Protein AF-A0A2N5RTN5-F1 (afdb_monomer_lite)

Sequence (453 aa):
MVKPPSLADTFSGVYSRLGLEDGSLGVTQSNHLHSTATEAKSIGNLYGRLKQNVDRSSRSKLAEFIVDDLEELMKIGKIDIRQDIWEKHVDQDIRKDLNTVNRHHPTEDQKKSLLQVYQHLRSWYLDPKPWQYQLDVNKWRREKLTTLGSILHPGKATIKLVITFHKFVLAWKSSLLFDTIAYSFAILKNIGLKDITSILSELSVDFEGKSNFGMIENLVRNACTNADVHDMIRYQNIVGDSITTPFDFELQPVLQSLNDRILDHNGIIIIKDIFSFAQDLQVNRVGVLSTTFWDNLLGAFNDGETQTLVDMYRTVNEYFQNGRPFDNSWEYYQLVREVHTKTQNILQILVNNLRELGEQRGKQLKSSALEGHSSTNFHNRIKKNSELPESSQSKWTDHFTQTPKDREMKVKAQAILFSKIQSVNEYIRGHLQQTFPPGNLDKKSRDTNLEEI

Secondary structure (DSSP, 8-state):
--PPPPHHHHHTTHHHHTT---S-------S----HHHHHHHHHHHHHHHHHSTTTHHHHHHHHHHHHHHHHHHHH--B-TTSTHHIIIIIHHHHHHHHHHGGG---HHHHHHHHHHHHHHHHHHHS--HHHHHH-HHHHHHHHHHHHHHH----HHHHHHHHHHHHHHHHHHHHHHHHHHHHHHHHHTTS-HHHHHHHHHHHHHHTTT-TTHHHHHHHHHHHHHS----SHHHHHHHHHHH-S-TT-TTHHHHHHHHHHHHTTSTTHHHHHHHHHHHHHHHHTT-----HHHHHHHHHH--SHHHHHHHHHHHHHHHHHBTBBPTT-HHHHHHHHHHHHHHHHHHHHHHHHHHHHHHHHHHHHHHHHTTS-----SHHHHHHTTS---GGGGGGSSS---S-HHHHHHHHHHHHHHHHHHHHHHHHHHHHHHHHS-TT-TTTSTTS--TT--

pLDDT: mean 70.61, std 17.16, range [27.2, 94.25]

Structure (mmCIF, N/CA/C/O backbone):
data_AF-A0A2N5RTN5-F1
#
_entry.id   AF-A0A2N5RTN5-F1
#
loop_
_atom_site.group_PDB
_atom_site.id
_atom_site.type_symbol
_atom_site.label_atom_id
_atom_site.label_alt_id
_atom_site.label_comp_id
_atom_site.label_asym_id
_atom_site.label_entity_id
_atom_site.label_seq_id
_atom_site.pdbx_PDB_ins_code
_atom_site.Cartn_x
_atom_site.Cartn_y
_atom_site.Cartn_z
_atom_site.occupancy
_atom_site.B_iso_or_equiv
_atom_site.auth_seq_id
_atom_site.auth_comp_id
_atom_site.auth_asym_id
_atom_site.auth_atom_id
_atom_site.pdbx_PDB_model_num
ATOM 1 N N . MET A 1 1 ? 11.093 7.651 6.336 1.00 67.19 1 MET A N 1
ATOM 2 C CA . MET A 1 1 ? 11.384 6.286 6.837 1.00 67.19 1 MET A CA 1
ATOM 3 C C . MET A 1 1 ? 11.821 5.350 5.724 1.00 67.19 1 MET A C 1
ATOM 5 O O . MET A 1 1 ? 12.779 4.607 5.923 1.00 67.19 1 MET A O 1
ATOM 9 N N . VAL A 1 2 ? 11.170 5.395 4.563 1.00 70.06 2 VAL A N 1
ATOM 10 C CA . VAL A 1 2 ? 11.551 4.624 3.380 1.00 70.06 2 VAL A CA 1
ATOM 11 C C . VAL A 1 2 ? 12.956 5.028 2.938 1.00 70.06 2 VAL A C 1
ATOM 13 O O . VAL A 1 2 ? 13.211 6.157 2.517 1.00 70.06 2 VAL A O 1
ATOM 16 N N . LYS A 1 3 ? 13.895 4.091 3.052 1.00 68.81 3 LYS A N 1
ATOM 17 C CA . LYS A 1 3 ? 15.230 4.235 2.469 1.00 68.81 3 LYS A CA 1
ATOM 18 C C . LYS A 1 3 ? 15.165 3.831 0.993 1.00 68.81 3 LYS A C 1
ATOM 20 O O . LYS A 1 3 ? 14.331 3.004 0.637 1.00 68.81 3 LYS A O 1
ATOM 25 N N . PRO A 1 4 ? 16.024 4.370 0.116 1.00 67.31 4 PRO A N 1
ATOM 26 C CA . PRO A 1 4 ? 16.163 3.833 -1.231 1.00 67.31 4 PRO A CA 1
ATOM 27 C C . PRO A 1 4 ? 16.630 2.367 -1.173 1.00 67.31 4 PRO A C 1
ATOM 29 O O . PRO A 1 4 ? 17.498 2.061 -0.348 1.00 67.31 4 PRO A O 1
ATOM 32 N N . PRO A 1 5 ? 16.113 1.472 -2.035 1.00 72.88 5 PRO A N 1
ATOM 33 C CA . PRO A 1 5 ? 16.603 0.100 -2.114 1.00 72.88 5 PRO A CA 1
ATOM 34 C C . PRO A 1 5 ? 18.093 0.077 -2.432 1.00 72.88 5 PRO A C 1
ATOM 36 O O . PRO A 1 5 ? 18.581 0.851 -3.266 1.00 72.88 5 PRO A O 1
ATOM 39 N N . SER A 1 6 ? 18.828 -0.823 -1.775 1.00 72.31 6 SER A N 1
ATOM 40 C CA . SER A 1 6 ? 20.231 -1.027 -2.113 1.00 72.31 6 SER A CA 1
ATOM 41 C C . SER A 1 6 ? 20.352 -1.591 -3.535 1.00 72.31 6 SER A C 1
ATOM 43 O O . SER A 1 6 ? 19.382 -2.055 -4.145 1.00 72.31 6 SER A O 1
ATOM 45 N N . LEU A 1 7 ? 21.562 -1.566 -4.098 1.00 72.25 7 LEU A N 1
ATOM 46 C CA . LEU A 1 7 ? 21.802 -2.230 -5.382 1.00 72.25 7 LEU A CA 1
ATOM 47 C C . LEU A 1 7 ? 21.581 -3.743 -5.284 1.00 72.25 7 LEU A C 1
ATOM 49 O O . LEU A 1 7 ? 21.122 -4.335 -6.254 1.00 72.25 7 LEU A O 1
ATOM 53 N N . ALA A 1 8 ? 21.864 -4.360 -4.136 1.00 71.69 8 ALA A N 1
ATOM 54 C CA . ALA A 1 8 ? 21.576 -5.773 -3.932 1.00 71.69 8 ALA A CA 1
ATOM 55 C C . ALA A 1 8 ? 20.061 -6.024 -3.973 1.00 71.69 8 ALA A C 1
ATOM 57 O O . ALA A 1 8 ? 19.619 -6.846 -4.771 1.00 71.69 8 ALA A O 1
ATOM 58 N N . ASP A 1 9 ? 19.272 -5.240 -3.231 1.00 72.44 9 ASP A N 1
ATOM 59 C CA . ASP A 1 9 ? 17.804 -5.365 -3.196 1.00 72.44 9 ASP A CA 1
ATOM 60 C C . ASP A 1 9 ? 17.185 -5.120 -4.573 1.00 72.44 9 ASP A C 1
ATOM 62 O O . ASP A 1 9 ? 16.304 -5.849 -5.015 1.00 72.44 9 ASP A O 1
ATOM 66 N N . THR A 1 10 ? 17.695 -4.116 -5.293 1.00 76.88 10 THR A N 1
ATOM 67 C CA . THR A 1 10 ? 17.206 -3.781 -6.635 1.00 76.88 10 THR A CA 1
ATOM 68 C C . THR A 1 10 ? 17.438 -4.924 -7.620 1.00 76.88 10 THR A C 1
ATOM 70 O O . THR A 1 10 ? 16.618 -5.136 -8.503 1.00 76.88 10 THR A O 1
ATOM 73 N N . PHE A 1 11 ? 18.571 -5.627 -7.530 1.00 75.75 11 PHE A N 1
ATOM 74 C CA . PHE A 1 11 ? 18.971 -6.617 -8.532 1.00 75.75 11 PHE A CA 1
ATOM 75 C C . PHE A 1 11 ? 18.726 -8.074 -8.112 1.00 75.75 11 PHE A C 1
ATOM 77 O O . PHE A 1 11 ? 18.856 -8.941 -8.980 1.00 75.75 11 PHE A O 1
ATOM 84 N N . SER A 1 12 ? 18.344 -8.357 -6.856 1.00 68.81 12 SER A N 1
ATOM 85 C CA . SER A 1 12 ? 18.187 -9.730 -6.335 1.00 68.81 12 SER A CA 1
ATOM 86 C C . SER A 1 12 ? 17.152 -10.562 -7.105 1.00 68.81 12 SER A C 1
ATOM 88 O O . SER A 1 12 ? 17.300 -11.775 -7.191 1.00 68.81 12 SER A O 1
ATOM 90 N N . GLY A 1 13 ? 16.174 -9.919 -7.756 1.00 67.31 13 GLY A N 1
ATOM 91 C CA . GLY A 1 13 ? 15.166 -10.577 -8.599 1.00 67.31 13 GLY A CA 1
ATOM 92 C C . GLY A 1 13 ? 15.159 -10.160 -10.076 1.00 67.31 13 GLY A C 1
ATOM 93 O O . GLY A 1 13 ? 14.413 -10.734 -10.865 1.00 67.31 13 GLY A O 1
ATOM 94 N N . VAL A 1 14 ? 15.970 -9.179 -10.494 1.00 78.81 14 VAL A N 1
ATOM 95 C CA . VAL A 1 14 ? 15.909 -8.622 -11.866 1.00 78.81 14 VAL A CA 1
ATOM 96 C C . VAL A 1 14 ? 16.367 -9.634 -12.913 1.00 78.81 14 VAL A C 1
ATOM 98 O O . VAL A 1 14 ? 15.724 -9.785 -13.949 1.00 78.81 14 VAL A O 1
ATOM 101 N N . TYR A 1 15 ? 17.464 -10.351 -12.653 1.00 71.62 15 TYR A N 1
ATOM 102 C CA . TYR A 1 15 ? 17.962 -11.366 -13.587 1.00 71.62 15 TYR A CA 1
ATOM 103 C C . TYR A 1 15 ? 16.998 -12.549 -13.705 1.00 71.62 15 TYR A C 1
ATOM 105 O O . TYR A 1 15 ? 16.769 -13.022 -14.817 1.00 71.62 15 TYR A O 1
ATOM 113 N N . SER A 1 16 ? 16.394 -12.958 -12.587 1.00 70.69 16 SER A N 1
ATOM 114 C CA . SER A 1 16 ? 15.378 -14.013 -12.535 1.00 70.69 16 SER A CA 1
ATOM 115 C C . SER A 1 16 ? 14.136 -13.645 -13.343 1.00 70.69 16 SER A C 1
ATOM 117 O O . SER A 1 16 ? 13.772 -14.340 -14.290 1.00 70.69 16 SER A O 1
ATOM 119 N N . ARG A 1 17 ? 13.551 -12.469 -13.071 1.00 74.31 17 ARG A N 1
ATOM 120 C CA . ARG A 1 17 ? 12.342 -11.973 -13.753 1.00 74.31 17 ARG A CA 1
ATOM 121 C C . ARG A 1 17 ? 12.546 -11.726 -15.245 1.00 74.31 17 ARG A C 1
ATOM 123 O O . ARG A 1 17 ? 11.609 -11.851 -16.022 1.00 74.31 17 ARG A O 1
ATOM 130 N N . LEU A 1 18 ? 13.766 -11.397 -15.669 1.00 74.81 18 LEU A N 1
ATOM 131 C CA . LEU A 1 18 ? 14.108 -11.274 -17.089 1.00 74.81 18 LEU A CA 1
ATOM 132 C C . LEU A 1 18 ? 14.491 -12.624 -17.734 1.00 74.81 18 LEU A C 1
ATOM 134 O O . LEU A 1 18 ? 14.779 -12.676 -18.937 1.00 74.81 18 LEU A O 1
ATOM 138 N N . GLY A 1 19 ? 14.514 -13.719 -16.967 1.00 66.81 19 GLY A N 1
ATOM 139 C CA . GLY A 1 19 ? 14.937 -15.043 -17.419 1.00 66.81 19 GLY A CA 1
ATOM 140 C C . GLY A 1 19 ? 16.355 -15.013 -17.988 1.00 66.81 19 GLY A C 1
ATOM 141 O O . GLY A 1 19 ? 16.560 -15.392 -19.142 1.00 66.81 19 GLY A O 1
ATOM 142 N N . LEU A 1 20 ? 17.289 -14.434 -17.227 1.00 68.50 20 LEU A N 1
ATOM 143 C CA . LEU A 1 20 ? 18.705 -14.236 -17.567 1.00 68.50 20 LEU A CA 1
ATOM 144 C C . LEU A 1 20 ? 19.642 -14.979 -16.595 1.00 68.50 20 LEU A C 1
ATOM 146 O O . LEU A 1 20 ? 20.813 -14.601 -16.472 1.00 68.50 20 LEU A O 1
ATOM 150 N N . GLU A 1 21 ? 19.131 -15.974 -15.867 1.00 64.12 21 GLU A N 1
ATOM 151 C CA . GLU A 1 21 ? 19.899 -16.796 -14.931 1.00 64.12 21 GLU A CA 1
ATOM 152 C C . GLU A 1 21 ? 20.814 -17.773 -15.679 1.00 64.12 21 GLU A C 1
ATOM 154 O O . GLU A 1 21 ? 20.395 -18.841 -16.103 1.00 64.12 21 GLU A O 1
ATOM 159 N N . ASP A 1 22 ? 22.085 -17.394 -15.793 1.00 44.53 22 ASP A N 1
ATOM 160 C CA . ASP A 1 22 ? 23.207 -18.310 -16.002 1.00 44.53 22 ASP A CA 1
ATOM 161 C C . ASP A 1 22 ? 24.095 -18.197 -14.757 1.00 44.53 22 ASP A C 1
ATOM 163 O O . ASP A 1 22 ? 24.444 -17.076 -14.360 1.00 44.53 22 ASP A O 1
ATOM 167 N N . GLY A 1 23 ? 24.414 -19.340 -14.137 1.00 43.25 23 GLY A N 1
ATOM 168 C CA . GLY A 1 23 ? 24.948 -19.537 -12.777 1.00 43.25 23 GLY A CA 1
ATOM 169 C C . GLY A 1 23 ? 26.310 -18.921 -12.418 1.00 43.25 23 GLY A C 1
ATOM 170 O O . GLY A 1 23 ? 27.118 -19.559 -11.752 1.00 43.25 23 GLY A O 1
ATOM 171 N N . SER A 1 24 ? 26.595 -17.682 -12.815 1.00 40.34 24 SER A N 1
ATOM 172 C CA . SER A 1 24 ? 27.853 -16.995 -12.505 1.00 40.34 24 SER A CA 1
ATOM 173 C C . SER A 1 24 ? 27.680 -15.488 -12.270 1.00 40.34 24 SER A C 1
ATOM 175 O O . SER A 1 24 ? 28.432 -14.666 -12.800 1.00 40.34 24 SER A O 1
ATOM 177 N N . LEU A 1 25 ? 26.688 -15.093 -11.475 1.00 43.25 25 LEU A N 1
ATOM 178 C CA . LEU A 1 25 ? 26.668 -13.768 -10.855 1.00 43.25 25 LEU A CA 1
ATOM 179 C C . LEU A 1 25 ? 26.602 -13.949 -9.345 1.00 43.25 25 LEU A C 1
ATOM 181 O O . LEU A 1 25 ? 25.559 -13.807 -8.718 1.00 43.25 25 LEU A O 1
ATOM 185 N N . GLY A 1 26 ? 27.771 -14.222 -8.765 1.00 36.91 26 GLY A N 1
ATOM 186 C CA . GLY A 1 26 ? 28.038 -13.818 -7.396 1.00 36.91 26 GLY A CA 1
ATOM 187 C C . GLY A 1 26 ? 27.964 -12.296 -7.341 1.00 36.91 26 GLY A C 1
ATOM 188 O O . GLY A 1 26 ? 28.977 -11.611 -7.474 1.00 36.91 26 GLY A O 1
ATOM 189 N N . VAL A 1 27 ? 26.754 -11.755 -7.186 1.00 41.38 27 VAL A N 1
ATOM 190 C CA . VAL A 1 27 ? 26.588 -10.477 -6.504 1.00 41.38 27 VAL A CA 1
ATOM 191 C C . VAL A 1 27 ? 27.022 -10.785 -5.082 1.00 41.38 27 VAL A C 1
ATOM 193 O O . VAL A 1 27 ? 26.237 -11.264 -4.271 1.00 41.38 27 VAL A O 1
ATOM 196 N N . THR A 1 28 ? 28.318 -10.644 -4.806 1.00 34.94 28 THR A N 1
ATOM 197 C CA . THR A 1 28 ? 28.807 -10.678 -3.437 1.00 34.94 28 THR A CA 1
ATOM 198 C C . THR A 1 28 ? 27.988 -9.645 -2.681 1.00 34.94 28 THR A C 1
ATOM 200 O O . THR A 1 28 ? 28.014 -8.461 -3.024 1.00 34.94 28 THR A O 1
ATOM 203 N N . GLN A 1 29 ? 27.209 -10.125 -1.708 1.00 35.62 29 GLN A N 1
ATOM 204 C CA . GLN A 1 29 ? 26.469 -9.343 -0.722 1.00 35.62 29 GLN A CA 1
ATOM 205 C C . GLN A 1 29 ? 27.470 -8.547 0.128 1.00 35.62 29 GLN A C 1
ATOM 207 O O . GLN A 1 29 ? 27.715 -8.826 1.295 1.00 35.62 29 GLN A O 1
ATOM 212 N N . SER A 1 30 ? 28.137 -7.582 -0.489 1.00 32.88 30 SER A N 1
ATOM 213 C CA . SER A 1 30 ? 28.860 -6.544 0.213 1.00 32.88 30 SER A CA 1
ATOM 214 C C . SER A 1 30 ? 27.851 -5.438 0.461 1.00 32.88 30 SER A C 1
ATOM 216 O O . SER A 1 30 ? 27.486 -4.702 -0.457 1.00 32.88 30 SER A O 1
ATOM 218 N N . ASN A 1 31 ? 27.426 -5.308 1.716 1.00 35.59 31 ASN A N 1
ATOM 219 C CA . ASN A 1 31 ? 26.562 -4.237 2.223 1.00 35.59 31 ASN A CA 1
ATOM 220 C C . ASN A 1 31 ? 27.181 -2.822 2.078 1.00 35.59 31 ASN A C 1
ATOM 222 O O . ASN A 1 31 ? 26.653 -1.849 2.610 1.00 35.59 31 ASN A O 1
ATOM 226 N N . HIS A 1 32 ? 28.295 -2.678 1.348 1.00 34.94 32 HIS A N 1
ATOM 227 C CA . HIS A 1 32 ? 29.082 -1.455 1.232 1.00 34.94 32 HIS A CA 1
ATOM 228 C C . HIS A 1 32 ? 29.518 -1.146 -0.205 1.00 34.94 32 HIS A C 1
ATOM 230 O O . HIS A 1 32 ? 30.701 -0.947 -0.455 1.00 34.94 32 HIS A O 1
ATOM 236 N N . LEU A 1 33 ? 28.605 -1.054 -1.175 1.00 39.44 33 LEU A N 1
ATOM 237 C CA . LEU A 1 33 ? 28.953 -0.528 -2.506 1.00 39.44 33 LEU A CA 1
ATOM 238 C C . LEU A 1 33 ? 27.846 0.379 -3.065 1.00 39.44 33 LEU A C 1
ATOM 240 O O . LEU A 1 33 ? 27.106 0.023 -3.973 1.00 39.44 33 LEU A O 1
ATOM 244 N N . HIS A 1 34 ? 27.783 1.609 -2.550 1.00 46.12 34 HIS A N 1
ATOM 245 C CA . HIS A 1 34 ? 26.942 2.702 -3.066 1.00 46.12 34 HIS A CA 1
ATOM 246 C C . HIS A 1 34 ? 27.525 3.406 -4.311 1.00 46.12 34 HIS A C 1
ATOM 248 O O . HIS A 1 34 ? 27.144 4.534 -4.622 1.00 46.12 34 HIS A O 1
ATOM 254 N N . SER A 1 35 ? 28.481 2.805 -5.031 1.00 58.09 35 SER A N 1
ATOM 255 C CA . SER A 1 35 ? 29.132 3.516 -6.136 1.00 58.09 35 SER A CA 1
ATOM 256 C C . SER A 1 35 ? 28.299 3.451 -7.421 1.00 58.09 35 SER A C 1
ATOM 258 O O . SER A 1 35 ? 27.947 2.379 -7.916 1.00 58.09 35 SER A O 1
ATOM 260 N N . THR A 1 36 ? 28.046 4.618 -8.015 1.00 61.28 36 THR A N 1
ATOM 261 C CA . THR A 1 36 ? 27.428 4.791 -9.345 1.00 61.28 36 THR A CA 1
ATOM 262 C C . THR A 1 36 ? 28.121 3.962 -10.435 1.00 61.28 36 THR A C 1
ATOM 264 O O . THR A 1 36 ? 27.487 3.515 -11.389 1.00 61.28 36 THR A O 1
ATOM 267 N N . ALA A 1 37 ? 29.420 3.689 -10.268 1.00 61.94 37 ALA A N 1
ATOM 268 C CA . ALA A 1 37 ? 30.206 2.818 -11.138 1.00 61.94 37 ALA A CA 1
ATOM 269 C C . ALA A 1 37 ? 29.747 1.346 -11.106 1.00 61.94 37 ALA A C 1
ATOM 271 O O . ALA A 1 37 ? 29.727 0.688 -12.148 1.00 61.94 37 ALA A O 1
ATOM 272 N N . THR A 1 38 ? 29.345 0.833 -9.939 1.00 71.06 38 THR A N 1
ATOM 273 C CA . THR A 1 38 ? 28.859 -0.550 -9.788 1.00 71.06 38 THR A CA 1
ATOM 274 C C . THR A 1 38 ? 27.503 -0.722 -10.465 1.00 71.06 38 THR A C 1
ATOM 276 O O . THR A 1 38 ? 27.302 -1.674 -11.216 1.00 71.06 38 THR A O 1
ATOM 279 N N . GLU A 1 39 ? 26.601 0.245 -10.292 1.00 72.81 39 GLU A N 1
ATOM 280 C CA . GLU A 1 39 ? 25.305 0.248 -10.974 1.00 72.81 39 GLU A CA 1
ATOM 281 C C . GLU A 1 39 ? 25.460 0.315 -12.500 1.00 72.81 39 GLU A C 1
ATOM 283 O O . GLU A 1 39 ? 24.850 -0.472 -13.226 1.00 72.81 39 GLU A O 1
ATOM 288 N N . ALA A 1 40 ? 26.329 1.202 -12.996 1.00 72.62 40 ALA A N 1
ATOM 289 C CA . ALA A 1 40 ? 26.616 1.319 -14.423 1.00 72.62 40 ALA A CA 1
ATOM 290 C C . ALA A 1 40 ? 27.167 0.009 -15.016 1.00 72.62 40 ALA A C 1
ATOM 292 O O . ALA A 1 40 ? 26.806 -0.362 -16.137 1.00 72.62 40 ALA A O 1
ATOM 293 N N . LYS A 1 41 ? 27.999 -0.721 -14.258 1.00 76.94 41 LYS A N 1
ATOM 294 C CA . LYS A 1 41 ? 28.502 -2.048 -14.643 1.00 76.94 41 LYS A CA 1
ATOM 295 C C . LYS A 1 41 ? 27.374 -3.080 -14.707 1.00 76.94 41 LYS A C 1
ATOM 297 O O . LYS A 1 41 ? 27.267 -3.780 -15.711 1.00 76.94 41 LYS A O 1
ATOM 302 N N . SER A 1 42 ? 26.501 -3.140 -13.699 1.00 78.75 42 SER A N 1
ATOM 303 C CA . SER A 1 42 ? 25.343 -4.047 -13.687 1.00 78.75 42 SER A CA 1
ATOM 304 C C . SER A 1 42 ? 24.383 -3.780 -14.850 1.00 78.75 42 SER A C 1
ATOM 306 O O . SER A 1 42 ? 23.963 -4.714 -15.529 1.00 78.75 42 SER A O 1
ATOM 308 N N . ILE A 1 43 ? 24.104 -2.510 -15.155 1.00 80.12 43 ILE A N 1
ATOM 309 C CA . ILE A 1 43 ? 23.290 -2.112 -16.316 1.00 80.12 43 ILE A CA 1
ATOM 310 C C . ILE A 1 43 ? 23.986 -2.480 -17.630 1.00 80.12 43 ILE A C 1
ATOM 312 O O . ILE A 1 43 ? 23.342 -2.958 -18.564 1.00 80.12 43 ILE A O 1
ATOM 316 N N . GLY A 1 44 ? 25.305 -2.283 -17.714 1.00 77.44 44 GLY A N 1
ATOM 317 C CA . GLY A 1 44 ? 26.108 -2.697 -18.863 1.00 77.44 44 GLY A CA 1
ATOM 318 C C . GLY A 1 44 ? 26.032 -4.203 -19.119 1.00 77.44 44 GLY A C 1
ATOM 319 O O . GLY A 1 44 ? 25.844 -4.612 -20.265 1.00 77.44 44 GLY A O 1
ATOM 320 N N . ASN A 1 45 ? 26.105 -5.008 -18.058 1.00 80.38 45 ASN A N 1
ATOM 321 C CA . ASN A 1 45 ? 25.978 -6.463 -18.120 1.00 80.38 45 ASN A CA 1
ATOM 322 C C . ASN A 1 45 ? 24.570 -6.896 -18.549 1.00 80.38 45 ASN A C 1
ATOM 324 O O . ASN A 1 45 ? 24.446 -7.713 -19.462 1.00 80.38 45 ASN A O 1
ATOM 328 N N . LEU A 1 46 ? 23.518 -6.313 -17.958 1.00 81.44 46 LEU A N 1
ATOM 329 C CA . LEU A 1 46 ? 22.129 -6.556 -18.369 1.00 81.44 46 LEU A CA 1
ATOM 330 C C . LEU A 1 46 ? 21.920 -6.236 -19.849 1.00 81.44 46 LEU A C 1
ATOM 332 O O . LEU A 1 46 ? 21.370 -7.050 -20.587 1.00 81.44 46 LEU A O 1
ATOM 336 N N . TYR A 1 47 ? 22.401 -5.076 -20.301 1.00 82.12 47 TYR A N 1
ATOM 337 C CA . TYR A 1 47 ? 22.327 -4.688 -21.706 1.00 82.12 47 TYR A CA 1
ATOM 338 C C . TYR A 1 47 ? 23.056 -5.685 -22.614 1.00 82.12 47 TYR A C 1
ATOM 340 O O . TYR A 1 47 ? 22.514 -6.075 -23.645 1.00 82.12 47 TYR A O 1
ATOM 348 N N . GLY A 1 48 ? 24.258 -6.126 -22.225 1.00 79.69 48 GLY A N 1
ATOM 349 C CA . GLY A 1 48 ? 25.013 -7.147 -22.950 1.00 79.69 48 GLY A CA 1
ATOM 350 C C . GLY A 1 48 ? 24.230 -8.452 -23.108 1.00 79.69 48 GLY A C 1
ATOM 351 O O . GLY A 1 48 ? 24.098 -8.943 -24.226 1.00 79.69 48 GLY A O 1
ATOM 352 N N . ARG A 1 49 ? 23.634 -8.959 -22.021 1.00 78.06 49 ARG A N 1
ATOM 353 C CA . ARG A 1 49 ? 22.827 -10.194 -22.030 1.00 78.06 49 ARG A CA 1
ATOM 354 C C . ARG A 1 49 ? 21.539 -10.055 -22.843 1.00 78.06 49 ARG A C 1
ATOM 356 O O . ARG A 1 49 ? 21.208 -10.935 -23.631 1.00 78.06 49 ARG A O 1
ATOM 363 N N . LEU A 1 50 ? 20.832 -8.932 -22.715 1.00 77.62 50 LEU A N 1
ATOM 364 C CA . LEU A 1 50 ? 19.630 -8.649 -23.511 1.00 77.62 50 LEU A CA 1
ATOM 365 C C . LEU A 1 50 ? 19.951 -8.495 -25.004 1.00 77.62 50 LEU A C 1
ATOM 367 O O . LEU A 1 50 ? 19.128 -8.846 -25.846 1.00 77.62 50 LEU A O 1
ATOM 371 N N . LYS A 1 51 ? 21.150 -8.001 -25.338 1.00 75.75 51 LYS A N 1
ATOM 372 C CA . LYS A 1 51 ? 21.638 -7.929 -26.718 1.00 75.75 51 LYS A CA 1
ATOM 373 C C . LYS A 1 51 ? 22.055 -9.297 -27.260 1.00 75.75 51 LYS A C 1
ATOM 375 O O . LYS A 1 51 ? 21.872 -9.522 -28.444 1.00 75.75 51 LYS A O 1
ATOM 380 N N . GLN A 1 52 ? 22.627 -10.179 -26.439 1.00 67.25 52 GLN A N 1
ATOM 381 C CA . GLN A 1 52 ? 23.036 -11.532 -26.848 1.00 67.25 52 GLN A CA 1
ATOM 382 C C . GLN A 1 52 ? 21.840 -12.473 -27.053 1.00 67.25 52 GLN A C 1
ATOM 384 O O . GLN A 1 52 ? 21.880 -13.319 -27.940 1.00 67.25 52 GLN A O 1
ATOM 389 N N . ASN A 1 53 ? 20.750 -12.265 -26.311 1.00 60.09 53 ASN A N 1
ATOM 390 C CA . ASN A 1 53 ? 19.453 -12.906 -26.542 1.00 60.09 53 ASN A CA 1
ATOM 391 C C . ASN A 1 53 ? 18.725 -12.262 -27.740 1.00 60.09 53 ASN A C 1
ATOM 393 O O . ASN A 1 53 ? 17.672 -11.641 -27.589 1.00 60.09 53 ASN A O 1
ATOM 397 N N . VAL A 1 54 ? 19.334 -12.353 -28.927 1.00 49.66 54 VAL A N 1
ATOM 398 C CA . VAL A 1 54 ? 18.839 -11.773 -30.183 1.00 49.66 54 VAL A CA 1
ATOM 399 C C . VAL A 1 54 ? 17.590 -12.520 -30.661 1.00 49.66 54 VAL A C 1
ATOM 401 O O . VAL A 1 54 ? 17.685 -13.402 -31.502 1.00 49.66 54 VAL A O 1
ATOM 404 N N . ASP A 1 55 ? 16.414 -12.145 -30.157 1.00 50.62 55 ASP A N 1
ATOM 405 C CA . ASP A 1 55 ? 15.179 -12.111 -30.947 1.00 50.62 55 ASP A CA 1
ATOM 406 C C . ASP A 1 55 ? 14.126 -11.220 -30.251 1.00 50.62 55 ASP A C 1
ATOM 408 O O . ASP A 1 55 ? 14.402 -10.604 -29.219 1.00 50.62 55 ASP A O 1
ATOM 412 N N . ARG A 1 56 ? 12.899 -11.134 -30.781 1.00 51.88 56 ARG A N 1
ATOM 413 C CA . ARG A 1 56 ? 11.713 -10.455 -30.195 1.00 51.88 56 ARG A CA 1
ATOM 414 C C . ARG A 1 56 ? 11.484 -10.697 -28.682 1.00 51.88 56 ARG A C 1
ATOM 416 O O . ARG A 1 56 ? 10.708 -9.963 -28.064 1.00 51.88 56 ARG A O 1
ATOM 423 N N . SER A 1 57 ? 12.178 -11.662 -28.076 1.00 68.62 57 SER A N 1
ATOM 424 C CA . SER A 1 57 ? 12.202 -11.970 -26.643 1.00 68.62 57 SER A CA 1
ATOM 425 C C . SER A 1 57 ? 12.666 -10.808 -25.757 1.00 68.62 57 SER A C 1
ATOM 427 O O . SER A 1 57 ? 12.009 -10.537 -24.762 1.00 68.62 57 SER A O 1
ATOM 429 N N . SER A 1 58 ? 13.735 -10.072 -26.086 1.00 73.06 58 SER A N 1
ATOM 430 C CA . SER A 1 58 ? 14.309 -9.085 -25.144 1.00 73.06 58 SER A CA 1
ATOM 431 C C . SER A 1 58 ? 13.440 -7.838 -24.958 1.00 73.06 58 SER A C 1
ATOM 433 O O . SER A 1 58 ? 13.369 -7.284 -23.862 1.00 73.06 58 SER A O 1
ATOM 435 N N . ARG A 1 59 ? 12.745 -7.400 -26.019 1.00 81.62 59 ARG A N 1
ATOM 436 C CA . ARG A 1 59 ? 11.749 -6.314 -25.927 1.00 81.62 59 ARG A CA 1
ATOM 437 C C . ARG A 1 59 ? 10.544 -6.752 -25.111 1.00 81.62 59 ARG A C 1
ATOM 439 O O . ARG A 1 59 ? 10.103 -6.007 -24.246 1.00 81.62 59 ARG A O 1
ATOM 446 N N . SER A 1 60 ? 10.054 -7.959 -25.387 1.00 83.25 60 SER A N 1
ATOM 447 C CA . SER A 1 60 ? 8.890 -8.533 -24.713 1.00 83.25 60 SER A CA 1
ATOM 448 C C . SER A 1 60 ? 9.172 -8.748 -23.225 1.00 83.25 60 SER A C 1
ATOM 450 O O . SER A 1 60 ? 8.392 -8.287 -22.408 1.00 83.25 60 SER A O 1
ATOM 452 N N . LYS A 1 61 ? 10.346 -9.281 -22.865 1.00 84.25 61 LYS A N 1
ATOM 453 C CA . LYS A 1 61 ? 10.799 -9.444 -21.473 1.00 84.25 61 LYS A CA 1
ATOM 454 C C . LYS A 1 61 ? 10.892 -8.119 -20.713 1.00 84.25 61 LYS A C 1
ATOM 456 O O . LYS A 1 61 ? 10.453 -8.029 -19.574 1.00 84.25 61 LYS A O 1
ATOM 461 N N . LEU A 1 62 ? 11.443 -7.068 -21.332 1.00 87.38 62 LEU A N 1
ATOM 462 C CA . LEU A 1 62 ? 11.466 -5.734 -20.714 1.00 87.38 62 LEU A CA 1
ATOM 463 C C . LEU A 1 62 ? 10.059 -5.138 -20.582 1.00 87.38 62 LEU A C 1
ATOM 465 O O . LEU A 1 62 ? 9.772 -4.487 -19.582 1.00 87.38 62 LEU A O 1
ATOM 469 N N . ALA A 1 63 ? 9.189 -5.348 -21.573 1.00 90.62 63 ALA A N 1
ATOM 470 C CA . ALA A 1 63 ? 7.800 -4.911 -21.504 1.00 90.62 63 ALA A CA 1
ATOM 471 C C . ALA A 1 63 ? 7.053 -5.625 -20.371 1.00 90.62 63 ALA A C 1
ATOM 473 O O . ALA A 1 63 ? 6.406 -4.961 -19.573 1.00 90.62 63 ALA A O 1
ATOM 474 N N . GLU A 1 64 ? 7.184 -6.948 -20.268 1.00 90.44 64 GLU A N 1
ATOM 475 C CA . GLU A 1 64 ? 6.620 -7.766 -19.190 1.00 90.44 64 GLU A CA 1
ATOM 476 C C . GLU A 1 64 ? 7.102 -7.290 -17.825 1.00 90.44 64 GLU A C 1
ATOM 478 O O . GLU A 1 64 ? 6.278 -7.018 -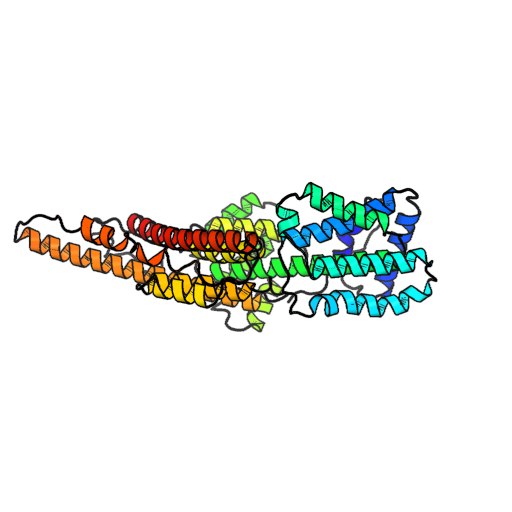16.961 1.00 90.44 64 GLU A O 1
ATOM 483 N N . PHE A 1 65 ? 8.407 -7.062 -17.671 1.00 90.06 65 PHE A N 1
ATOM 484 C CA . PHE A 1 65 ? 8.980 -6.556 -16.428 1.00 90.06 65 PHE A CA 1
ATOM 485 C C . PHE A 1 65 ? 8.370 -5.209 -15.999 1.00 90.06 65 PHE A C 1
ATOM 487 O O . PHE A 1 65 ? 7.980 -5.042 -14.845 1.00 90.06 65 PHE A O 1
ATOM 494 N N . ILE A 1 66 ? 8.232 -4.258 -16.933 1.00 92.50 66 ILE A N 1
ATOM 495 C CA . ILE A 1 66 ? 7.569 -2.970 -16.670 1.00 92.50 66 ILE A CA 1
ATOM 496 C C . ILE A 1 66 ? 6.090 -3.170 -16.315 1.00 92.50 66 ILE A C 1
ATOM 498 O O . ILE A 1 66 ? 5.574 -2.491 -15.432 1.00 92.50 66 ILE A O 1
ATOM 502 N N . VAL A 1 67 ? 5.385 -4.053 -17.027 1.00 92.94 67 VAL A N 1
ATOM 503 C CA . VAL A 1 67 ? 3.950 -4.289 -16.814 1.00 92.94 67 VAL A CA 1
ATOM 504 C C . VAL A 1 67 ? 3.684 -4.948 -15.474 1.00 92.94 67 VAL A C 1
ATOM 506 O O . VAL A 1 67 ? 2.729 -4.559 -14.813 1.00 92.94 67 VAL A O 1
ATOM 509 N N . ASP A 1 68 ? 4.534 -5.873 -15.045 1.00 90.75 68 ASP A N 1
ATOM 510 C CA . ASP A 1 68 ? 4.474 -6.451 -13.706 1.00 90.75 68 ASP A CA 1
ATOM 511 C C . ASP A 1 68 ? 4.659 -5.371 -12.633 1.00 90.75 68 ASP A C 1
ATOM 513 O O . ASP A 1 68 ? 3.873 -5.287 -11.698 1.00 90.75 68 ASP A O 1
ATOM 517 N N . ASP A 1 69 ? 5.647 -4.489 -12.798 1.00 90.81 69 ASP A N 1
ATOM 518 C CA . ASP A 1 69 ? 5.873 -3.375 -11.873 1.00 90.81 69 ASP A CA 1
ATOM 519 C C . ASP A 1 69 ? 4.685 -2.387 -11.854 1.00 90.81 69 ASP A C 1
ATOM 521 O O . ASP A 1 69 ? 4.293 -1.892 -10.797 1.00 90.81 69 ASP A O 1
ATOM 525 N N . LEU A 1 70 ? 4.061 -2.121 -13.007 1.00 90.06 70 LEU A N 1
ATOM 526 C CA . LEU A 1 70 ? 2.832 -1.322 -13.086 1.00 90.06 70 LEU A CA 1
ATOM 527 C C . LEU A 1 70 ? 1.648 -2.021 -12.422 1.00 90.06 70 LEU A C 1
ATOM 529 O O . LEU A 1 70 ? 0.835 -1.363 -11.782 1.00 90.06 70 LEU A O 1
ATOM 533 N N . GLU A 1 71 ? 1.525 -3.332 -12.594 1.00 89.19 71 GLU A N 1
ATOM 534 C CA . GLU A 1 71 ? 0.478 -4.138 -11.980 1.00 89.19 71 GLU A CA 1
ATOM 535 C C . GLU A 1 71 ? 0.588 -4.114 -10.451 1.00 89.19 71 GLU A C 1
ATOM 537 O O . GLU A 1 71 ? -0.427 -3.944 -9.776 1.00 89.19 71 GLU A O 1
ATOM 542 N N . GLU A 1 72 ? 1.805 -4.181 -9.906 1.00 85.56 72 GLU A N 1
ATOM 543 C CA . GLU A 1 72 ? 2.043 -3.971 -8.476 1.00 85.56 72 GLU A CA 1
ATOM 544 C C . GLU A 1 72 ? 1.524 -2.594 -8.034 1.00 85.56 72 GLU A C 1
ATOM 546 O O . GLU A 1 72 ? 0.751 -2.514 -7.081 1.00 85.56 72 GLU A O 1
ATOM 551 N N . LEU A 1 73 ? 1.838 -1.513 -8.763 1.00 83.50 73 LEU A N 1
ATOM 552 C CA . LEU A 1 73 ? 1.290 -0.182 -8.460 1.00 83.50 73 LEU A CA 1
ATOM 553 C C . LEU A 1 73 ? -0.247 -0.147 -8.522 1.00 83.50 73 LEU A C 1
ATOM 555 O O . LEU A 1 73 ? -0.872 0.500 -7.683 1.00 83.50 73 LEU A O 1
ATOM 559 N N . MET A 1 74 ? -0.870 -0.839 -9.484 1.00 82.62 74 MET A N 1
ATOM 560 C CA . MET A 1 74 ? -2.333 -0.872 -9.610 1.00 82.62 74 MET A CA 1
ATOM 561 C C . MET A 1 74 ? -3.003 -1.585 -8.434 1.00 82.62 74 MET A C 1
ATOM 563 O O . MET A 1 74 ? -4.036 -1.113 -7.959 1.00 82.62 74 MET A O 1
ATOM 567 N N . LYS A 1 75 ? -2.425 -2.695 -7.955 1.00 78.12 75 LYS A N 1
ATOM 568 C CA . LYS A 1 75 ? -2.946 -3.462 -6.808 1.00 78.12 75 LYS A CA 1
ATOM 569 C C . LYS A 1 75 ? -2.902 -2.666 -5.509 1.00 78.12 75 LYS A C 1
ATOM 571 O O . LYS A 1 75 ? -3.771 -2.823 -4.661 1.00 78.12 75 LYS A O 1
ATOM 576 N N . ILE A 1 76 ? -1.891 -1.818 -5.361 1.00 72.00 76 ILE A N 1
ATOM 577 C CA . ILE A 1 76 ? -1.658 -1.049 -4.138 1.00 72.00 76 ILE A CA 1
ATOM 578 C C . ILE A 1 76 ? -2.605 0.159 -4.025 1.00 72.00 76 ILE A C 1
ATOM 580 O O . ILE A 1 76 ? -2.877 0.655 -2.930 1.00 72.00 76 ILE A O 1
ATOM 584 N N . GLY A 1 77 ? -3.128 0.628 -5.155 1.00 69.38 77 GLY A N 1
ATOM 585 C CA . GLY A 1 77 ? -3.988 1.799 -5.220 1.00 69.38 77 GLY A CA 1
ATOM 586 C C . GLY A 1 77 ? -3.226 3.075 -5.572 1.00 69.38 77 GLY A C 1
ATOM 587 O O . GLY A 1 77 ? -2.029 3.083 -5.862 1.00 69.38 77 GLY A O 1
ATOM 588 N N . LYS A 1 78 ? -3.964 4.183 -5.620 1.00 74.81 78 LYS A N 1
ATOM 589 C CA . LYS A 1 78 ? -3.452 5.462 -6.114 1.00 74.81 78 LYS A CA 1
ATOM 590 C C . LYS A 1 78 ? -2.468 6.067 -5.107 1.00 74.81 78 LYS A C 1
ATOM 592 O O . LYS A 1 78 ? -2.826 6.258 -3.952 1.00 74.81 78 LYS A O 1
ATOM 597 N N . ILE A 1 79 ? -1.271 6.436 -5.554 1.00 76.12 79 ILE A N 1
ATOM 598 C CA . ILE A 1 79 ? -0.307 7.232 -4.774 1.00 76.12 79 ILE A CA 1
ATOM 599 C C . ILE A 1 79 ? -0.818 8.676 -4.676 1.00 76.12 79 ILE A C 1
ATOM 601 O O . ILE A 1 79 ? -1.397 9.180 -5.640 1.00 76.12 79 ILE A O 1
ATOM 605 N N . ASP A 1 80 ? -0.624 9.360 -3.547 1.00 76.06 80 ASP A N 1
ATOM 606 C CA . ASP A 1 80 ? -0.924 10.793 -3.454 1.00 76.06 80 ASP A CA 1
ATOM 607 C C . ASP A 1 80 ? -0.009 11.606 -4.392 1.00 76.06 80 ASP A C 1
ATOM 609 O O . ASP A 1 80 ? 1.157 11.876 -4.105 1.00 76.06 80 ASP A O 1
ATOM 613 N N . ILE A 1 81 ? -0.571 12.022 -5.529 1.00 65.00 81 ILE A N 1
ATOM 614 C CA . ILE A 1 81 ? 0.124 12.759 -6.596 1.00 65.00 81 ILE A CA 1
ATOM 615 C C . ILE A 1 81 ? 0.506 14.184 -6.158 1.00 65.00 81 ILE A C 1
ATOM 617 O O . ILE A 1 81 ? 1.327 14.821 -6.817 1.00 65.00 81 ILE A O 1
ATOM 621 N N . ARG A 1 82 ? -0.061 14.718 -5.062 1.00 64.69 82 ARG A N 1
ATOM 622 C CA . ARG A 1 82 ? 0.317 16.055 -4.569 1.00 64.69 82 ARG A CA 1
ATOM 623 C C . ARG A 1 82 ? 1.757 16.098 -4.063 1.00 64.69 82 ARG A C 1
ATOM 625 O O . ARG A 1 82 ? 2.341 17.176 -3.998 1.00 64.69 82 ARG A O 1
ATOM 632 N N . GLN A 1 83 ? 2.315 14.948 -3.701 1.00 61.53 83 GLN A N 1
ATOM 633 C CA . GLN A 1 83 ? 3.720 14.837 -3.372 1.00 61.53 83 GLN A CA 1
ATOM 634 C C . GLN A 1 83 ? 4.510 14.724 -4.690 1.00 61.53 83 GLN A C 1
ATOM 636 O O . GLN A 1 83 ? 4.208 13.909 -5.562 1.00 61.53 83 GLN A O 1
ATOM 641 N N . ASP A 1 84 ? 5.547 15.542 -4.838 1.00 72.69 84 ASP A N 1
ATOM 642 C CA . ASP A 1 84 ? 6.543 15.582 -5.921 1.00 72.69 84 ASP A CA 1
ATOM 643 C C . ASP A 1 84 ? 7.407 14.299 -6.003 1.00 72.69 84 ASP A C 1
ATOM 645 O O . ASP A 1 84 ? 8.579 14.330 -6.369 1.00 72.69 84 ASP A O 1
ATOM 649 N N . ILE A 1 85 ? 6.832 13.139 -5.664 1.00 77.38 85 ILE A N 1
ATOM 650 C CA . ILE A 1 85 ? 7.498 11.842 -5.503 1.00 77.38 85 ILE A CA 1
ATOM 651 C C . ILE A 1 85 ? 8.094 11.383 -6.827 1.00 77.38 85 ILE A C 1
ATOM 653 O O . ILE A 1 85 ? 9.254 10.983 -6.870 1.00 77.38 85 ILE A O 1
ATOM 657 N N . TRP A 1 86 ? 7.326 11.465 -7.918 1.00 79.00 86 TRP A N 1
ATOM 658 C CA . TRP A 1 86 ? 7.838 11.137 -9.249 1.00 79.00 86 TRP A CA 1
ATOM 659 C C . TRP A 1 86 ? 9.030 12.022 -9.608 1.00 79.00 86 TRP A C 1
ATOM 661 O O . TRP A 1 86 ? 10.030 11.542 -10.138 1.00 79.00 86 TRP A O 1
ATOM 671 N N . GLU A 1 87 ? 8.965 13.310 -9.271 1.00 79.31 87 GLU A N 1
ATOM 672 C CA . GLU A 1 87 ? 10.064 14.223 -9.556 1.00 79.31 87 GLU A CA 1
ATOM 673 C C . GLU A 1 87 ? 11.307 13.873 -8.725 1.00 79.31 87 GLU A C 1
ATOM 675 O O . GLU A 1 87 ? 12.404 13.767 -9.274 1.00 79.31 87 GLU A O 1
ATOM 680 N N . LYS A 1 88 ? 11.129 13.606 -7.427 1.00 77.12 88 LYS A N 1
ATOM 681 C CA . LYS A 1 88 ? 12.191 13.243 -6.477 1.00 77.12 88 LYS A CA 1
ATOM 682 C C . LYS A 1 88 ? 12.852 11.895 -6.766 1.00 77.12 88 LYS A C 1
ATOM 684 O O . LYS A 1 88 ? 14.072 11.802 -6.720 1.00 77.12 88 LYS A O 1
ATOM 689 N N . HIS A 1 89 ? 12.071 10.856 -7.052 1.00 73.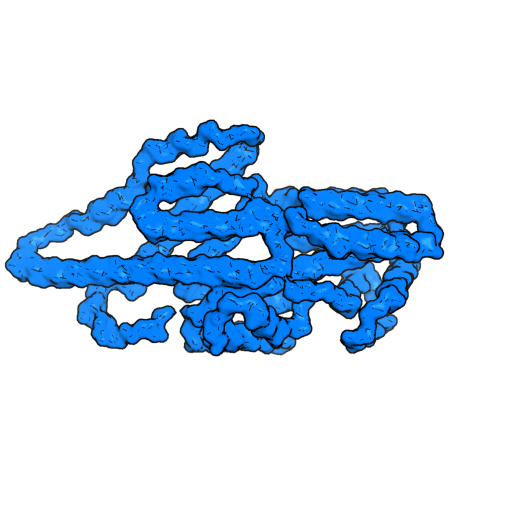56 89 HIS A N 1
ATOM 690 C CA . HIS A 1 89 ? 12.569 9.477 -7.138 1.00 73.56 89 HIS A CA 1
ATOM 691 C C . HIS A 1 89 ? 12.817 8.991 -8.565 1.00 73.56 89 HIS A C 1
ATOM 693 O O . HIS A 1 89 ? 13.529 8.007 -8.755 1.00 73.56 89 HIS A O 1
ATOM 699 N N . VAL A 1 90 ? 12.226 9.646 -9.566 1.00 76.94 90 VAL A N 1
ATOM 700 C CA . VAL A 1 90 ? 12.305 9.203 -10.961 1.00 76.94 90 VAL A CA 1
ATOM 701 C C . VAL A 1 90 ? 12.917 10.297 -11.835 1.00 76.94 90 VAL A C 1
ATOM 703 O O . VAL A 1 90 ? 13.956 10.057 -12.449 1.00 76.94 90 VAL A O 1
ATOM 706 N N . ASP A 1 91 ? 12.375 11.521 -11.854 1.00 79.44 91 ASP A N 1
ATOM 707 C CA . ASP A 1 91 ? 12.898 12.570 -12.746 1.00 79.44 91 ASP A CA 1
ATOM 708 C C . ASP A 1 91 ? 14.301 13.046 -12.371 1.00 79.44 91 ASP A C 1
ATOM 710 O O . ASP A 1 91 ? 15.107 13.279 -13.270 1.00 79.44 91 ASP A O 1
ATOM 714 N N . GLN A 1 92 ? 14.614 13.219 -11.085 1.00 74.94 92 GLN A N 1
ATOM 715 C CA . GLN A 1 92 ? 15.944 13.667 -10.658 1.00 74.94 92 GLN A CA 1
ATOM 716 C C . GLN A 1 92 ? 17.029 12.657 -11.046 1.00 74.94 92 GLN A C 1
ATOM 718 O O . GLN A 1 92 ? 18.040 13.045 -11.639 1.00 74.94 92 GLN A O 1
ATOM 723 N N . ASP A 1 93 ? 16.783 11.369 -10.801 1.00 68.31 93 ASP A N 1
ATOM 724 C CA . ASP A 1 93 ? 17.699 10.285 -11.160 1.00 68.31 93 ASP A CA 1
ATOM 725 C C . ASP A 1 93 ? 17.846 10.156 -12.678 1.00 68.31 93 ASP A C 1
ATOM 727 O O . ASP A 1 93 ? 18.962 10.091 -13.195 1.00 68.31 93 ASP A O 1
ATOM 731 N N . ILE A 1 94 ? 16.737 10.222 -13.422 1.00 67.56 94 ILE A N 1
ATOM 732 C CA . ILE A 1 94 ? 16.768 10.183 -14.886 1.00 67.56 94 ILE A CA 1
ATOM 733 C C . ILE A 1 94 ? 17.486 11.410 -15.453 1.00 67.56 94 ILE A C 1
ATOM 735 O O . ILE A 1 94 ? 18.331 11.255 -16.324 1.00 67.56 94 ILE A O 1
ATOM 739 N N . ARG A 1 95 ? 17.204 12.636 -14.996 1.00 67.06 95 ARG A N 1
ATOM 740 C CA . ARG A 1 95 ? 17.843 13.859 -15.527 1.00 67.06 95 ARG A CA 1
ATOM 741 C C . ARG A 1 95 ? 19.342 13.884 -15.247 1.00 67.06 95 ARG A C 1
ATOM 743 O O . ARG A 1 95 ? 20.121 14.259 -16.125 1.00 67.06 95 ARG A O 1
ATOM 750 N N . LYS A 1 96 ? 19.748 13.470 -14.045 1.00 64.62 96 LYS A N 1
ATOM 751 C CA . LYS A 1 96 ? 21.158 13.341 -13.663 1.00 64.62 96 LYS A CA 1
ATOM 752 C C . LYS A 1 96 ? 21.872 12.312 -14.542 1.00 64.62 96 LYS A C 1
ATOM 754 O O . LYS A 1 96 ? 22.988 12.573 -14.999 1.00 64.62 96 LYS A O 1
ATOM 759 N N . ASP A 1 97 ? 21.200 11.204 -14.848 1.00 56.66 97 ASP A N 1
ATOM 760 C CA . ASP A 1 97 ? 21.794 10.093 -15.584 1.00 56.66 97 ASP A CA 1
ATOM 761 C C . ASP A 1 97 ? 21.669 10.200 -17.109 1.00 56.66 97 ASP A C 1
ATOM 763 O O . ASP A 1 97 ? 22.534 9.717 -17.830 1.00 56.66 97 ASP A O 1
ATOM 767 N N . LEU A 1 98 ? 20.679 10.899 -17.663 1.00 56.88 98 LEU A N 1
ATOM 768 C CA . LEU A 1 98 ? 20.607 11.161 -19.106 1.00 56.88 98 LEU A CA 1
ATOM 769 C C . LEU A 1 98 ? 21.806 11.981 -19.584 1.00 56.88 98 LEU A C 1
ATOM 771 O O . LEU A 1 98 ? 22.349 11.724 -20.661 1.00 56.88 98 LEU A O 1
ATOM 775 N N . ASN A 1 99 ? 22.292 12.891 -18.741 1.00 53.53 99 ASN A N 1
ATOM 776 C CA . ASN A 1 99 ? 23.509 13.653 -19.002 1.00 53.53 99 ASN A CA 1
ATOM 777 C C . ASN A 1 99 ? 24.781 12.778 -18.992 1.00 53.53 99 ASN A C 1
ATOM 779 O O . ASN A 1 99 ? 25.749 13.104 -19.680 1.00 53.53 99 ASN A O 1
ATOM 783 N N . THR A 1 100 ? 24.797 11.647 -18.276 1.00 51.38 100 THR A N 1
ATOM 784 C CA . THR A 1 100 ? 25.944 10.718 -18.222 1.00 51.38 100 THR A CA 1
ATOM 785 C C . THR A 1 100 ? 25.830 9.556 -19.218 1.00 51.38 100 THR A C 1
ATOM 787 O O . THR A 1 100 ? 26.842 9.135 -19.785 1.00 51.38 100 THR A O 1
ATOM 790 N N . VAL A 1 101 ? 24.621 9.075 -19.515 1.00 47.50 101 VAL A N 1
ATOM 791 C CA . VAL A 1 101 ? 24.344 8.005 -20.489 1.00 47.50 101 VAL A CA 1
ATOM 792 C C . VAL A 1 101 ? 24.499 8.496 -21.934 1.00 47.50 101 VAL A C 1
ATOM 794 O O . VAL A 1 101 ? 24.944 7.722 -22.785 1.00 47.50 101 VAL A O 1
ATOM 797 N N . ASN A 1 102 ? 24.286 9.790 -22.209 1.00 49.34 102 ASN A N 1
ATOM 798 C CA . ASN A 1 102 ? 24.575 10.416 -23.511 1.00 49.34 102 ASN A CA 1
ATOM 799 C C . ASN A 1 102 ? 26.040 10.265 -23.982 1.00 49.34 102 ASN A C 1
ATOM 801 O O . ASN A 1 102 ? 26.322 10.434 -25.168 1.00 49.34 102 ASN A O 1
ATOM 805 N N . ARG A 1 103 ? 26.967 9.852 -23.103 1.00 49.19 103 ARG A N 1
ATOM 806 C CA . ARG A 1 103 ? 28.352 9.489 -23.467 1.00 49.19 103 ARG A CA 1
ATOM 807 C C . ARG A 1 103 ? 28.472 8.221 -24.329 1.00 49.19 103 ARG A C 1
ATOM 809 O O . ARG A 1 103 ? 29.564 7.916 -24.786 1.00 49.19 103 ARG A O 1
ATOM 816 N N . HIS A 1 104 ? 27.383 7.478 -24.539 1.00 53.81 104 HIS A N 1
ATOM 817 C CA . HIS A 1 104 ? 27.380 6.189 -25.246 1.00 53.81 104 HIS A CA 1
ATOM 818 C C . HIS A 1 104 ? 26.821 6.240 -26.678 1.00 53.81 104 HIS A C 1
ATOM 820 O O . HIS A 1 104 ? 26.612 5.184 -27.266 1.00 53.81 104 HIS A O 1
ATOM 826 N N . HIS A 1 105 ? 26.559 7.435 -27.220 1.00 63.84 105 HIS A N 1
ATOM 827 C CA . HIS A 1 105 ? 26.037 7.647 -28.581 1.00 63.84 105 HIS A CA 1
ATOM 828 C C . HIS A 1 105 ? 24.826 6.748 -28.929 1.00 63.84 105 HIS A C 1
ATOM 830 O O . HIS A 1 105 ? 24.918 5.905 -29.823 1.00 63.84 105 HIS A O 1
ATOM 836 N N . PRO A 1 106 ? 23.688 6.886 -28.216 1.00 73.50 106 PRO A N 1
ATOM 837 C CA . PRO A 1 106 ? 22.484 6.111 -28.514 1.00 73.50 106 PRO A CA 1
ATOM 838 C C . PRO A 1 106 ? 21.961 6.413 -29.925 1.00 73.50 106 PRO A C 1
ATOM 840 O O . PRO A 1 106 ? 22.052 7.553 -30.391 1.00 73.50 106 PRO A O 1
ATOM 843 N N . THR A 1 107 ? 21.376 5.408 -30.583 1.00 79.44 107 THR A N 1
ATOM 844 C CA . THR A 1 107 ? 20.705 5.601 -31.880 1.00 79.44 107 THR A CA 1
ATOM 845 C C . THR A 1 107 ? 19.472 6.498 -31.726 1.00 79.44 107 THR A C 1
ATOM 847 O O . THR A 1 107 ? 18.912 6.614 -30.632 1.00 79.44 107 THR A O 1
ATOM 850 N N . GLU A 1 108 ? 19.008 7.119 -32.814 1.00 80.25 108 GLU A N 1
ATOM 851 C CA . GLU A 1 108 ? 17.775 7.925 -32.783 1.00 80.25 108 GLU A CA 1
ATOM 852 C C . GLU A 1 108 ? 16.561 7.106 -32.313 1.00 80.25 108 GLU A C 1
ATOM 854 O O . GLU A 1 108 ? 15.767 7.584 -31.503 1.00 80.25 108 GLU A O 1
ATOM 859 N N . ASP A 1 109 ? 16.484 5.828 -32.696 1.00 80.94 109 ASP A N 1
ATOM 860 C CA . ASP A 1 109 ? 15.446 4.911 -32.213 1.00 80.94 109 ASP A CA 1
ATOM 861 C C . ASP A 1 109 ? 15.529 4.672 -30.699 1.00 80.94 109 ASP A C 1
ATOM 863 O O . ASP A 1 109 ? 14.501 4.612 -30.025 1.00 80.94 109 ASP A O 1
ATOM 867 N N . GLN A 1 110 ? 16.736 4.574 -30.126 1.00 82.19 110 GLN A N 1
ATOM 868 C CA . GLN A 1 110 ? 16.921 4.427 -28.676 1.00 82.19 110 GLN A CA 1
ATOM 869 C C . GLN A 1 110 ? 16.528 5.699 -27.919 1.00 82.19 110 GLN A C 1
ATOM 871 O O . GLN A 1 110 ? 15.910 5.605 -26.857 1.00 82.19 110 GLN A O 1
ATOM 876 N N . LYS A 1 111 ? 16.843 6.883 -28.461 1.00 81.81 111 LYS A N 1
ATOM 877 C CA . LYS A 1 111 ? 16.426 8.170 -27.878 1.00 81.81 111 LYS A CA 1
ATOM 878 C C . LYS A 1 111 ? 14.906 8.324 -27.903 1.00 81.81 111 LYS A C 1
ATOM 880 O O . LYS A 1 111 ? 14.310 8.690 -26.891 1.00 81.81 111 LYS A O 1
ATOM 885 N N . LYS A 1 112 ? 14.277 8.001 -29.038 1.00 85.12 112 LYS A N 1
ATOM 886 C CA . LYS A 1 112 ? 12.819 8.041 -29.200 1.00 85.12 112 LYS A CA 1
ATOM 887 C C . LYS A 1 112 ? 12.123 7.053 -28.261 1.00 85.12 112 LYS A C 1
ATOM 889 O O . LYS A 1 112 ? 11.217 7.455 -27.538 1.00 85.12 112 LYS A O 1
ATOM 894 N N . SER A 1 113 ? 12.600 5.807 -28.216 1.00 86.62 113 SER A N 1
ATOM 895 C CA . SER A 1 113 ? 12.142 4.755 -27.294 1.00 86.62 113 SER A CA 1
ATOM 896 C C . SER A 1 113 ? 12.174 5.225 -25.841 1.00 86.62 113 SER A C 1
ATOM 898 O O . SER A 1 113 ? 11.156 5.198 -25.156 1.00 86.62 113 SER A O 1
ATOM 900 N N . LEU A 1 114 ? 13.323 5.729 -25.380 1.00 86.50 114 LEU A N 1
ATOM 901 C CA . LEU A 1 114 ? 13.491 6.257 -24.029 1.00 86.50 114 LEU A CA 1
ATOM 902 C C . LEU A 1 114 ? 12.446 7.334 -23.697 1.00 86.50 114 LEU A C 1
ATOM 904 O O . LEU A 1 114 ? 11.797 7.248 -22.655 1.00 86.50 114 LEU A O 1
ATOM 908 N N . LEU A 1 115 ? 12.285 8.335 -24.570 1.00 85.31 115 LEU A N 1
ATOM 909 C CA . LEU A 1 115 ? 11.351 9.437 -24.341 1.00 85.31 115 LEU A CA 1
ATOM 910 C C . LEU A 1 115 ? 9.900 8.943 -24.284 1.00 85.31 115 LEU A C 1
ATOM 912 O O . LEU A 1 115 ? 9.156 9.337 -23.388 1.00 85.31 115 LEU A O 1
ATOM 916 N N . GLN A 1 116 ? 9.508 8.063 -25.208 1.00 89.88 116 GLN A N 1
ATOM 917 C CA . GLN A 1 116 ? 8.155 7.508 -25.259 1.00 89.88 116 GLN A CA 1
ATOM 918 C C . GLN A 1 116 ? 7.853 6.637 -24.036 1.00 89.88 116 GLN A C 1
ATOM 920 O O . GLN A 1 116 ? 6.798 6.793 -23.423 1.00 89.88 116 GLN A O 1
ATOM 925 N N . VAL A 1 117 ? 8.783 5.762 -23.635 1.00 90.56 117 VAL A N 1
ATOM 926 C CA . VAL A 1 117 ? 8.630 4.935 -22.427 1.00 90.56 117 VAL A CA 1
ATOM 927 C C . VAL A 1 117 ? 8.503 5.826 -21.194 1.00 90.56 117 VAL A C 1
ATOM 929 O O . VAL A 1 117 ? 7.575 5.643 -20.413 1.00 90.56 117 VAL A O 1
ATOM 932 N N . TYR A 1 118 ? 9.364 6.836 -21.045 1.00 88.31 118 TYR A N 1
ATOM 933 C CA . TYR A 1 118 ? 9.284 7.791 -19.937 1.00 88.31 118 TYR A CA 1
ATOM 934 C C . TYR A 1 118 ? 7.925 8.505 -19.878 1.00 88.31 118 TYR A C 1
ATOM 936 O O . TYR A 1 118 ? 7.298 8.557 -18.820 1.00 88.31 118 TYR A O 1
ATOM 944 N N . GLN A 1 119 ? 7.436 9.014 -21.013 1.00 88.94 119 GLN A N 1
ATOM 945 C CA . GLN A 1 119 ? 6.140 9.692 -21.094 1.00 88.94 119 GLN A CA 1
ATOM 946 C C . GLN A 1 119 ? 4.978 8.765 -20.721 1.00 88.94 119 GLN A C 1
ATOM 948 O O . GLN A 1 119 ? 4.084 9.178 -19.981 1.00 88.94 119 GLN A O 1
ATOM 953 N N . HIS A 1 120 ? 4.996 7.513 -21.189 1.00 91.81 120 HIS A N 1
ATOM 954 C CA . HIS A 1 120 ? 3.971 6.530 -20.844 1.00 91.81 120 HIS A CA 1
ATOM 955 C C . HIS A 1 120 ? 4.003 6.151 -19.364 1.00 91.81 120 HIS A C 1
ATOM 957 O O . HIS A 1 120 ? 2.951 6.174 -18.729 1.00 91.81 120 HIS A O 1
ATOM 963 N N . LEU A 1 121 ? 5.183 5.875 -18.797 1.00 89.81 121 LEU A N 1
ATOM 964 C CA . LEU A 1 121 ? 5.324 5.576 -17.370 1.00 89.81 121 LEU A CA 1
ATOM 965 C C . LEU A 1 121 ? 4.824 6.739 -16.508 1.00 89.81 121 LEU A C 1
ATOM 967 O O . LEU A 1 121 ? 4.022 6.529 -15.602 1.00 89.81 121 LEU A O 1
ATOM 971 N N . ARG A 1 122 ? 5.214 7.975 -16.845 1.00 86.38 122 ARG A N 1
ATOM 972 C CA . ARG A 1 122 ? 4.742 9.175 -16.147 1.00 86.38 122 ARG A CA 1
ATOM 973 C C . ARG A 1 122 ? 3.229 9.342 -16.267 1.00 86.38 122 ARG A C 1
ATOM 975 O O . ARG A 1 122 ? 2.567 9.645 -15.281 1.00 86.38 122 ARG A O 1
ATOM 982 N N . SER A 1 123 ? 2.662 9.130 -17.455 1.00 87.12 123 SER A N 1
ATOM 983 C CA . SER A 1 123 ? 1.212 9.216 -17.660 1.00 87.12 123 SER A CA 1
ATOM 984 C C . SER A 1 123 ? 0.453 8.154 -16.868 1.00 87.12 123 SER A C 1
ATOM 986 O O . SER A 1 123 ? -0.587 8.472 -16.300 1.00 87.12 123 SER A O 1
ATOM 988 N N . TRP A 1 124 ? 0.946 6.915 -16.824 1.00 87.00 124 TRP A N 1
ATOM 989 C CA . TRP A 1 124 ? 0.328 5.842 -16.045 1.00 87.00 124 TRP A CA 1
ATOM 990 C C . TRP A 1 124 ? 0.513 6.033 -14.541 1.00 87.00 124 TRP A C 1
ATOM 992 O O . TRP A 1 124 ? -0.322 5.576 -13.777 1.00 87.00 124 TRP A O 1
ATOM 1002 N N . TYR A 1 125 ? 1.551 6.742 -14.105 1.00 81.69 125 TYR A N 1
ATOM 1003 C CA . TYR A 1 125 ? 1.689 7.160 -12.713 1.00 81.69 125 TYR A CA 1
ATOM 1004 C C . TYR A 1 125 ? 0.702 8.281 -12.337 1.00 81.69 125 TYR A C 1
ATOM 1006 O O . TYR A 1 125 ? 0.033 8.193 -11.312 1.00 81.69 125 TYR A O 1
ATOM 1014 N N . LEU A 1 126 ? 0.594 9.332 -13.160 1.00 79.25 126 LEU A N 1
ATOM 1015 C CA . LEU A 1 126 ? -0.254 10.500 -12.872 1.00 79.25 126 LEU A CA 1
ATOM 1016 C C . LEU A 1 126 ? -1.753 10.210 -13.019 1.00 79.25 126 LEU A C 1
ATOM 1018 O O . LEU A 1 126 ? -2.581 10.858 -12.385 1.00 79.25 126 LEU A O 1
ATOM 1022 N N . ASP A 1 127 ? -2.123 9.256 -13.866 1.00 77.00 127 ASP A N 1
ATOM 1023 C CA . ASP A 1 127 ? -3.511 8.838 -14.048 1.00 77.00 127 ASP A CA 1
ATOM 1024 C C . ASP A 1 127 ? -3.579 7.304 -14.134 1.00 77.00 127 ASP A C 1
ATOM 1026 O O . ASP A 1 127 ? -3.748 6.739 -15.221 1.00 77.00 127 ASP A O 1
ATOM 1030 N N . PRO A 1 128 ? -3.407 6.609 -12.990 1.00 71.25 128 PRO A N 1
ATOM 1031 C CA . PRO A 1 128 ? -3.254 5.157 -12.957 1.00 71.25 128 PRO A CA 1
ATOM 1032 C C . PRO A 1 128 ? -4.523 4.408 -13.356 1.00 71.25 128 PRO A C 1
ATOM 1034 O O . PRO A 1 128 ? -4.443 3.275 -13.819 1.00 71.25 128 PRO A O 1
ATOM 1037 N N . LYS A 1 129 ? -5.697 5.045 -13.233 1.00 76.06 129 LYS A N 1
ATOM 1038 C CA . LYS A 1 129 ? -7.013 4.444 -13.517 1.00 76.06 129 LYS A CA 1
ATOM 1039 C C . LYS A 1 129 ? -7.118 3.001 -12.987 1.00 76.06 129 LYS A C 1
ATOM 1041 O O . LYS A 1 129 ? -7.436 2.105 -13.770 1.00 76.06 129 LYS A O 1
ATOM 1046 N N . PRO A 1 130 ? -6.891 2.755 -11.682 1.00 72.31 130 PRO A N 1
ATOM 1047 C CA . PRO A 1 130 ? -6.832 1.397 -11.131 1.00 72.31 130 PRO A CA 1
ATOM 1048 C C . PRO A 1 130 ? -8.138 0.609 -11.341 1.00 72.31 130 PRO A C 1
ATOM 1050 O O . PRO A 1 130 ? -8.116 -0.603 -11.527 1.00 72.31 130 PRO A O 1
ATOM 1053 N N . TRP A 1 131 ? -9.276 1.298 -11.461 1.00 71.31 131 TRP A N 1
ATOM 1054 C CA . TRP A 1 131 ? -10.553 0.705 -11.866 1.00 71.31 131 TRP A CA 1
ATOM 1055 C C . TRP A 1 131 ? -10.505 -0.015 -13.231 1.00 71.31 131 TRP A C 1
ATOM 1057 O O . TRP A 1 131 ? -11.227 -0.986 -13.431 1.00 71.31 131 TRP A O 1
ATOM 1067 N N . GLN A 1 132 ? -9.673 0.418 -14.193 1.00 76.50 132 GLN A N 1
ATOM 1068 C CA . GLN A 1 132 ? -9.520 -0.284 -15.480 1.00 76.50 132 GLN A CA 1
ATOM 1069 C C . GLN A 1 132 ? -8.884 -1.657 -15.288 1.00 76.50 132 GLN A C 1
ATOM 1071 O O . GLN A 1 132 ? -9.292 -2.613 -15.943 1.00 76.50 132 GLN A O 1
ATOM 1076 N N . TYR A 1 133 ? -7.904 -1.736 -14.386 1.00 81.81 133 TYR A N 1
ATOM 1077 C CA . TYR A 1 133 ? -7.258 -2.984 -14.008 1.00 81.81 133 TYR A CA 1
ATOM 1078 C C . TYR A 1 133 ? -8.256 -3.922 -13.312 1.00 81.81 133 TYR A C 1
ATOM 1080 O O . TYR A 1 133 ? -8.350 -5.085 -13.687 1.00 81.81 133 TYR A O 1
ATOM 1088 N N . GLN A 1 134 ? -9.071 -3.410 -12.383 1.00 77.12 134 GLN A N 1
ATOM 1089 C CA . GLN A 1 134 ? -10.074 -4.216 -11.672 1.00 77.12 134 GLN A CA 1
ATOM 1090 C C . GLN A 1 134 ? -11.200 -4.757 -12.567 1.00 77.12 134 GLN A C 1
ATOM 1092 O O . GLN A 1 134 ? -11.713 -5.841 -12.304 1.00 77.12 134 GLN A O 1
ATOM 1097 N N . LEU A 1 135 ? -11.600 -4.021 -13.611 1.00 81.06 135 LEU A N 1
ATOM 1098 C CA . LEU A 1 135 ? -12.663 -4.460 -14.522 1.00 81.06 135 LEU A CA 1
ATOM 1099 C C . LEU A 1 135 ? -12.242 -5.645 -15.398 1.00 81.06 135 LEU A C 1
ATOM 1101 O O . LEU A 1 135 ? -13.035 -6.557 -15.613 1.00 81.06 135 LEU A O 1
ATOM 1105 N N . ASP A 1 136 ? -11.028 -5.600 -15.952 1.00 86.19 136 ASP A N 1
ATOM 1106 C CA . ASP A 1 136 ? -10.496 -6.658 -16.812 1.00 86.19 136 ASP A CA 1
ATOM 1107 C C . ASP A 1 136 ? -8.961 -6.616 -16.818 1.00 86.19 136 ASP A C 1
ATOM 1109 O O . ASP A 1 136 ? -8.326 -5.963 -17.656 1.00 86.19 136 ASP A O 1
ATOM 1113 N N . VAL A 1 137 ? -8.371 -7.352 -15.873 1.00 88.50 137 VAL A N 1
ATOM 1114 C CA . VAL A 1 137 ? -6.917 -7.476 -15.690 1.00 88.50 137 VAL A CA 1
ATOM 1115 C C . VAL A 1 137 ? -6.233 -7.922 -16.985 1.00 88.50 137 VAL A C 1
ATOM 1117 O O . VAL A 1 137 ? -5.209 -7.365 -17.382 1.00 88.50 137 VAL A O 1
ATOM 1120 N N . ASN A 1 138 ? -6.818 -8.891 -17.694 1.00 92.00 138 ASN A N 1
ATOM 1121 C CA . ASN A 1 138 ? -6.219 -9.481 -18.890 1.00 92.00 138 ASN A CA 1
ATOM 1122 C C . ASN A 1 138 ? -6.236 -8.517 -20.076 1.00 92.00 138 ASN A C 1
ATOM 1124 O O . ASN A 1 138 ? -5.274 -8.442 -20.847 1.00 92.00 138 ASN A O 1
ATOM 1128 N N . LYS A 1 139 ? -7.329 -7.773 -20.259 1.00 92.19 139 LYS A N 1
ATOM 1129 C CA . LYS A 1 139 ? -7.398 -6.717 -21.270 1.00 92.19 139 LYS A CA 1
ATOM 1130 C C . LYS A 1 139 ? -6.428 -5.589 -20.945 1.00 92.19 139 LYS A C 1
ATOM 1132 O O . LYS A 1 139 ? -5.641 -5.230 -21.820 1.00 92.19 139 LYS A O 1
ATOM 1137 N N . TRP A 1 140 ? -6.425 -5.098 -19.706 1.00 92.06 140 TRP A N 1
ATOM 1138 C CA . TRP A 1 140 ? -5.504 -4.050 -19.267 1.00 92.06 140 TRP A CA 1
ATOM 1139 C C . TRP A 1 140 ? -4.047 -4.456 -19.524 1.00 92.06 140 TRP A C 1
ATOM 1141 O O . TRP A 1 140 ? -3.303 -3.725 -20.178 1.00 92.06 140 TRP A O 1
ATOM 1151 N N . ARG A 1 141 ? -3.662 -5.672 -19.115 1.00 93.56 141 ARG A N 1
ATOM 1152 C CA . ARG A 1 141 ? -2.303 -6.200 -19.291 1.00 93.56 141 ARG A CA 1
ATOM 1153 C C . ARG A 1 141 ? -1.910 -6.273 -20.768 1.00 93.56 141 ARG A C 1
ATOM 1155 O O . ARG A 1 141 ? -0.842 -5.790 -21.146 1.00 93.56 141 ARG A O 1
ATOM 1162 N N . ARG A 1 142 ? -2.789 -6.800 -21.632 1.00 93.31 142 ARG A N 1
ATOM 1163 C CA . ARG A 1 142 ? -2.556 -6.862 -23.090 1.00 93.31 142 ARG A CA 1
ATOM 1164 C C . ARG A 1 142 ? -2.388 -5.481 -23.723 1.00 93.31 142 ARG A C 1
ATOM 1166 O O . ARG A 1 142 ? -1.517 -5.315 -24.577 1.00 93.31 142 ARG A O 1
ATOM 1173 N N . GLU A 1 143 ? -3.176 -4.490 -23.310 1.00 93.25 143 GLU A N 1
ATOM 1174 C CA . GLU A 1 143 ? -3.064 -3.112 -23.809 1.00 93.25 143 GLU A CA 1
ATOM 1175 C C . GLU A 1 143 ? -1.703 -2.489 -23.457 1.00 93.25 143 GLU A C 1
ATOM 1177 O O . GLU A 1 143 ? -1.053 -1.886 -24.321 1.00 93.25 143 GLU A O 1
ATOM 1182 N N . LYS A 1 144 ? -1.225 -2.675 -22.216 1.00 93.94 144 LYS A N 1
ATOM 1183 C CA . LYS A 1 144 ? 0.092 -2.169 -21.789 1.00 93.94 144 LYS A CA 1
ATOM 1184 C C . LYS A 1 144 ? 1.236 -2.869 -22.513 1.00 93.94 144 LYS A C 1
ATOM 1186 O O . LYS A 1 144 ? 2.119 -2.186 -23.032 1.00 93.94 144 LYS A O 1
ATOM 1191 N N . LEU A 1 145 ? 1.183 -4.197 -22.628 1.00 93.44 145 LEU A N 1
ATOM 1192 C CA . LEU A 1 145 ? 2.180 -4.980 -23.365 1.00 93.44 145 LEU A CA 1
ATOM 1193 C C . LEU A 1 145 ? 2.237 -4.591 -24.847 1.00 93.44 145 LEU A C 1
ATOM 1195 O O . LEU A 1 145 ? 3.325 -4.416 -25.386 1.00 93.44 145 LEU A O 1
ATOM 1199 N N . THR A 1 146 ? 1.086 -4.390 -25.495 1.00 92.19 146 THR A N 1
ATOM 1200 C CA . THR A 1 146 ? 1.023 -3.960 -26.904 1.00 92.19 146 THR A CA 1
ATOM 1201 C C . THR A 1 146 ? 1.636 -2.573 -27.086 1.00 92.19 146 THR A C 1
ATOM 1203 O O . THR A 1 146 ? 2.445 -2.361 -27.990 1.00 92.19 146 THR A O 1
ATOM 1206 N N . THR A 1 147 ? 1.302 -1.638 -26.188 1.00 93.31 147 THR A N 1
ATOM 1207 C CA . THR A 1 147 ? 1.861 -0.279 -26.199 1.00 93.31 147 THR A CA 1
ATOM 1208 C C . THR A 1 147 ? 3.381 -0.331 -26.067 1.00 93.31 147 THR A C 1
ATOM 1210 O O . THR A 1 147 ? 4.095 0.165 -26.938 1.00 93.31 147 THR A O 1
ATOM 1213 N N . LEU A 1 148 ? 3.885 -1.001 -25.028 1.00 92.06 148 LEU A N 1
ATOM 1214 C CA . LEU A 1 148 ? 5.316 -1.114 -24.752 1.00 92.06 148 LEU A CA 1
ATOM 1215 C C . LEU A 1 148 ? 6.062 -1.866 -25.855 1.00 92.06 148 LEU A C 1
ATOM 1217 O O . LEU A 1 148 ? 7.111 -1.403 -26.289 1.00 92.06 148 LEU A O 1
ATOM 1221 N N . GLY A 1 149 ? 5.509 -2.963 -26.372 1.00 87.94 149 GLY A N 1
ATOM 1222 C CA . GLY A 1 149 ? 6.108 -3.744 -27.457 1.00 87.94 149 GLY A CA 1
ATOM 1223 C C . GLY A 1 149 ? 6.311 -2.945 -28.749 1.00 87.94 149 GLY A C 1
ATOM 1224 O O . GLY A 1 149 ? 7.252 -3.220 -29.494 1.00 87.94 149 GLY A O 1
ATOM 1225 N N . SER A 1 150 ? 5.476 -1.927 -28.990 1.00 87.38 150 SER A N 1
ATOM 1226 C CA . SER A 1 150 ? 5.586 -1.045 -30.160 1.00 87.38 150 SER A CA 1
ATOM 1227 C C . SER A 1 150 ? 6.637 0.065 -30.020 1.00 87.38 150 SER A C 1
ATOM 1229 O O . SER A 1 150 ? 7.170 0.520 -31.032 1.00 87.38 150 SER A O 1
ATOM 1231 N N . ILE A 1 151 ? 6.966 0.480 -28.790 1.00 89.56 151 ILE A N 1
ATOM 1232 C CA . ILE A 1 151 ? 7.860 1.624 -28.520 1.00 89.56 151 ILE A CA 1
ATOM 1233 C C . ILE A 1 151 ? 9.214 1.222 -27.923 1.00 89.56 151 ILE A C 1
ATOM 1235 O O . ILE A 1 151 ? 10.174 1.985 -28.015 1.00 89.56 151 ILE A O 1
ATOM 1239 N N . LEU A 1 152 ? 9.321 0.038 -27.307 1.00 88.25 152 LEU A N 1
ATOM 1240 C CA . LEU A 1 152 ? 10.543 -0.406 -26.642 1.00 88.25 152 LEU A CA 1
ATOM 1241 C C . LEU A 1 152 ? 11.628 -0.754 -27.652 1.00 88.25 152 LEU A C 1
ATOM 1243 O O . LEU A 1 152 ? 11.593 -1.781 -28.334 1.00 88.25 152 LEU A O 1
ATOM 1247 N N . HIS A 1 153 ? 12.676 0.054 -27.641 1.00 85.62 153 HIS A N 1
ATOM 1248 C CA . HIS A 1 153 ? 13.963 -0.290 -28.215 1.00 85.62 153 HIS A CA 1
ATOM 1249 C C . HIS A 1 153 ? 15.019 -0.380 -27.099 1.00 85.62 153 HIS A C 1
ATOM 1251 O O . HIS A 1 153 ? 15.317 0.647 -26.479 1.00 85.62 153 HIS A O 1
ATOM 1257 N N . PRO A 1 154 ? 15.557 -1.581 -26.792 1.00 81.19 154 PRO A N 1
ATOM 1258 C CA . PRO A 1 154 ? 16.488 -1.769 -25.688 1.00 81.19 154 PRO A CA 1
ATOM 1259 C C . PRO A 1 154 ? 17.794 -1.003 -25.921 1.00 81.19 154 PRO A C 1
ATOM 1261 O O . PRO A 1 154 ? 18.522 -1.228 -26.888 1.00 81.19 154 PRO A O 1
ATOM 1264 N N . GLY A 1 155 ? 18.105 -0.106 -24.996 1.00 81.12 155 GLY A N 1
ATOM 1265 C CA . GLY A 1 155 ? 19.375 0.602 -24.896 1.00 81.12 155 GLY A CA 1
ATOM 1266 C C . GLY A 1 155 ? 19.760 0.739 -23.428 1.00 81.12 155 GLY A C 1
ATOM 1267 O O . GLY A 1 155 ? 18.909 0.595 -22.551 1.00 81.12 155 GLY A O 1
ATOM 1268 N N . LYS A 1 156 ? 21.030 1.048 -23.136 1.00 81.69 156 LYS A N 1
ATOM 1269 C CA . LYS A 1 156 ? 21.487 1.261 -21.749 1.00 81.69 156 LYS A CA 1
ATOM 1270 C C . LYS A 1 156 ? 20.640 2.311 -21.014 1.00 81.69 156 LYS A C 1
ATOM 1272 O O . LYS A 1 156 ? 20.315 2.112 -19.851 1.00 81.69 156 LYS A O 1
ATOM 1277 N N . ALA A 1 157 ? 20.241 3.381 -21.709 1.00 80.25 157 ALA A N 1
ATOM 1278 C CA . ALA A 1 157 ? 19.378 4.432 -21.167 1.00 80.25 157 ALA A CA 1
ATOM 1279 C C . ALA A 1 157 ? 17.978 3.916 -20.808 1.00 80.25 157 ALA A C 1
ATOM 1281 O O . ALA A 1 157 ? 17.489 4.163 -19.712 1.00 80.25 157 ALA A O 1
ATOM 1282 N N . THR A 1 158 ? 17.352 3.159 -21.711 1.00 83.81 158 THR A N 1
ATOM 1283 C CA . THR A 1 158 ? 16.029 2.569 -21.486 1.00 83.81 158 THR A CA 1
ATOM 1284 C C . THR A 1 158 ? 16.066 1.536 -20.363 1.00 83.81 158 THR A C 1
ATOM 1286 O O . THR A 1 158 ? 15.187 1.538 -19.515 1.00 83.81 158 THR A O 1
ATOM 1289 N N . ILE A 1 159 ? 17.105 0.696 -20.295 1.00 85.56 159 ILE A N 1
ATOM 1290 C CA . ILE A 1 159 ? 17.279 -0.259 -19.189 1.00 85.56 159 ILE A CA 1
ATOM 1291 C C . ILE A 1 159 ? 17.459 0.491 -17.871 1.00 85.56 159 ILE A C 1
ATOM 1293 O O . ILE A 1 159 ? 16.808 0.147 -16.893 1.00 85.56 159 ILE A O 1
ATOM 1297 N N . LYS A 1 160 ? 18.283 1.546 -17.839 1.00 83.81 160 LYS A N 1
ATOM 1298 C CA . LYS A 1 160 ? 18.426 2.391 -16.648 1.00 83.81 160 LYS A CA 1
ATOM 1299 C C . LYS A 1 160 ? 17.077 2.968 -16.214 1.00 83.81 160 LYS A C 1
ATOM 1301 O O . LYS A 1 160 ? 16.756 2.858 -15.040 1.00 83.81 160 LYS A O 1
ATOM 1306 N N . LEU A 1 161 ? 16.285 3.513 -17.143 1.00 86.06 161 LEU A N 1
ATOM 1307 C CA . LEU A 1 161 ? 14.936 4.014 -16.863 1.00 86.06 161 LEU A CA 1
ATOM 1308 C C . LEU A 1 161 ? 14.048 2.934 -16.228 1.00 86.06 161 LEU A C 1
ATOM 1310 O O . LEU A 1 161 ? 13.395 3.201 -15.225 1.00 86.06 161 LEU A O 1
ATOM 1314 N N . VAL A 1 162 ? 14.053 1.717 -16.779 1.00 87.81 162 VAL A N 1
ATOM 1315 C CA . VAL A 1 162 ? 13.286 0.583 -16.240 1.00 87.81 162 VAL A CA 1
ATOM 1316 C C . VAL A 1 162 ? 13.745 0.216 -14.830 1.00 87.81 162 VAL A C 1
ATOM 1318 O O . VAL A 1 162 ? 12.910 0.029 -13.955 1.00 87.81 162 VAL A O 1
ATOM 1321 N N . ILE A 1 163 ? 15.054 0.177 -14.575 1.00 86.12 163 ILE A N 1
ATOM 1322 C CA . ILE A 1 163 ? 15.593 -0.095 -13.236 1.00 86.12 163 ILE A CA 1
ATOM 1323 C C . ILE A 1 163 ? 15.260 1.036 -12.254 1.00 86.12 163 ILE A C 1
ATOM 1325 O O . ILE A 1 163 ? 14.920 0.762 -11.108 1.00 86.12 163 ILE A O 1
ATOM 1329 N N . THR A 1 164 ? 15.313 2.301 -12.676 1.00 84.94 164 THR A N 1
ATOM 1330 C CA . THR A 1 164 ? 14.888 3.437 -11.843 1.00 84.94 164 THR A CA 1
ATOM 1331 C C . THR A 1 164 ? 13.401 3.342 -11.505 1.00 84.94 164 THR A C 1
ATOM 1333 O O . THR A 1 164 ? 13.024 3.518 -10.349 1.00 84.94 164 THR A O 1
ATOM 1336 N N . PHE A 1 165 ? 12.558 2.997 -12.480 1.00 87.56 165 PHE A N 1
ATOM 1337 C CA . PHE A 1 165 ? 11.137 2.760 -12.237 1.00 87.56 165 PHE A CA 1
ATOM 1338 C C . PHE A 1 165 ? 10.912 1.583 -11.275 1.00 87.56 165 PHE A C 1
ATOM 1340 O O . PHE A 1 165 ? 10.134 1.704 -10.334 1.00 87.56 165 PHE A O 1
ATOM 1347 N N . HIS A 1 166 ? 11.665 0.492 -11.426 1.00 87.88 166 HIS A N 1
ATOM 1348 C CA . HIS A 1 166 ? 11.615 -0.645 -10.510 1.00 87.88 166 HIS A CA 1
ATOM 1349 C C . HIS A 1 166 ? 11.979 -0.260 -9.073 1.00 87.88 166 HIS A C 1
ATOM 1351 O O . HIS A 1 166 ? 11.257 -0.589 -8.136 1.00 87.88 166 HIS A O 1
ATOM 1357 N N . LYS A 1 167 ? 13.062 0.506 -8.886 1.00 85.44 167 LYS A N 1
ATOM 1358 C CA . LYS A 1 167 ? 13.456 1.046 -7.573 1.00 85.44 167 LYS A CA 1
ATOM 1359 C C . LYS A 1 167 ? 12.342 1.872 -6.940 1.00 85.44 167 LYS A C 1
ATOM 1361 O O . LYS A 1 167 ? 12.114 1.764 -5.738 1.00 85.44 167 LYS A O 1
ATOM 1366 N N . PHE A 1 168 ? 11.651 2.676 -7.744 1.00 85.69 168 PHE A N 1
ATOM 1367 C CA . PHE A 1 168 ? 10.491 3.433 -7.295 1.00 85.69 168 PHE A CA 1
ATOM 1368 C C . PHE A 1 168 ? 9.352 2.509 -6.828 1.00 85.69 168 PHE A C 1
ATOM 1370 O O . PHE A 1 168 ? 8.822 2.718 -5.739 1.00 85.69 168 PHE A O 1
ATOM 1377 N N . VAL A 1 169 ? 9.033 1.444 -7.574 1.00 86.69 169 VAL A N 1
ATOM 1378 C CA . VAL A 1 169 ? 8.028 0.448 -7.154 1.00 86.69 169 VAL A CA 1
ATOM 1379 C C . VAL A 1 169 ? 8.439 -0.267 -5.864 1.00 86.69 169 VAL A C 1
ATOM 1381 O O . VAL A 1 169 ? 7.616 -0.418 -4.964 1.00 86.69 169 VAL A O 1
ATOM 1384 N N . LEU A 1 170 ? 9.709 -0.651 -5.715 1.00 84.56 170 LEU A N 1
ATOM 1385 C CA . LEU A 1 170 ? 10.225 -1.248 -4.476 1.00 84.56 170 LEU A CA 1
ATOM 1386 C C . LEU A 1 170 ? 10.104 -0.293 -3.282 1.00 84.56 170 LEU A C 1
ATOM 1388 O O . LEU A 1 170 ? 9.676 -0.707 -2.205 1.00 84.56 170 LEU A O 1
ATOM 1392 N N . ALA A 1 171 ? 10.445 0.985 -3.468 1.00 83.81 171 ALA A N 1
ATOM 1393 C CA . ALA A 1 171 ? 10.288 2.006 -2.436 1.00 83.81 171 ALA A CA 1
ATOM 1394 C C . ALA A 1 171 ? 8.812 2.186 -2.050 1.00 83.81 171 ALA A C 1
ATOM 1396 O O . ALA A 1 171 ? 8.487 2.263 -0.866 1.00 83.81 171 ALA A O 1
ATOM 1397 N N . TRP A 1 172 ? 7.908 2.179 -3.033 1.00 85.12 172 TRP A N 1
ATOM 1398 C CA . TRP A 1 172 ? 6.466 2.238 -2.801 1.00 85.12 172 TRP A CA 1
ATOM 1399 C C . TRP A 1 172 ? 5.955 1.038 -1.994 1.00 85.12 172 TRP A C 1
ATOM 1401 O O . TRP A 1 172 ? 5.271 1.215 -0.988 1.00 85.12 172 TRP A O 1
ATOM 1411 N N . LYS A 1 173 ? 6.357 -0.184 -2.359 1.00 84.44 173 LYS A N 1
ATOM 1412 C CA . LYS A 1 173 ? 6.023 -1.393 -1.591 1.00 84.44 173 LYS A CA 1
ATOM 1413 C C . LYS A 1 173 ? 6.579 -1.344 -0.168 1.00 84.44 173 LYS A C 1
ATOM 1415 O O . LYS A 1 173 ? 5.895 -1.738 0.770 1.00 84.44 173 LYS A O 1
ATOM 1420 N N . SER A 1 174 ? 7.792 -0.825 0.005 1.00 83.88 174 SER A N 1
ATOM 1421 C CA . SER A 1 174 ? 8.388 -0.634 1.329 1.00 83.88 174 SER A CA 1
ATOM 1422 C C . SER A 1 174 ? 7.568 0.350 2.172 1.00 83.88 174 SER A C 1
ATOM 1424 O O . SER A 1 174 ? 7.278 0.070 3.332 1.00 83.88 174 SER A O 1
ATOM 1426 N N . SER A 1 175 ? 7.086 1.449 1.577 1.00 85.69 175 SER A N 1
ATOM 1427 C CA . SER A 1 175 ? 6.173 2.388 2.247 1.00 85.69 175 SER A CA 1
ATOM 1428 C C . SER A 1 175 ? 4.920 1.695 2.785 1.00 85.69 175 SER A C 1
ATOM 1430 O O . SER A 1 175 ? 4.521 1.955 3.916 1.00 85.69 175 SER A O 1
ATOM 1432 N N . LEU A 1 176 ? 4.315 0.784 2.018 1.00 83.69 176 LEU A N 1
ATOM 1433 C CA . LEU A 1 176 ? 3.152 0.022 2.488 1.00 83.69 176 LEU A CA 1
ATOM 1434 C C . LEU A 1 176 ? 3.471 -0.945 3.613 1.00 83.69 176 LEU A C 1
ATOM 1436 O O . LEU A 1 176 ? 2.633 -1.169 4.487 1.00 83.69 176 LEU A O 1
ATOM 1440 N N . LEU A 1 177 ? 4.646 -1.571 3.563 1.00 84.50 177 LEU A N 1
ATOM 1441 C CA . LEU A 1 177 ? 5.089 -2.438 4.640 1.00 84.50 177 LEU A CA 1
ATOM 1442 C C . LEU A 1 177 ? 5.157 -1.625 5.938 1.00 84.50 177 LEU A C 1
ATOM 1444 O O . LEU A 1 177 ? 4.609 -2.053 6.951 1.00 84.50 177 LEU A O 1
ATOM 1448 N N . PHE A 1 178 ? 5.717 -0.413 5.887 1.00 86.44 178 PHE A N 1
ATOM 1449 C CA . PHE A 1 178 ? 5.722 0.494 7.033 1.00 86.44 178 PHE A CA 1
ATOM 1450 C C . PHE A 1 178 ? 4.318 0.932 7.469 1.00 86.44 178 PHE A C 1
ATOM 1452 O O . PHE A 1 178 ? 4.074 0.988 8.669 1.00 86.44 178 PHE A O 1
ATOM 1459 N N . ASP A 1 179 ? 3.379 1.176 6.552 1.00 87.31 179 ASP A N 1
ATOM 1460 C CA . ASP A 1 179 ? 1.977 1.451 6.913 1.00 87.31 179 ASP A CA 1
ATOM 1461 C C . ASP A 1 179 ? 1.309 0.240 7.587 1.00 87.31 179 ASP A C 1
ATOM 1463 O O . ASP A 1 179 ? 0.566 0.378 8.557 1.00 87.31 179 ASP A O 1
ATOM 1467 N N . THR A 1 180 ? 1.584 -0.973 7.107 1.00 85.44 180 THR A N 1
ATOM 1468 C CA . THR A 1 180 ? 1.067 -2.216 7.706 1.00 85.44 180 THR A CA 1
ATOM 1469 C C . THR A 1 180 ? 1.615 -2.393 9.119 1.00 85.44 180 THR A C 1
ATOM 1471 O O . THR A 1 180 ? 0.902 -2.806 10.035 1.00 85.44 180 THR A O 1
ATOM 1474 N N . ILE A 1 181 ? 2.879 -2.033 9.317 1.00 86.38 181 ILE A N 1
ATOM 1475 C CA . ILE A 1 181 ? 3.543 -2.085 10.615 1.00 86.38 181 ILE A CA 1
ATOM 1476 C C . ILE A 1 181 ? 2.997 -1.009 11.542 1.00 86.38 181 ILE A C 1
ATOM 1478 O O . ILE A 1 181 ? 2.660 -1.331 12.673 1.00 86.38 181 ILE A O 1
ATOM 1482 N N . ALA A 1 182 ? 2.804 0.217 11.057 1.00 88.44 182 ALA A N 1
ATOM 1483 C CA . ALA A 1 182 ? 2.120 1.287 11.775 1.00 88.44 182 ALA A CA 1
ATOM 1484 C C . ALA A 1 182 ? 0.729 0.851 12.262 1.00 88.44 182 ALA A C 1
ATOM 1486 O O . ALA A 1 182 ? 0.401 1.038 13.433 1.00 88.44 182 ALA A O 1
ATOM 1487 N N . TYR A 1 183 ? -0.063 0.227 11.383 1.00 88.25 183 TYR A N 1
ATOM 1488 C CA . TYR A 1 183 ? -1.383 -0.305 11.721 1.00 88.25 183 TYR A CA 1
ATOM 1489 C C . TYR A 1 183 ? -1.299 -1.357 12.827 1.00 88.25 183 TYR A C 1
ATOM 1491 O O . TYR A 1 183 ? -1.936 -1.210 13.868 1.00 88.25 183 TYR A O 1
ATOM 1499 N N . SER A 1 184 ? -0.461 -2.377 12.623 1.00 85.88 184 SER A N 1
ATOM 1500 C CA . SER A 1 184 ? -0.274 -3.476 13.577 1.00 85.88 184 SER A CA 1
ATOM 1501 C C . SER A 1 184 ? 0.189 -2.930 14.933 1.00 85.88 184 SER A C 1
ATOM 1503 O O . SER A 1 184 ? -0.377 -3.242 15.976 1.00 85.88 184 SER A O 1
ATOM 1505 N N . PHE A 1 185 ? 1.175 -2.033 14.924 1.00 85.62 185 PHE A N 1
ATOM 1506 C CA . PHE A 1 185 ? 1.746 -1.419 16.118 1.00 85.62 185 PHE A CA 1
ATOM 1507 C C . PHE A 1 185 ? 0.720 -0.580 16.898 1.00 85.62 185 PHE A C 1
ATOM 1509 O O . PHE A 1 185 ? 0.730 -0.587 18.127 1.00 85.62 185 PHE A O 1
ATOM 1516 N N . ALA A 1 186 ? -0.192 0.114 16.209 1.00 86.44 186 ALA A N 1
ATOM 1517 C CA . ALA A 1 186 ? -1.254 0.892 16.847 1.00 86.44 186 ALA A CA 1
ATOM 1518 C C . ALA A 1 186 ? -2.306 0.020 17.551 1.00 86.44 186 ALA A C 1
ATOM 1520 O O . ALA A 1 186 ? -2.780 0.403 18.621 1.00 86.44 186 ALA A O 1
ATOM 1521 N N . ILE A 1 187 ? -2.662 -1.135 16.979 1.00 83.50 187 ILE A N 1
ATOM 1522 C CA . ILE A 1 187 ? -3.705 -2.010 17.542 1.00 83.50 187 ILE A CA 1
ATOM 1523 C C . ILE A 1 187 ? -3.167 -2.969 18.615 1.00 83.50 187 ILE A C 1
ATOM 1525 O O . ILE A 1 187 ? -3.858 -3.231 19.595 1.00 83.50 187 ILE A O 1
ATOM 1529 N N . LEU A 1 188 ? -1.919 -3.441 18.481 1.00 81.75 188 LEU A N 1
ATOM 1530 C CA . LEU A 1 188 ? -1.311 -4.448 19.365 1.00 81.75 188 LEU A CA 1
ATOM 1531 C C . LEU A 1 188 ? -1.229 -4.011 20.832 1.00 81.75 188 LEU A C 1
ATOM 1533 O O . LEU A 1 188 ? -1.318 -4.849 21.722 1.00 81.75 188 LEU A O 1
ATOM 1537 N N . LYS A 1 189 ? -1.080 -2.708 21.096 1.00 73.19 189 LYS A N 1
ATOM 1538 C CA . LYS A 1 189 ? -0.921 -2.165 22.454 1.00 73.19 189 LYS A CA 1
ATOM 1539 C C . LYS A 1 189 ? -2.053 -2.565 23.408 1.00 73.19 189 LYS A C 1
ATOM 1541 O O . LYS A 1 189 ? -1.825 -2.682 24.606 1.00 73.19 189 LYS A O 1
ATOM 1546 N N . ASN A 1 190 ? -3.268 -2.720 22.890 1.00 68.94 190 ASN A N 1
ATOM 1547 C CA . ASN A 1 190 ? -4.469 -2.924 23.704 1.00 68.94 190 ASN A CA 1
ATOM 1548 C C . ASN A 1 190 ? -4.972 -4.370 23.651 1.00 68.94 190 ASN A C 1
ATOM 1550 O O . ASN A 1 190 ? -6.124 -4.637 23.983 1.00 68.94 190 ASN A O 1
ATOM 1554 N N . ILE A 1 191 ? -4.118 -5.288 23.201 1.00 73.75 191 ILE A N 1
ATOM 1555 C CA . ILE A 1 191 ? -4.375 -6.719 23.277 1.00 73.75 191 ILE A CA 1
ATOM 1556 C C . ILE A 1 191 ? -3.712 -7.225 24.557 1.00 73.75 191 ILE A C 1
ATOM 1558 O O . ILE A 1 191 ? -2.554 -6.908 24.840 1.00 73.75 191 ILE A O 1
ATOM 1562 N N . GLY A 1 192 ? -4.445 -8.001 25.355 1.00 70.25 192 GLY A N 1
ATOM 1563 C CA . GLY A 1 192 ? -3.910 -8.577 26.582 1.00 70.25 192 GLY A CA 1
ATOM 1564 C C . GLY A 1 192 ? -2.677 -9.443 26.302 1.00 70.25 192 GLY A C 1
ATOM 1565 O O . GLY A 1 192 ? -2.649 -10.215 25.344 1.00 70.25 192 GLY A O 1
ATOM 1566 N N . LEU A 1 193 ? -1.655 -9.366 27.163 1.00 72.00 193 LEU A N 1
ATOM 1567 C CA . LEU A 1 193 ? -0.389 -10.102 26.996 1.00 72.00 193 LEU A CA 1
ATOM 1568 C C . LEU A 1 193 ? -0.598 -11.616 26.785 1.00 72.00 193 LEU A C 1
ATOM 1570 O O . LEU A 1 193 ? 0.147 -12.263 26.045 1.00 72.00 193 LEU A O 1
ATOM 1574 N N . LYS A 1 194 ? -1.628 -12.177 27.428 1.00 75.75 194 LYS A N 1
ATOM 1575 C CA . LYS A 1 194 ? -2.028 -13.582 27.299 1.00 75.75 194 LYS A CA 1
ATOM 1576 C C . LYS A 1 194 ? -2.488 -13.919 25.878 1.00 75.75 194 LYS A C 1
ATOM 1578 O O . LYS A 1 194 ? -2.015 -14.903 25.313 1.00 75.75 194 LYS A O 1
ATOM 1583 N N . ASP A 1 195 ? -3.342 -13.083 25.299 1.00 76.75 195 ASP A N 1
ATOM 1584 C CA . ASP A 1 195 ? -3.877 -13.273 23.949 1.00 76.75 195 ASP A CA 1
ATOM 1585 C C . ASP A 1 195 ? -2.771 -13.117 22.909 1.00 76.75 195 ASP A C 1
ATOM 1587 O O . ASP A 1 195 ? -2.622 -13.951 22.022 1.00 76.75 195 ASP A O 1
ATOM 1591 N N . ILE A 1 196 ? -1.899 -12.122 23.090 1.00 78.88 196 ILE A N 1
ATOM 1592 C CA . ILE A 1 196 ? -0.729 -11.918 22.230 1.00 78.88 196 ILE A CA 1
ATOM 1593 C C . ILE A 1 196 ? 0.190 -13.138 22.236 1.00 78.88 196 ILE A C 1
ATOM 1595 O O . ILE A 1 196 ? 0.672 -13.557 21.186 1.00 78.88 196 ILE A O 1
ATOM 1599 N N . THR A 1 197 ? 0.429 -13.728 23.408 1.00 79.44 197 THR A N 1
ATOM 1600 C CA . THR A 1 197 ? 1.268 -14.927 23.524 1.00 79.44 197 THR A CA 1
ATOM 1601 C C . THR A 1 197 ? 0.635 -16.115 22.796 1.00 79.44 197 THR A C 1
ATOM 1603 O O . THR A 1 197 ? 1.343 -16.850 22.108 1.00 79.44 197 THR A O 1
ATOM 1606 N N . SER A 1 198 ? -0.692 -16.272 22.884 1.00 82.06 198 SER A N 1
ATOM 1607 C CA . SER A 1 198 ? -1.431 -17.293 22.129 1.00 82.06 198 SER A CA 1
ATOM 1608 C C . SER A 1 198 ? -1.303 -17.069 20.622 1.00 82.06 198 SER A C 1
ATOM 1610 O O . SER A 1 198 ? -0.872 -17.970 19.904 1.00 82.06 198 SER A O 1
ATOM 1612 N N . ILE A 1 199 ? -1.567 -15.848 20.150 1.00 81.31 199 ILE A N 1
ATOM 1613 C CA . ILE A 1 199 ? -1.488 -15.480 18.730 1.00 81.31 199 ILE A CA 1
ATOM 1614 C C . ILE A 1 199 ? -0.076 -15.719 18.179 1.00 81.31 199 ILE A C 1
ATOM 1616 O O . ILE A 1 199 ? 0.078 -16.302 17.108 1.00 81.31 199 ILE A O 1
ATOM 1620 N N . LEU A 1 200 ? 0.968 -15.321 18.915 1.00 82.00 200 LEU A N 1
ATOM 1621 C CA . LEU A 1 200 ? 2.356 -15.574 18.518 1.00 82.00 200 LEU A CA 1
ATOM 1622 C C . LEU A 1 200 ? 2.681 -17.071 18.465 1.00 82.00 200 LEU A C 1
ATOM 1624 O O . LEU A 1 200 ? 3.399 -17.498 17.564 1.00 82.00 200 LEU A O 1
ATOM 1628 N N . SER A 1 201 ? 2.153 -17.871 19.395 1.00 82.50 201 SER A N 1
ATOM 1629 C CA . SER A 1 201 ? 2.364 -19.323 19.392 1.00 82.50 201 SER A CA 1
ATOM 1630 C C . SER A 1 201 ? 1.691 -20.019 18.208 1.00 82.50 201 SER A C 1
ATOM 1632 O O . SER A 1 201 ? 2.248 -20.960 17.657 1.00 82.50 201 SER A O 1
ATOM 1634 N N . GLU A 1 202 ? 0.531 -19.534 17.768 1.00 81.56 202 GLU A N 1
ATOM 1635 C CA . GLU A 1 202 ? -0.144 -20.056 16.578 1.00 81.56 202 GLU A CA 1
ATOM 1636 C C . GLU A 1 202 ? 0.582 -19.638 15.297 1.00 81.56 202 GLU A C 1
ATOM 1638 O O . GLU A 1 202 ? 0.797 -20.455 14.404 1.00 81.56 202 GLU A O 1
ATOM 1643 N N . LEU A 1 203 ? 1.012 -18.375 15.217 1.00 80.06 203 LEU A N 1
ATOM 1644 C CA . LEU A 1 203 ? 1.777 -17.885 14.073 1.00 80.06 203 LEU A CA 1
ATOM 1645 C C . LEU A 1 203 ? 3.137 -18.580 13.951 1.00 80.06 203 LEU A C 1
ATOM 1647 O O . LEU A 1 203 ? 3.592 -18.831 12.841 1.00 80.06 203 LEU A O 1
ATOM 1651 N N . SER A 1 204 ? 3.803 -18.917 15.056 1.00 80.19 204 SER A N 1
ATOM 1652 C CA . SER A 1 204 ? 5.104 -19.591 14.974 1.00 80.19 204 SER A CA 1
ATOM 1653 C C . SER A 1 204 ? 5.005 -20.970 14.312 1.00 80.19 204 SER A C 1
ATOM 1655 O O . SER A 1 204 ? 5.930 -21.359 13.601 1.00 80.19 204 SER A O 1
ATOM 1657 N N . VAL A 1 205 ? 3.869 -21.664 14.463 1.00 77.69 205 VAL A N 1
ATOM 1658 C CA . VAL A 1 205 ? 3.573 -22.930 13.771 1.00 77.69 205 VAL A CA 1
ATOM 1659 C C . VAL A 1 205 ? 3.378 -22.701 12.271 1.00 77.69 205 VAL A C 1
ATOM 1661 O O . VAL A 1 205 ? 3.969 -23.404 11.455 1.00 77.69 205 VAL A O 1
ATOM 1664 N N . ASP A 1 206 ? 2.598 -21.689 11.887 1.00 75.62 206 ASP A N 1
ATOM 1665 C CA . ASP A 1 206 ? 2.322 -21.378 10.475 1.00 75.62 206 ASP A CA 1
ATOM 1666 C C . ASP A 1 206 ? 3.560 -20.902 9.698 1.00 75.62 206 ASP A C 1
ATOM 1668 O O . ASP A 1 206 ? 3.627 -21.002 8.466 1.00 75.62 206 ASP A O 1
ATOM 1672 N N . PHE A 1 207 ? 4.529 -20.329 10.410 1.00 73.56 207 PHE A N 1
ATOM 1673 C CA . PHE A 1 207 ? 5.714 -19.702 9.836 1.00 73.56 207 PHE A CA 1
ATOM 1674 C C . PHE A 1 207 ? 7.019 -20.374 10.297 1.00 73.56 207 PHE A C 1
ATOM 1676 O O . PHE A 1 207 ? 8.087 -19.762 10.208 1.00 73.56 207 PHE A O 1
ATOM 1683 N N . GLU A 1 208 ? 6.952 -21.637 10.734 1.00 68.81 208 GLU A N 1
ATOM 1684 C CA . GLU A 1 208 ? 8.112 -22.408 11.186 1.00 68.81 208 GLU A CA 1
ATOM 1685 C C . GLU A 1 208 ? 9.236 -22.399 10.129 1.00 68.81 208 GLU A C 1
ATOM 1687 O O . GLU A 1 208 ? 9.022 -22.645 8.940 1.00 68.81 208 GLU A O 1
ATOM 1692 N N . GLY A 1 209 ? 10.458 -22.060 10.556 1.00 65.75 209 GLY A N 1
ATOM 1693 C CA . GLY A 1 209 ? 11.641 -22.014 9.689 1.00 65.75 209 GLY A CA 1
ATOM 1694 C C . GLY A 1 209 ? 11.786 -20.762 8.813 1.00 65.75 209 GLY A C 1
ATOM 1695 O O . GLY A 1 209 ? 12.792 -20.640 8.112 1.00 65.75 209 GLY A O 1
ATOM 1696 N N . LYS A 1 210 ? 10.850 -19.804 8.855 1.00 67.62 210 LYS A N 1
ATOM 1697 C CA . LYS A 1 210 ? 11.001 -18.527 8.137 1.00 67.62 210 LYS A CA 1
ATOM 1698 C C . LYS A 1 210 ? 11.871 -17.551 8.924 1.00 67.62 210 LYS A C 1
ATOM 1700 O O . LYS A 1 210 ? 11.563 -17.204 10.063 1.00 67.62 210 LYS A O 1
ATOM 1705 N N . SER A 1 211 ? 12.914 -17.027 8.278 1.00 65.50 211 SER A N 1
ATOM 1706 C CA . SER A 1 211 ? 13.860 -16.054 8.854 1.00 65.50 211 SER A CA 1
ATOM 1707 C C . SER A 1 211 ? 13.198 -14.780 9.388 1.00 65.50 211 SER A C 1
ATOM 1709 O O . SER A 1 211 ? 13.753 -14.101 10.249 1.00 65.50 211 SER A O 1
ATOM 1711 N N . ASN A 1 212 ? 12.000 -14.470 8.896 1.00 69.62 212 ASN A N 1
ATOM 1712 C CA . ASN A 1 212 ? 11.335 -13.186 9.094 1.00 69.62 212 ASN A CA 1
ATOM 1713 C C . ASN A 1 212 ? 10.400 -13.158 10.306 1.00 69.62 212 ASN A C 1
ATOM 1715 O O . ASN A 1 212 ? 9.974 -12.082 10.726 1.00 69.62 212 ASN A O 1
ATOM 1719 N N . PHE A 1 213 ? 10.109 -14.317 10.907 1.00 74.12 213 PHE A N 1
ATOM 1720 C CA . PHE A 1 213 ? 9.225 -14.401 12.069 1.00 74.12 213 PHE A CA 1
ATOM 1721 C C . PHE A 1 213 ? 9.790 -13.653 13.289 1.00 74.12 213 PHE A C 1
ATOM 1723 O O . PHE A 1 213 ? 9.056 -12.933 13.964 1.00 74.12 213 PHE A O 1
ATOM 1730 N N . GLY A 1 214 ? 11.111 -13.699 13.502 1.00 76.50 214 GLY A N 1
ATOM 1731 C CA . GLY A 1 214 ? 11.762 -12.973 14.600 1.00 76.50 214 GLY A CA 1
ATOM 1732 C C . GLY A 1 214 ? 11.584 -11.447 14.535 1.00 76.50 214 GLY A C 1
ATOM 1733 O O . GLY A 1 214 ? 11.573 -10.781 15.570 1.00 76.50 214 GLY A O 1
ATOM 1734 N N . MET A 1 215 ? 11.378 -10.873 13.340 1.00 77.31 215 MET A N 1
ATOM 1735 C CA . MET A 1 215 ? 11.052 -9.444 13.201 1.00 77.31 215 MET A CA 1
ATOM 1736 C C . MET A 1 215 ? 9.647 -9.131 13.726 1.00 77.31 215 MET A C 1
ATOM 1738 O O . MET A 1 215 ? 9.444 -8.099 14.364 1.00 77.31 215 MET A O 1
ATOM 1742 N N . ILE A 1 216 ? 8.690 -10.037 13.511 1.00 78.25 216 ILE A N 1
ATOM 1743 C CA . ILE A 1 216 ? 7.318 -9.912 14.016 1.00 78.25 216 ILE A CA 1
ATOM 1744 C C . ILE A 1 216 ? 7.293 -10.046 15.534 1.00 78.25 216 ILE A C 1
ATOM 1746 O O . ILE A 1 216 ? 6.670 -9.225 16.201 1.00 78.25 216 ILE A O 1
ATOM 1750 N N . GLU A 1 217 ? 8.014 -11.018 16.093 1.00 79.75 217 GLU A N 1
ATOM 1751 C CA . GLU A 1 217 ? 8.131 -11.165 17.547 1.00 79.75 217 GLU A CA 1
ATOM 1752 C C . GLU A 1 217 ? 8.704 -9.903 18.201 1.00 79.75 217 GLU A C 1
ATOM 1754 O O . GLU A 1 217 ? 8.186 -9.441 19.221 1.00 79.75 217 GLU A O 1
ATOM 1759 N N . ASN A 1 218 ? 9.745 -9.315 17.602 1.00 80.44 218 ASN A N 1
ATOM 1760 C CA . ASN A 1 218 ? 10.329 -8.065 18.082 1.00 80.44 218 ASN A CA 1
ATOM 1761 C C . ASN A 1 218 ? 9.351 -6.893 17.958 1.00 80.44 218 ASN A C 1
ATOM 1763 O O . ASN A 1 218 ? 9.209 -6.130 18.913 1.00 80.44 218 ASN A O 1
ATOM 1767 N N . LEU A 1 219 ? 8.641 -6.771 16.831 1.00 80.25 219 LEU A N 1
ATOM 1768 C CA . LEU A 1 219 ? 7.620 -5.741 16.637 1.00 80.25 219 LEU A CA 1
ATOM 1769 C C . LEU A 1 219 ? 6.517 -5.845 17.698 1.00 80.25 219 LEU A C 1
ATOM 1771 O O . LEU A 1 219 ? 6.188 -4.847 18.337 1.00 80.25 219 LEU A O 1
ATOM 1775 N N . VAL A 1 220 ? 5.976 -7.047 17.908 1.00 80.38 220 VAL A N 1
ATOM 1776 C CA . VAL A 1 220 ? 4.922 -7.310 18.894 1.00 80.38 220 VAL A CA 1
ATOM 1777 C C . VAL A 1 220 ? 5.420 -6.999 20.299 1.00 80.38 220 VAL A C 1
ATOM 1779 O O . VAL A 1 220 ? 4.7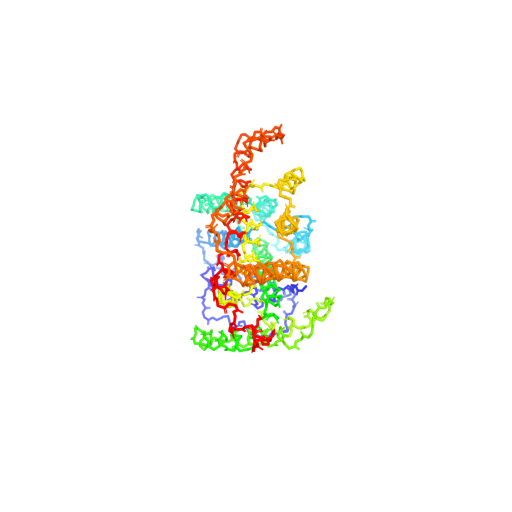91 -6.222 21.015 1.00 80.38 220 VAL A O 1
ATOM 1782 N N . ARG A 1 221 ? 6.594 -7.511 20.682 1.00 79.31 221 ARG A N 1
ATOM 1783 C CA . ARG A 1 221 ? 7.200 -7.215 21.986 1.00 79.31 221 ARG A CA 1
ATOM 1784 C C . ARG A 1 221 ? 7.367 -5.714 22.193 1.00 79.31 221 ARG A C 1
ATOM 1786 O O . ARG A 1 221 ? 6.994 -5.203 23.248 1.00 79.31 221 ARG A O 1
ATOM 1793 N N . ASN A 1 222 ? 7.876 -4.997 21.195 1.00 79.75 222 ASN A N 1
ATOM 1794 C CA . ASN A 1 222 ? 8.061 -3.554 21.268 1.00 79.75 222 ASN A CA 1
ATOM 1795 C C . ASN A 1 222 ? 6.730 -2.796 21.371 1.00 79.75 222 ASN A C 1
ATOM 1797 O O . ASN A 1 222 ? 6.657 -1.842 22.143 1.00 79.75 222 ASN A O 1
ATOM 1801 N N . ALA A 1 223 ? 5.688 -3.221 20.652 1.00 79.38 223 ALA A N 1
ATOM 1802 C CA . ALA A 1 223 ? 4.356 -2.612 20.711 1.00 79.38 223 ALA A CA 1
ATOM 1803 C C . ALA A 1 223 ? 3.709 -2.748 22.096 1.00 79.38 223 ALA A C 1
ATOM 1805 O O . ALA A 1 223 ? 3.044 -1.827 22.561 1.00 79.38 223 ALA A O 1
ATOM 1806 N N . CYS A 1 224 ? 3.939 -3.877 22.769 1.00 76.75 224 CYS A N 1
ATOM 1807 C CA . CYS A 1 224 ? 3.327 -4.180 24.065 1.00 76.75 224 CYS A CA 1
ATOM 1808 C C . CYS A 1 224 ? 4.088 -3.580 25.249 1.00 76.75 224 CYS A C 1
ATOM 1810 O O . CYS A 1 224 ? 3.502 -3.286 26.285 1.00 76.75 224 CYS A O 1
ATOM 1812 N N . THR A 1 225 ? 5.412 -3.451 25.125 1.00 73.44 225 THR A N 1
ATOM 1813 C CA . THR A 1 225 ? 6.290 -3.042 26.237 1.00 73.44 225 THR A CA 1
ATOM 1814 C C . THR A 1 225 ? 6.576 -1.544 26.265 1.00 73.44 225 THR A C 1
ATOM 1816 O O . THR A 1 225 ? 6.909 -1.005 27.320 1.00 73.44 225 THR A O 1
ATOM 1819 N N . ASN A 1 226 ? 6.447 -0.841 25.137 1.00 67.50 226 ASN A N 1
ATOM 1820 C CA . ASN A 1 226 ? 6.673 0.598 25.100 1.00 67.50 226 ASN A CA 1
ATOM 1821 C C . ASN A 1 226 ? 5.408 1.371 25.493 1.00 67.50 226 ASN A C 1
ATOM 1823 O O . ASN A 1 226 ? 4.368 1.257 24.849 1.00 67.50 226 ASN A O 1
ATOM 1827 N N . ALA A 1 227 ? 5.536 2.233 26.510 1.00 59.34 227 ALA A N 1
ATOM 1828 C CA . ALA A 1 227 ? 4.555 3.283 26.795 1.00 59.34 227 ALA A CA 1
ATOM 1829 C C . ALA A 1 227 ? 4.283 4.128 25.539 1.00 59.34 227 ALA A C 1
ATOM 1831 O O . ALA A 1 227 ? 5.206 4.314 24.740 1.00 59.34 227 ALA A O 1
ATOM 1832 N N . ASP A 1 228 ? 3.051 4.642 25.414 1.00 65.56 228 ASP A N 1
ATOM 1833 C CA . ASP A 1 228 ? 2.529 5.346 24.234 1.00 65.56 228 ASP A CA 1
ATOM 1834 C C . ASP A 1 228 ? 3.599 6.126 23.464 1.00 65.56 228 ASP A C 1
ATOM 1836 O O . ASP A 1 228 ? 4.288 7.008 23.992 1.00 65.56 228 ASP A O 1
ATOM 1840 N N . VAL A 1 229 ? 3.743 5.788 22.184 1.00 77.31 229 VAL A N 1
ATOM 1841 C CA . VAL A 1 229 ? 4.665 6.486 21.299 1.00 77.31 229 VAL A CA 1
ATOM 1842 C C . VAL A 1 229 ? 3.997 7.791 20.877 1.00 77.31 229 VAL A C 1
ATOM 1844 O O . VAL A 1 229 ? 3.044 7.812 20.098 1.00 77.31 229 VAL A O 1
ATOM 1847 N N . HIS A 1 230 ? 4.458 8.890 21.468 1.00 79.25 230 HIS A N 1
ATOM 1848 C CA . HIS A 1 230 ? 3.897 10.227 21.263 1.00 79.25 230 HIS A CA 1
ATOM 1849 C C . HIS A 1 230 ? 4.715 11.094 20.306 1.00 79.25 230 HIS A C 1
ATOM 1851 O O . HIS A 1 230 ? 4.220 12.129 19.865 1.00 79.25 230 HIS A O 1
ATOM 1857 N N . ASP A 1 231 ? 5.928 10.671 19.957 1.00 85.56 231 ASP A N 1
ATOM 1858 C CA . ASP A 1 231 ? 6.815 11.402 19.064 1.00 85.56 231 ASP A CA 1
ATOM 1859 C C . ASP A 1 231 ? 7.350 10.523 17.925 1.00 85.56 231 ASP A C 1
ATOM 1861 O O . ASP A 1 231 ? 7.536 9.308 18.053 1.00 85.56 231 ASP A O 1
ATOM 1865 N N . MET A 1 232 ? 7.617 11.183 16.800 1.00 87.00 232 MET A N 1
ATOM 1866 C CA . MET A 1 232 ? 8.059 10.549 15.562 1.00 87.00 232 MET A CA 1
ATOM 1867 C C . MET A 1 232 ? 9.431 9.878 15.701 1.00 87.00 232 MET A C 1
ATOM 1869 O O . MET A 1 232 ? 9.663 8.843 15.084 1.00 87.00 232 MET A O 1
ATOM 1873 N N . ILE A 1 233 ? 10.347 10.442 16.495 1.00 86.69 233 ILE A N 1
ATOM 1874 C CA . ILE A 1 233 ? 11.720 9.928 16.610 1.00 86.69 233 ILE A CA 1
ATOM 1875 C C . ILE A 1 233 ? 11.696 8.569 17.304 1.00 86.69 233 ILE A C 1
ATOM 1877 O O . ILE A 1 233 ? 12.291 7.606 16.820 1.00 86.69 233 ILE A O 1
ATOM 1881 N N . ARG A 1 234 ? 10.958 8.460 18.409 1.00 83.88 234 ARG A N 1
ATOM 1882 C CA . ARG A 1 234 ? 10.798 7.200 19.131 1.00 83.88 234 ARG A CA 1
ATOM 1883 C C . ARG A 1 234 ? 10.110 6.137 18.278 1.00 83.88 234 ARG A C 1
ATOM 1885 O O . ARG A 1 234 ? 10.558 4.993 18.284 1.00 83.88 234 ARG A O 1
ATOM 1892 N N . TYR A 1 235 ? 9.082 6.510 17.515 1.00 86.12 235 TYR A N 1
ATOM 1893 C CA . TYR A 1 235 ? 8.443 5.608 16.552 1.00 86.12 235 TYR A CA 1
ATOM 1894 C C . TYR A 1 235 ? 9.440 5.079 15.519 1.00 86.12 235 TYR A C 1
ATOM 1896 O O . TYR A 1 235 ? 9.555 3.871 15.325 1.00 86.12 235 TYR A O 1
ATOM 1904 N N . GLN A 1 236 ? 10.206 5.981 14.903 1.00 84.56 236 GLN A N 1
ATOM 1905 C CA . GLN A 1 236 ? 11.202 5.633 13.892 1.00 84.56 236 GLN A CA 1
ATOM 1906 C C . GLN A 1 236 ? 12.285 4.704 14.436 1.00 84.56 236 GLN A C 1
ATOM 1908 O O . GLN A 1 236 ? 12.672 3.772 13.736 1.00 84.56 236 GLN A O 1
ATOM 1913 N N . ASN A 1 237 ? 12.740 4.921 15.672 1.00 83.44 237 ASN A N 1
ATOM 1914 C CA . ASN A 1 237 ? 13.721 4.049 16.313 1.00 83.44 237 ASN A CA 1
ATOM 1915 C C . ASN A 1 237 ? 13.141 2.650 16.548 1.00 83.44 237 ASN A C 1
ATOM 1917 O O . ASN A 1 237 ? 13.719 1.673 16.096 1.00 83.44 237 ASN A O 1
ATOM 1921 N N . ILE A 1 238 ? 11.953 2.546 17.154 1.00 80.12 238 ILE A N 1
ATOM 1922 C CA . ILE A 1 238 ? 11.324 1.247 17.444 1.00 80.12 238 ILE A CA 1
ATOM 1923 C C . ILE A 1 238 ? 11.064 0.448 16.160 1.00 80.12 238 ILE A C 1
ATOM 1925 O O . ILE A 1 238 ? 11.374 -0.743 16.082 1.00 80.12 238 ILE A O 1
ATOM 1929 N N . VAL A 1 239 ? 10.492 1.097 15.145 1.00 79.50 239 VAL A N 1
ATOM 1930 C CA . VAL A 1 239 ? 10.185 0.443 13.869 1.00 79.50 239 VAL A CA 1
ATOM 1931 C C . VAL A 1 239 ? 11.466 0.119 13.097 1.00 79.50 239 VAL A C 1
ATOM 1933 O O . VAL A 1 239 ? 11.579 -0.969 12.536 1.00 79.50 239 VAL A O 1
ATOM 1936 N N . GLY A 1 240 ? 12.452 1.018 13.109 1.00 74.25 240 GLY A N 1
ATOM 1937 C CA . GLY A 1 240 ? 13.758 0.810 12.484 1.00 74.25 240 GLY A CA 1
ATOM 1938 C C . GLY A 1 240 ? 14.570 -0.320 13.121 1.00 74.25 240 GLY A C 1
ATOM 1939 O O . GLY A 1 240 ? 15.213 -1.075 12.398 1.00 74.25 240 GLY A O 1
ATOM 1940 N N . ASP A 1 241 ? 14.491 -0.481 14.441 1.00 70.88 241 ASP A N 1
ATOM 1941 C CA . ASP A 1 241 ? 15.143 -1.571 15.177 1.00 70.88 241 ASP A CA 1
ATOM 1942 C C . ASP A 1 241 ? 14.448 -2.921 14.936 1.00 70.88 241 ASP A C 1
ATOM 1944 O O . ASP A 1 241 ? 15.077 -3.977 15.006 1.00 70.88 241 ASP A O 1
ATOM 1948 N N . SER A 1 242 ? 13.146 -2.895 14.630 1.00 69.69 242 SER A N 1
ATOM 1949 C CA . SER A 1 242 ? 12.347 -4.103 14.388 1.00 69.69 242 SER A CA 1
ATOM 1950 C C . SER A 1 242 ? 12.462 -4.619 12.945 1.00 69.69 242 SER A C 1
ATOM 1952 O O . SER A 1 242 ? 12.304 -5.817 12.721 1.00 69.69 242 SER A O 1
ATOM 1954 N N . ILE A 1 243 ? 12.748 -3.746 11.968 1.00 69.81 243 ILE A N 1
ATOM 1955 C CA . ILE A 1 243 ? 12.810 -4.092 10.537 1.00 69.81 243 ILE A CA 1
ATOM 1956 C C . ILE A 1 243 ? 14.219 -3.855 9.999 1.00 69.81 243 ILE A C 1
ATOM 1958 O O . ILE A 1 243 ? 14.590 -2.745 9.611 1.00 69.81 243 ILE A O 1
ATOM 1962 N N . THR A 1 244 ? 15.000 -4.925 9.898 1.00 66.75 244 THR A N 1
ATOM 1963 C CA . THR A 1 244 ? 16.369 -4.847 9.370 1.00 66.75 244 THR A CA 1
ATOM 1964 C C . THR A 1 244 ? 16.435 -5.002 7.845 1.00 66.75 244 THR A C 1
ATOM 1966 O O . THR A 1 244 ? 17.424 -4.587 7.240 1.00 66.75 244 THR A O 1
ATOM 1969 N N . THR A 1 245 ? 15.372 -5.509 7.202 1.00 67.44 245 THR A N 1
ATOM 1970 C CA . THR A 1 245 ? 15.265 -5.712 5.742 1.00 67.44 245 THR A CA 1
ATOM 1971 C C . THR A 1 245 ? 13.934 -5.173 5.176 1.00 67.44 245 THR A C 1
ATOM 1973 O O . THR A 1 245 ? 13.025 -5.932 4.854 1.00 67.44 245 THR A O 1
ATOM 1976 N N . PRO A 1 246 ? 13.777 -3.849 4.974 1.00 58.78 246 PRO A N 1
ATOM 1977 C CA . PRO A 1 246 ? 12.501 -3.231 4.570 1.00 58.78 246 PRO A CA 1
ATOM 1978 C C . PRO A 1 246 ? 12.064 -3.521 3.115 1.00 58.78 246 PRO A C 1
ATOM 1980 O O . PRO A 1 246 ? 11.062 -2.972 2.651 1.00 58.78 246 PRO A O 1
ATOM 1983 N N . PHE A 1 247 ? 12.818 -4.360 2.400 1.00 65.56 247 PHE A N 1
ATOM 1984 C CA . PHE A 1 247 ? 12.518 -4.879 1.058 1.00 65.56 247 PHE A CA 1
ATOM 1985 C C . PHE A 1 247 ? 12.229 -6.382 1.059 1.00 65.56 247 PHE A C 1
ATOM 1987 O O . PHE A 1 247 ? 11.990 -6.962 0.001 1.00 65.56 247 PHE A O 1
ATOM 1994 N N . ASP A 1 248 ? 12.238 -7.010 2.234 1.00 68.00 248 ASP A N 1
ATOM 1995 C CA . ASP A 1 248 ? 11.793 -8.380 2.399 1.00 68.00 248 ASP A CA 1
ATOM 1996 C C . ASP A 1 248 ? 10.263 -8.415 2.472 1.00 68.00 248 ASP A C 1
ATOM 1998 O O . ASP A 1 248 ? 9.640 -8.362 3.534 1.00 68.00 248 ASP A O 1
ATOM 2002 N N . PHE A 1 249 ? 9.636 -8.443 1.298 1.00 67.62 249 PHE A N 1
ATOM 2003 C CA . PHE A 1 249 ? 8.179 -8.447 1.186 1.00 67.62 249 PHE A CA 1
ATOM 2004 C C . PHE A 1 249 ? 7.537 -9.754 1.664 1.00 67.62 249 PHE A C 1
ATOM 2006 O O . PHE A 1 249 ? 6.311 -9.813 1.757 1.00 67.62 249 PHE A O 1
ATOM 2013 N N . GLU A 1 250 ? 8.320 -10.777 2.025 1.00 70.44 250 GLU A N 1
ATOM 2014 C CA . GLU A 1 250 ? 7.781 -11.969 2.680 1.00 70.44 250 GLU A CA 1
ATOM 2015 C C . GLU A 1 250 ? 7.286 -11.674 4.102 1.00 70.44 250 GLU A C 1
ATOM 2017 O O . GLU A 1 250 ? 6.496 -12.454 4.630 1.00 70.44 250 GLU A O 1
ATOM 2022 N N . LEU A 1 251 ? 7.665 -10.536 4.707 1.00 72.75 251 LEU A N 1
ATOM 2023 C CA . LEU A 1 251 ? 7.078 -10.071 5.971 1.00 72.75 251 LEU A CA 1
ATOM 2024 C C . LEU A 1 251 ? 5.590 -9.721 5.843 1.00 72.75 251 LEU A C 1
ATOM 2026 O O . LEU A 1 251 ? 4.837 -9.870 6.806 1.00 72.75 251 LEU A O 1
ATOM 2030 N N . GLN A 1 252 ? 5.157 -9.222 4.682 1.00 76.62 252 GLN A N 1
ATOM 2031 C CA . GLN A 1 252 ? 3.816 -8.662 4.520 1.00 76.62 252 GLN A CA 1
ATOM 2032 C C . GLN A 1 252 ? 2.707 -9.714 4.730 1.00 76.62 252 GLN A C 1
ATOM 2034 O O . GLN A 1 252 ? 1.783 -9.430 5.493 1.00 76.62 252 GLN A O 1
ATOM 2039 N N . PRO A 1 253 ? 2.785 -10.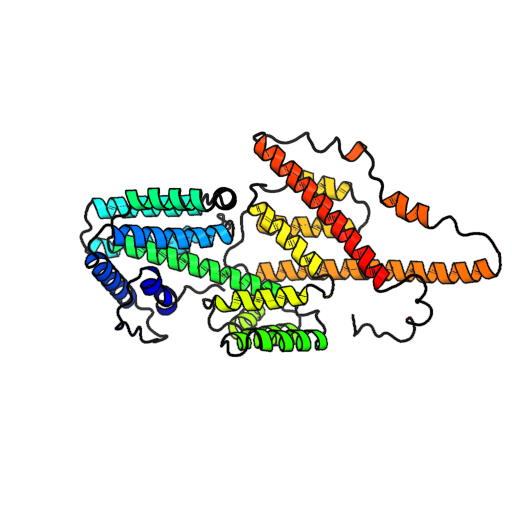937 4.163 1.00 77.44 253 PRO A N 1
ATOM 2040 C CA . PRO A 1 253 ? 1.841 -12.009 4.486 1.00 77.44 253 PRO A CA 1
ATOM 2041 C C . PRO A 1 253 ? 1.811 -12.396 5.971 1.00 77.44 253 PRO A C 1
ATOM 2043 O O . PRO A 1 253 ? 0.741 -12.706 6.490 1.00 77.44 253 PRO A O 1
ATOM 2046 N N . VAL A 1 254 ? 2.956 -12.362 6.666 1.00 78.88 254 VAL A N 1
ATOM 2047 C CA . VAL A 1 254 ? 3.026 -12.682 8.106 1.00 78.88 254 VAL A CA 1
ATOM 2048 C C . VAL A 1 254 ? 2.298 -11.618 8.926 1.00 78.88 254 VAL A C 1
ATOM 2050 O O . VAL A 1 254 ? 1.473 -11.948 9.773 1.00 78.88 254 VAL A O 1
ATOM 2053 N N . LEU A 1 255 ? 2.546 -10.336 8.631 1.00 79.50 255 LEU A N 1
ATOM 2054 C CA . LEU A 1 255 ? 1.842 -9.212 9.259 1.00 79.50 255 LEU A CA 1
ATOM 2055 C C . LEU A 1 255 ? 0.342 -9.240 8.973 1.00 79.50 255 LEU A C 1
ATOM 2057 O O . LEU A 1 255 ? -0.457 -8.931 9.851 1.00 79.50 255 LEU A O 1
ATOM 2061 N N . GLN A 1 256 ? -0.051 -9.614 7.755 1.00 81.00 256 GLN A N 1
ATOM 2062 C CA . GLN A 1 256 ? -1.460 -9.751 7.409 1.00 81.00 256 GLN A CA 1
ATOM 2063 C C . GLN A 1 256 ? -2.118 -10.875 8.219 1.00 81.00 256 GLN A C 1
ATOM 2065 O O . GLN A 1 256 ? -3.181 -10.657 8.788 1.00 81.00 256 GLN A O 1
ATOM 2070 N N . SER A 1 257 ? -1.454 -12.029 8.349 1.00 81.62 257 SER A N 1
ATOM 2071 C CA . SER A 1 257 ? -1.937 -13.140 9.178 1.00 81.62 257 SER A CA 1
ATOM 2072 C C . SER A 1 257 ? -2.054 -12.754 10.655 1.00 81.62 257 SER A C 1
ATOM 2074 O O . SER A 1 257 ? -3.064 -13.059 11.286 1.00 81.62 257 SER A O 1
ATOM 2076 N N . LEU A 1 258 ? -1.074 -12.014 11.189 1.00 81.62 258 LEU A N 1
ATOM 2077 C CA . LEU A 1 258 ? -1.147 -11.435 12.531 1.00 81.62 258 LEU A CA 1
ATOM 2078 C C . LEU A 1 258 ? -2.381 -10.537 12.674 1.00 81.62 258 LEU A C 1
ATOM 2080 O O . LEU A 1 258 ? -3.186 -10.742 13.577 1.00 81.62 258 LEU A O 1
ATOM 2084 N N . ASN A 1 259 ? -2.557 -9.580 11.762 1.00 81.75 259 ASN A N 1
ATOM 2085 C CA . ASN A 1 259 ? -3.690 -8.659 11.796 1.00 81.75 259 ASN A CA 1
ATOM 2086 C C . ASN A 1 259 ? -5.031 -9.383 11.692 1.00 81.75 259 ASN A C 1
ATOM 2088 O O . ASN A 1 259 ? -5.968 -8.975 12.368 1.00 81.75 259 ASN A O 1
ATOM 2092 N N . ASP A 1 260 ? -5.126 -10.442 10.886 1.00 81.31 260 ASP A N 1
ATOM 2093 C CA . ASP A 1 260 ? -6.358 -11.211 10.720 1.00 81.31 260 ASP A CA 1
ATOM 2094 C C . ASP A 1 260 ? -6.718 -12.024 11.974 1.00 81.31 260 ASP A C 1
ATOM 2096 O O . ASP A 1 260 ? -7.890 -12.078 12.336 1.00 81.31 260 ASP A O 1
ATOM 2100 N N . ARG A 1 261 ? -5.729 -12.571 12.693 1.00 78.44 261 ARG A N 1
ATOM 2101 C CA . ARG A 1 261 ? -5.941 -13.263 13.983 1.00 78.44 261 ARG A CA 1
ATOM 2102 C C . ARG A 1 261 ? -6.336 -12.315 15.114 1.00 78.44 261 ARG A C 1
ATOM 2104 O O . ARG A 1 261 ? -7.007 -12.713 16.056 1.00 78.44 261 ARG A O 1
ATOM 2111 N N . ILE A 1 262 ? -5.939 -11.052 15.011 1.00 76.38 262 ILE A N 1
ATOM 2112 C CA . ILE A 1 262 ? -6.270 -10.012 15.986 1.00 76.38 262 ILE A CA 1
ATOM 2113 C C . ILE A 1 262 ? -7.724 -9.508 15.826 1.00 76.38 262 ILE A C 1
ATOM 2115 O O . ILE A 1 262 ? -8.259 -8.886 16.743 1.00 76.38 262 ILE A O 1
ATOM 2119 N N . LEU A 1 263 ? -8.394 -9.764 14.693 1.00 67.94 263 LEU A N 1
ATOM 2120 C CA . LEU A 1 263 ? -9.689 -9.140 14.363 1.00 67.94 263 LEU A CA 1
ATOM 2121 C C . LEU A 1 263 ? -10.819 -9.426 15.342 1.00 67.94 263 LEU A C 1
ATOM 2123 O O . LEU A 1 263 ? -11.715 -8.588 15.477 1.00 67.94 263 LEU A O 1
ATOM 2127 N N . ASP A 1 264 ? -10.758 -10.563 16.024 1.00 62.16 264 ASP A N 1
ATOM 2128 C CA . ASP A 1 264 ? -11.780 -10.977 16.981 1.00 62.16 264 ASP A CA 1
ATOM 2129 C C . ASP A 1 264 ? -11.658 -10.250 18.335 1.00 62.16 264 ASP A C 1
ATOM 2131 O O . ASP A 1 264 ? -12.544 -10.366 19.182 1.00 62.16 264 ASP A O 1
ATOM 2135 N N . HIS A 1 265 ? -10.610 -9.439 18.536 1.00 64.62 265 HIS A N 1
ATOM 2136 C CA . HIS A 1 265 ? -10.379 -8.698 19.775 1.00 64.62 265 HIS A CA 1
ATOM 2137 C C . HIS A 1 265 ? -10.890 -7.248 19.720 1.00 64.62 265 HIS A C 1
ATOM 2139 O O . HIS A 1 265 ? -10.715 -6.532 18.732 1.00 64.62 265 HIS A O 1
ATOM 2145 N N . ASN A 1 266 ? -11.488 -6.793 20.828 1.00 62.75 266 ASN A N 1
ATOM 2146 C CA . ASN A 1 266 ? -11.622 -5.386 21.242 1.00 62.75 266 ASN A CA 1
ATOM 2147 C C . ASN A 1 266 ? -12.088 -4.387 20.160 1.00 62.75 266 ASN A C 1
ATOM 2149 O O . ASN A 1 266 ? -11.624 -3.251 20.104 1.00 62.75 266 ASN A O 1
ATOM 2153 N N . GLY A 1 267 ? -13.025 -4.782 19.292 1.00 69.06 267 GLY A N 1
ATOM 2154 C CA . GLY A 1 267 ? -13.584 -3.892 18.264 1.00 69.06 267 GLY A CA 1
ATOM 2155 C C . GLY A 1 267 ? -12.644 -3.589 17.094 1.00 69.06 267 GLY A C 1
ATOM 2156 O O . GLY A 1 267 ? -12.941 -2.704 16.293 1.00 69.06 267 GLY A O 1
ATOM 2157 N N . ILE A 1 268 ? -11.544 -4.330 16.943 1.00 77.75 268 ILE A N 1
ATOM 2158 C CA . ILE A 1 268 ? -10.567 -4.134 15.862 1.00 77.75 268 ILE A CA 1
ATOM 2159 C C . ILE A 1 268 ? -11.196 -4.380 14.484 1.00 77.75 268 ILE A C 1
ATOM 2161 O O . ILE A 1 268 ? -10.826 -3.721 13.510 1.00 77.75 268 ILE A O 1
ATOM 2165 N N . ILE A 1 269 ? -12.221 -5.231 14.397 1.00 79.62 269 ILE A N 1
ATOM 2166 C CA . ILE A 1 269 ? -13.028 -5.396 13.182 1.00 79.62 269 ILE A CA 1
ATOM 2167 C C . ILE A 1 269 ? -13.649 -4.078 12.683 1.00 79.62 269 ILE A C 1
ATOM 2169 O O . ILE A 1 269 ? -13.715 -3.855 11.476 1.00 79.62 269 ILE A O 1
ATOM 2173 N N . ILE A 1 270 ? -14.037 -3.173 13.590 1.00 81.94 270 ILE A N 1
ATOM 2174 C CA . ILE A 1 270 ? -14.602 -1.856 13.251 1.00 81.94 270 ILE A CA 1
ATOM 2175 C C . ILE A 1 270 ? -13.518 -0.982 12.624 1.00 81.94 270 ILE A C 1
ATOM 2177 O O . ILE A 1 270 ? -13.738 -0.346 11.596 1.00 81.94 270 ILE A O 1
ATOM 2181 N N . ILE A 1 271 ? -12.318 -1.005 13.208 1.00 87.62 271 ILE A N 1
ATOM 2182 C CA . ILE A 1 271 ? -11.149 -0.291 12.689 1.00 87.62 271 ILE A CA 1
ATOM 2183 C C . ILE A 1 271 ? -10.823 -0.811 11.284 1.00 87.62 271 ILE A C 1
ATOM 2185 O O . ILE A 1 271 ? -10.738 -0.019 10.346 1.00 87.62 271 ILE A O 1
ATOM 2189 N N . LYS A 1 272 ? -10.728 -2.136 11.099 1.00 85.50 272 LYS A N 1
ATOM 2190 C CA . LYS A 1 272 ? -10.484 -2.735 9.777 1.00 85.50 272 LYS A CA 1
ATOM 2191 C C . LYS A 1 272 ? -11.553 -2.321 8.768 1.00 85.50 272 LYS A C 1
ATOM 2193 O O . LYS A 1 272 ? -11.195 -1.994 7.636 1.00 85.50 272 LYS A O 1
ATOM 2198 N N . ASP A 1 273 ? -12.830 -2.302 9.149 1.00 85.81 273 ASP A N 1
ATOM 2199 C CA . ASP A 1 273 ? -13.917 -1.902 8.249 1.00 85.81 273 ASP A CA 1
ATOM 2200 C C . ASP A 1 273 ? -13.786 -0.442 7.789 1.00 85.81 273 ASP A C 1
ATOM 2202 O O . ASP A 1 273 ? -13.845 -0.176 6.587 1.00 85.81 273 ASP A O 1
ATOM 2206 N N . ILE A 1 274 ? -13.522 0.486 8.718 1.00 88.94 274 ILE A N 1
ATOM 2207 C CA . ILE A 1 274 ? -13.339 1.915 8.421 1.00 88.94 274 ILE A CA 1
ATOM 2208 C C . ILE A 1 274 ? -12.190 2.128 7.426 1.00 88.94 274 ILE A C 1
ATOM 2210 O O . ILE A 1 274 ? -12.353 2.821 6.416 1.00 88.94 274 ILE A O 1
ATOM 2214 N N . PHE A 1 275 ? -11.032 1.512 7.682 1.00 88.88 275 PHE A N 1
ATOM 2215 C CA . PHE A 1 275 ? -9.862 1.649 6.812 1.00 88.88 275 PHE A CA 1
ATOM 2216 C C . PHE A 1 275 ? -10.061 0.966 5.455 1.00 88.88 275 PHE A C 1
ATOM 2218 O O . PHE A 1 275 ? -9.697 1.546 4.431 1.00 88.88 275 PHE A O 1
ATOM 2225 N N . SER A 1 276 ? -10.675 -0.221 5.424 1.00 84.31 276 SER A N 1
ATOM 2226 C CA . SER A 1 276 ? -10.951 -0.943 4.173 1.00 84.31 276 SER A CA 1
ATOM 2227 C C . SER A 1 276 ? -11.931 -0.167 3.297 1.00 84.31 276 SER A C 1
ATOM 2229 O O . SER A 1 276 ? -11.696 -0.006 2.104 1.00 84.31 276 SER A O 1
ATOM 2231 N N . PHE A 1 277 ? -12.978 0.416 3.892 1.00 83.31 277 PHE A N 1
ATOM 2232 C CA . PHE A 1 277 ? -13.935 1.248 3.167 1.00 83.31 277 PHE A CA 1
ATOM 2233 C C . PHE A 1 277 ? -13.264 2.449 2.486 1.00 83.31 277 PHE A C 1
ATOM 2235 O O . PHE A 1 277 ? -13.489 2.695 1.301 1.00 83.31 277 PHE A O 1
ATOM 2242 N N . ALA A 1 278 ? -12.418 3.192 3.207 1.00 82.00 278 ALA A N 1
ATOM 2243 C CA . ALA A 1 278 ? -11.725 4.346 2.635 1.00 82.00 278 ALA A CA 1
ATOM 2244 C C . ALA A 1 278 ? -10.773 3.947 1.493 1.00 82.00 278 ALA A C 1
ATOM 2246 O O . ALA A 1 278 ? -10.684 4.653 0.486 1.00 82.00 278 ALA A O 1
ATOM 2247 N N . GLN A 1 279 ? -10.100 2.802 1.622 1.00 77.19 279 GLN A N 1
ATOM 2248 C CA . GLN A 1 279 ? -9.230 2.263 0.578 1.00 77.19 279 GLN A CA 1
ATOM 2249 C C . GLN A 1 279 ? -10.038 1.828 -0.654 1.00 77.19 279 GLN A C 1
ATOM 2251 O O . GLN A 1 279 ? -9.697 2.225 -1.767 1.00 77.19 279 GLN A O 1
ATOM 2256 N N . ASP A 1 280 ? -11.155 1.120 -0.472 1.00 75.38 280 ASP A N 1
ATOM 2257 C CA . ASP A 1 280 ? -12.034 0.674 -1.561 1.00 75.38 280 ASP A CA 1
ATOM 2258 C C . ASP A 1 280 ? -12.610 1.843 -2.371 1.00 75.38 280 ASP A C 1
ATOM 2260 O O . ASP A 1 280 ? -12.725 1.762 -3.600 1.00 75.38 280 ASP A O 1
ATOM 2264 N N . LEU A 1 281 ? -12.957 2.955 -1.711 1.00 71.12 281 LEU A N 1
ATOM 2265 C CA . LEU A 1 281 ? -13.440 4.158 -2.394 1.00 71.12 281 LEU A CA 1
ATOM 2266 C C . LEU A 1 281 ? -12.400 4.742 -3.354 1.00 71.12 281 LEU A C 1
ATOM 2268 O O . LEU A 1 281 ? -12.765 5.167 -4.454 1.00 71.12 281 LEU A O 1
ATOM 2272 N N . GLN A 1 282 ? -11.114 4.720 -2.981 1.00 66.38 282 GLN A N 1
ATOM 2273 C CA . GLN A 1 282 ? -10.050 5.189 -3.870 1.00 66.38 282 GLN A CA 1
ATOM 2274 C C . GLN A 1 282 ? -9.976 4.369 -5.158 1.00 66.38 282 GLN A C 1
ATOM 2276 O O . GLN A 1 282 ? -9.695 4.920 -6.227 1.00 66.38 282 GLN A O 1
ATOM 2281 N N . VAL A 1 283 ? -10.205 3.056 -5.071 1.00 59.94 283 VAL A N 1
ATOM 2282 C CA . VAL A 1 283 ? -10.055 2.170 -6.230 1.00 59.94 283 VAL A CA 1
ATOM 2283 C C . VAL A 1 283 ? -11.280 2.231 -7.148 1.00 59.94 283 VAL A C 1
ATOM 2285 O O . VAL A 1 283 ? -11.138 2.232 -8.372 1.00 59.94 283 VAL A O 1
ATOM 2288 N N . ASN A 1 284 ? -12.475 2.416 -6.576 1.00 55.00 284 ASN A N 1
ATOM 2289 C CA . ASN A 1 284 ? -13.763 2.299 -7.268 1.00 55.00 284 ASN A CA 1
ATOM 2290 C C . ASN A 1 284 ? -14.296 3.583 -7.934 1.00 55.00 284 ASN A C 1
ATOM 2292 O O . ASN A 1 284 ? -15.490 3.677 -8.216 1.00 55.00 284 ASN A O 1
ATOM 2296 N N . ARG A 1 285 ? -13.444 4.576 -8.246 1.00 57.44 285 ARG A N 1
ATOM 2297 C CA . ARG A 1 285 ? -13.836 5.800 -8.996 1.00 57.44 285 ARG A CA 1
ATOM 2298 C C . ARG A 1 285 ? -14.800 6.736 -8.248 1.00 57.44 285 ARG A C 1
ATOM 2300 O O . ARG A 1 285 ? -15.234 7.749 -8.802 1.00 57.44 285 ARG A O 1
ATOM 2307 N N . VAL A 1 286 ? -15.108 6.431 -6.991 1.00 53.81 286 VAL A N 1
ATOM 2308 C CA . VAL A 1 286 ? -15.892 7.288 -6.109 1.00 53.81 286 VAL A CA 1
ATOM 2309 C C . VAL A 1 286 ? -14.927 8.348 -5.597 1.00 53.81 286 VAL A C 1
ATOM 2311 O O . VAL A 1 286 ? -14.248 8.164 -4.596 1.00 53.81 286 VAL A O 1
ATOM 2314 N N . GLY A 1 287 ? -14.780 9.440 -6.350 1.00 55.06 287 GLY A N 1
ATOM 2315 C CA . GLY A 1 287 ? -13.990 10.583 -5.886 1.00 55.06 287 GLY A CA 1
ATOM 2316 C C . GLY A 1 287 ? -14.461 11.084 -4.513 1.00 55.06 287 GLY A C 1
ATOM 2317 O O . GLY A 1 287 ? -15.504 10.660 -4.019 1.00 55.06 287 GLY A O 1
ATOM 2318 N N . VAL A 1 288 ? -13.712 12.024 -3.933 1.00 62.03 288 VAL A N 1
ATOM 2319 C CA . VAL A 1 288 ? -13.955 12.614 -2.602 1.00 62.03 288 VAL A CA 1
ATOM 2320 C C . VAL A 1 288 ? -15.451 12.811 -2.317 1.00 62.03 288 VAL A C 1
ATOM 2322 O O . VAL A 1 288 ? -16.157 13.484 -3.080 1.00 62.03 288 VAL A O 1
ATOM 2325 N N . LEU A 1 289 ? -15.935 12.198 -1.233 1.00 69.88 289 LEU A N 1
ATOM 2326 C CA . LEU A 1 289 ? -17.294 12.420 -0.738 1.00 69.88 289 LEU A CA 1
ATOM 2327 C C . LEU A 1 289 ? -17.404 13.880 -0.281 1.00 69.88 289 LEU A C 1
ATOM 2329 O O . LEU A 1 289 ? -16.515 14.385 0.402 1.00 69.88 289 LEU A O 1
ATOM 2333 N N . SER A 1 290 ? -18.455 14.584 -0.709 1.00 71.06 290 SER A N 1
ATOM 2334 C CA . SER A 1 290 ? -18.581 16.021 -0.447 1.00 71.06 290 SER A CA 1
ATOM 2335 C C . SER A 1 290 ? -18.731 16.313 1.047 1.00 71.06 290 SER A C 1
ATOM 2337 O O . SER A 1 290 ? -19.264 15.504 1.800 1.00 71.06 290 SER A O 1
ATOM 2339 N N . THR A 1 291 ? -18.328 17.507 1.477 1.00 74.44 291 THR A N 1
ATOM 2340 C CA . THR A 1 291 ? -18.583 17.988 2.847 1.00 74.44 291 THR A CA 1
ATOM 2341 C C . THR A 1 291 ? -20.068 17.907 3.196 1.00 74.44 291 THR A C 1
ATOM 2343 O O . THR A 1 291 ? -20.430 17.324 4.209 1.00 74.44 291 THR A O 1
ATOM 2346 N N . THR A 1 292 ? -20.935 18.336 2.274 1.00 75.25 292 THR A N 1
ATOM 2347 C CA . THR A 1 292 ? -22.396 18.244 2.411 1.00 75.25 292 THR A CA 1
ATOM 2348 C C . THR A 1 292 ? -22.892 16.818 2.654 1.00 75.25 292 THR A C 1
ATOM 2350 O O . THR A 1 292 ? -23.877 16.627 3.356 1.00 75.25 292 THR A O 1
ATOM 2353 N N . PHE A 1 293 ? -22.235 15.801 2.085 1.00 79.06 293 PHE A N 1
ATOM 2354 C CA . PHE A 1 293 ? -22.603 14.410 2.339 1.00 79.06 293 PHE A CA 1
ATOM 2355 C C . PHE A 1 293 ? -22.355 14.022 3.802 1.00 79.06 293 PHE A C 1
ATOM 2357 O O . PHE A 1 293 ? -23.240 13.448 4.436 1.00 79.06 293 PHE A O 1
ATOM 2364 N N . TRP A 1 294 ? -21.183 14.367 4.338 1.00 82.31 294 TRP A N 1
ATOM 2365 C CA . TRP A 1 294 ? -20.842 14.100 5.733 1.00 82.31 294 TRP A CA 1
ATOM 2366 C C . TRP A 1 294 ? -21.738 14.872 6.696 1.00 82.31 294 TRP A C 1
ATOM 2368 O O . TRP A 1 294 ? -22.245 14.291 7.649 1.00 82.31 294 TRP A O 1
ATOM 2378 N N . ASP A 1 295 ? -22.001 16.145 6.402 1.00 79.38 295 ASP A N 1
ATOM 2379 C CA . ASP A 1 295 ? -22.862 16.990 7.229 1.00 79.38 295 ASP A CA 1
ATOM 2380 C C . ASP A 1 295 ? -24.309 16.458 7.252 1.00 79.38 295 ASP A C 1
ATOM 2382 O O . ASP A 1 295 ? -24.954 16.445 8.300 1.00 79.38 295 ASP A O 1
ATOM 2386 N N . ASN A 1 296 ? -24.809 15.938 6.123 1.00 76.50 296 ASN A N 1
ATOM 2387 C CA . ASN A 1 296 ? -26.123 15.293 6.055 1.00 76.50 296 ASN A CA 1
ATOM 2388 C C . ASN A 1 296 ? -26.176 13.974 6.840 1.00 76.50 296 ASN A C 1
ATOM 2390 O O . ASN A 1 296 ? -27.188 13.698 7.480 1.00 76.50 296 ASN A O 1
ATOM 2394 N N . LEU A 1 297 ? -25.114 13.158 6.799 1.00 74.56 297 LEU A N 1
ATOM 2395 C CA . LEU A 1 297 ? -25.015 11.948 7.624 1.00 74.56 297 LEU A CA 1
ATOM 2396 C C . LEU A 1 297 ? -25.014 12.300 9.114 1.00 74.56 297 LEU A C 1
ATOM 2398 O O . LEU A 1 297 ? -25.791 11.723 9.867 1.00 74.56 297 LEU A O 1
ATOM 2402 N N . LEU A 1 298 ? -24.201 13.275 9.525 1.00 79.44 298 LEU A N 1
ATOM 2403 C CA . LEU A 1 298 ? -24.158 13.752 10.909 1.00 79.44 298 LEU A CA 1
ATOM 2404 C C . LEU A 1 298 ? -25.512 14.309 11.361 1.00 79.44 298 LEU A C 1
ATOM 2406 O O . LEU A 1 298 ? -25.943 14.026 12.470 1.00 79.44 298 LEU A O 1
ATOM 2410 N N . GLY A 1 299 ? -26.219 15.042 10.496 1.00 73.81 299 GLY A N 1
ATOM 2411 C CA . GLY A 1 299 ? -27.564 15.544 10.787 1.00 73.81 299 GLY A CA 1
ATOM 2412 C C . GLY A 1 299 ? -28.659 14.468 10.815 1.00 73.81 299 GLY A C 1
ATOM 2413 O O . GLY A 1 299 ? -29.735 14.714 11.359 1.00 73.81 299 GLY A O 1
ATOM 2414 N N . ALA A 1 300 ? -28.417 13.289 10.231 1.00 73.38 300 ALA A N 1
ATOM 2415 C CA . ALA A 1 300 ? -29.359 12.168 10.243 1.00 73.38 300 ALA A CA 1
ATOM 2416 C C . ALA A 1 300 ? -29.263 11.316 11.520 1.00 73.38 300 ALA A C 1
ATOM 2418 O O . ALA A 1 300 ? -30.234 10.641 11.869 1.00 73.38 300 ALA A O 1
ATOM 2419 N N . PHE A 1 301 ? -28.124 11.353 12.218 1.00 73.56 301 PHE A N 1
ATOM 2420 C CA . PHE A 1 301 ? -27.890 10.614 13.456 1.00 73.56 301 PHE A CA 1
ATOM 2421 C C . PHE A 1 301 ? -27.795 11.575 14.644 1.00 73.56 301 PHE A C 1
ATOM 2423 O O . PHE A 1 301 ? -26.936 12.449 14.684 1.00 73.56 301 PHE A O 1
ATOM 2430 N N . ASN A 1 302 ? -28.678 11.403 15.629 1.00 68.50 302 ASN A N 1
ATOM 2431 C CA . ASN A 1 302 ? -28.741 12.267 16.815 1.00 68.50 302 ASN A CA 1
ATOM 2432 C C . ASN A 1 302 ? -28.073 11.650 18.057 1.00 68.50 302 ASN A C 1
ATOM 2434 O O . ASN A 1 302 ? -28.039 12.294 19.104 1.00 68.50 302 ASN A O 1
ATOM 2438 N N . ASP A 1 303 ? -27.581 10.413 17.972 1.00 77.50 303 ASP A N 1
ATOM 2439 C CA . ASP A 1 303 ? -26.835 9.752 19.041 1.00 77.50 303 ASP A CA 1
ATOM 2440 C C . ASP A 1 303 ? -25.323 9.988 18.892 1.00 77.50 303 ASP A C 1
ATOM 2442 O O . ASP A 1 303 ? -24.763 9.909 17.794 1.00 77.50 303 ASP A O 1
ATOM 2446 N N . GLY A 1 304 ? -24.661 10.305 20.009 1.00 76.00 304 GLY A N 1
ATOM 2447 C CA . GLY A 1 304 ? -23.246 10.688 20.022 1.00 76.00 304 GLY A CA 1
ATOM 2448 C C . GLY A 1 304 ? -22.310 9.562 19.573 1.00 76.00 304 GLY A C 1
ATOM 2449 O O . GLY A 1 304 ? -21.254 9.829 18.997 1.00 76.00 304 GLY A O 1
ATOM 2450 N N . GLU A 1 305 ? -22.701 8.301 19.776 1.00 80.50 305 GLU A N 1
ATOM 2451 C CA . GLU A 1 305 ? -21.940 7.131 19.340 1.00 80.50 305 GLU A CA 1
ATOM 2452 C C . GLU A 1 305 ? -21.887 7.031 17.809 1.00 80.50 305 GLU A C 1
ATOM 2454 O O . GLU A 1 305 ? -20.798 6.925 17.236 1.00 80.50 305 GLU A O 1
ATOM 2459 N N . THR A 1 306 ? -23.036 7.128 17.129 1.00 77.88 306 THR A N 1
ATOM 2460 C CA . THR A 1 306 ? -23.073 7.070 15.660 1.00 77.88 306 THR A CA 1
ATOM 2461 C C . THR A 1 306 ? -22.439 8.305 15.023 1.00 77.88 306 THR A C 1
ATOM 2463 O O . THR A 1 306 ? -21.759 8.173 14.005 1.00 77.88 306 THR A O 1
ATOM 2466 N N . GLN A 1 307 ? -22.567 9.490 15.631 1.00 83.81 307 GLN A N 1
ATOM 2467 C CA . GLN A 1 307 ? -21.832 10.679 15.177 1.00 83.81 307 GLN A CA 1
ATOM 2468 C C . GLN A 1 307 ? -20.313 10.461 15.238 1.00 83.81 307 GLN A C 1
ATOM 2470 O O . GLN A 1 307 ? -19.614 10.729 14.263 1.00 83.81 307 GLN A O 1
ATOM 2475 N N . THR A 1 308 ? -19.813 9.864 16.326 1.00 86.38 308 THR A N 1
ATOM 2476 C CA . THR A 1 308 ? -18.387 9.524 16.459 1.00 86.38 308 THR A CA 1
ATOM 2477 C C . THR A 1 308 ? -17.939 8.515 15.390 1.00 86.38 308 THR A C 1
ATOM 2479 O O . THR A 1 308 ? -16.850 8.659 14.833 1.00 86.38 308 THR A O 1
ATOM 2482 N N . LEU A 1 309 ? -18.768 7.515 15.054 1.00 84.94 309 LEU A N 1
ATOM 2483 C CA . LEU A 1 309 ? -18.490 6.585 13.948 1.00 84.94 309 LEU A CA 1
ATOM 2484 C C . LEU A 1 309 ? -18.397 7.318 12.602 1.00 84.94 309 LEU A C 1
ATOM 2486 O O . LEU A 1 309 ? -17.436 7.108 11.861 1.00 84.94 309 LEU A O 1
ATOM 2490 N N . VAL A 1 310 ? -19.364 8.188 12.289 1.00 85.00 310 VAL A N 1
ATOM 2491 C CA . VAL A 1 310 ? -19.371 8.984 11.048 1.00 85.00 310 VAL A CA 1
ATOM 2492 C C . VAL A 1 310 ? -18.114 9.848 10.949 1.00 85.00 310 VAL A C 1
ATOM 2494 O O . VAL A 1 310 ? -17.475 9.864 9.895 1.00 85.00 310 VAL A O 1
ATOM 2497 N N . ASP A 1 311 ? -17.715 10.497 12.044 1.00 88.69 311 ASP A N 1
ATOM 2498 C CA . ASP A 1 311 ? -16.490 11.295 12.100 1.00 88.69 311 ASP A CA 1
ATOM 2499 C C . ASP A 1 311 ? -15.242 10.450 11.831 1.00 88.69 311 ASP A C 1
ATOM 2501 O O . ASP A 1 311 ? -14.370 10.877 11.078 1.00 88.69 311 ASP A O 1
ATOM 2505 N N . MET A 1 312 ? -15.155 9.224 12.361 1.00 91.19 312 MET A N 1
ATOM 2506 C CA . MET A 1 312 ? -14.033 8.328 12.056 1.00 91.19 312 MET A CA 1
ATOM 2507 C C . MET A 1 312 ? -13.974 7.946 10.571 1.00 91.19 312 MET A C 1
ATOM 2509 O O . MET A 1 312 ? -12.903 8.040 9.967 1.00 91.19 312 MET A O 1
ATOM 2513 N N . TYR A 1 313 ? -15.103 7.567 9.954 1.00 89.00 313 TYR A N 1
ATOM 2514 C CA . TYR A 1 313 ? -15.148 7.298 8.507 1.00 89.00 313 TYR A CA 1
ATOM 2515 C C . TYR A 1 313 ? -14.739 8.525 7.689 1.00 89.00 313 TYR A C 1
ATOM 2517 O O . TYR A 1 313 ? -14.015 8.389 6.698 1.00 89.00 313 TYR A O 1
ATOM 2525 N N . ARG A 1 314 ? -15.170 9.719 8.107 1.00 88.25 314 ARG A N 1
ATOM 2526 C CA . ARG A 1 314 ? -14.796 10.981 7.470 1.00 88.25 314 ARG A CA 1
ATOM 2527 C C . ARG A 1 314 ? -13.294 11.230 7.568 1.00 88.25 314 ARG A C 1
ATOM 2529 O O . ARG A 1 314 ? -12.664 11.411 6.531 1.00 88.25 314 ARG A O 1
ATOM 2536 N N . THR A 1 315 ? -12.713 11.190 8.768 1.00 91.25 315 THR A N 1
ATOM 2537 C CA . THR A 1 315 ? -11.282 11.456 8.993 1.00 91.25 315 THR A CA 1
ATOM 2538 C C . THR A 1 315 ? -10.399 10.501 8.188 1.00 91.25 315 THR A C 1
ATOM 2540 O O . THR A 1 315 ? -9.456 10.935 7.525 1.00 91.25 315 THR A O 1
ATOM 2543 N N . VAL A 1 316 ? -10.720 9.203 8.182 1.00 91.44 316 VAL A N 1
ATOM 2544 C CA . VAL A 1 316 ? -9.936 8.215 7.426 1.00 91.44 316 VAL A CA 1
ATOM 2545 C C . VAL A 1 316 ? -10.091 8.423 5.915 1.00 91.44 316 VAL A C 1
ATOM 2547 O O . VAL A 1 316 ? -9.109 8.334 5.181 1.00 91.44 316 VAL A O 1
ATOM 2550 N N . ASN A 1 317 ? -11.283 8.773 5.425 1.00 86.81 317 ASN A N 1
ATOM 2551 C CA . ASN A 1 317 ? -11.474 9.101 4.010 1.00 86.81 317 ASN A CA 1
ATOM 2552 C C . ASN A 1 317 ? -10.720 10.383 3.608 1.00 86.81 317 ASN A C 1
ATOM 2554 O O . ASN A 1 317 ? -10.061 10.414 2.572 1.00 86.81 317 ASN A O 1
ATOM 2558 N N . GLU A 1 318 ? -10.738 11.420 4.447 1.00 86.19 318 GLU A N 1
ATOM 2559 C CA . GLU A 1 318 ? -10.001 12.669 4.217 1.00 86.19 318 GLU A CA 1
ATOM 2560 C C . GLU A 1 318 ? -8.482 12.447 4.134 1.00 86.19 318 GLU A C 1
ATOM 2562 O O . GLU A 1 318 ? -7.832 13.046 3.271 1.00 86.19 318 GLU A O 1
ATOM 2567 N N . TYR A 1 319 ? -7.925 11.544 4.952 1.00 87.69 319 TYR A N 1
ATOM 2568 C CA . TYR A 1 319 ? -6.518 11.124 4.861 1.00 87.69 319 TYR A CA 1
ATOM 2569 C C . TYR A 1 319 ? -6.188 10.521 3.487 1.00 87.69 319 TYR A C 1
ATOM 2571 O O . TYR A 1 319 ? -5.141 10.790 2.901 1.00 87.69 319 TYR A O 1
ATOM 2579 N N . PHE A 1 320 ? -7.120 9.744 2.941 1.00 84.81 320 PHE A N 1
ATOM 2580 C CA . PHE A 1 320 ? -6.984 9.013 1.686 1.00 84.81 320 PHE A CA 1
ATOM 2581 C C . PHE A 1 320 ? -7.549 9.757 0.461 1.00 84.81 320 PHE A C 1
ATOM 2583 O O . PHE A 1 320 ? -7.513 9.237 -0.653 1.00 84.81 320 PHE A O 1
ATOM 2590 N N . GLN A 1 321 ? -8.043 10.986 0.596 1.00 80.19 321 GLN A N 1
ATOM 2591 C CA . GLN A 1 321 ? -8.825 11.644 -0.462 1.00 80.19 321 GLN A CA 1
ATOM 2592 C C . GLN A 1 321 ? -8.075 11.832 -1.800 1.00 80.19 321 GLN A C 1
ATOM 2594 O O . GLN A 1 321 ? -8.696 11.938 -2.859 1.00 80.19 321 GLN A O 1
ATOM 2599 N N . ASN A 1 322 ? -6.737 11.871 -1.780 1.00 77.88 322 ASN A N 1
ATOM 2600 C CA . ASN A 1 322 ? -5.910 12.075 -2.981 1.00 77.88 322 ASN A CA 1
ATOM 2601 C C . ASN A 1 322 ? -5.255 10.815 -3.524 1.00 77.88 322 ASN A C 1
ATOM 2603 O O . ASN A 1 322 ? -4.671 10.868 -4.611 1.00 77.88 322 ASN A O 1
ATOM 2607 N N . GLY A 1 323 ? -5.351 9.714 -2.792 1.00 79.62 323 GLY A N 1
ATOM 2608 C CA . GLY A 1 323 ? -4.409 8.611 -2.864 1.00 79.62 323 GLY A CA 1
ATOM 2609 C C . GLY A 1 323 ? -3.744 8.388 -1.508 1.00 79.62 323 GLY A C 1
ATOM 2610 O O . GLY A 1 323 ? -3.940 9.155 -0.567 1.00 79.62 323 GLY A O 1
ATOM 2611 N N . ARG A 1 324 ? -2.998 7.294 -1.395 1.00 82.94 324 ARG A N 1
ATOM 2612 C CA . ARG A 1 324 ? -2.201 6.958 -0.219 1.00 82.94 324 ARG A CA 1
ATOM 2613 C C . ARG A 1 324 ? -0.946 7.847 -0.173 1.00 82.94 324 ARG A C 1
ATOM 2615 O O . ARG A 1 324 ? -0.198 7.858 -1.155 1.00 82.94 324 ARG A O 1
ATOM 2622 N N . PRO A 1 325 ? -0.698 8.575 0.928 1.00 86.19 325 PRO A N 1
ATOM 2623 C CA . PRO A 1 325 ? 0.536 9.339 1.102 1.00 86.19 325 PRO A CA 1
ATOM 2624 C C . PRO A 1 325 ? 1.777 8.434 1.091 1.00 86.19 325 PRO A C 1
ATOM 2626 O O . PRO A 1 325 ? 1.742 7.333 1.637 1.00 86.19 325 PRO A O 1
ATOM 2629 N N . PHE A 1 326 ? 2.877 8.885 0.484 1.00 85.56 326 PHE A N 1
ATOM 2630 C CA . PHE A 1 326 ? 4.140 8.145 0.487 1.00 85.56 326 PHE A CA 1
ATOM 2631 C C . PHE A 1 326 ? 4.972 8.461 1.725 1.00 85.56 326 PHE A C 1
ATOM 2633 O O . PHE A 1 326 ? 5.058 9.617 2.133 1.00 85.56 326 PHE A O 1
ATOM 2640 N N . ASP A 1 327 ? 5.610 7.428 2.282 1.00 84.81 327 ASP A N 1
ATOM 2641 C CA . ASP A 1 327 ? 6.522 7.513 3.427 1.00 84.81 327 ASP A CA 1
ATOM 2642 C C . ASP A 1 327 ? 5.919 8.230 4.653 1.00 84.81 327 ASP A C 1
ATOM 2644 O O . ASP A 1 327 ? 6.597 8.974 5.357 1.00 84.81 327 ASP A O 1
ATOM 2648 N N . ASN A 1 328 ? 4.630 7.993 4.910 1.00 88.75 328 ASN A N 1
ATOM 2649 C CA . ASN A 1 328 ? 3.829 8.721 5.903 1.00 88.75 328 ASN A CA 1
ATOM 2650 C C . ASN A 1 328 ? 3.346 7.810 7.048 1.00 88.75 328 ASN A C 1
ATOM 2652 O O . ASN A 1 328 ? 2.265 7.993 7.613 1.00 88.75 328 ASN A O 1
ATOM 2656 N N . SER A 1 329 ? 4.130 6.766 7.344 1.00 89.38 329 SER A N 1
ATOM 2657 C CA . SER A 1 329 ? 3.734 5.701 8.275 1.00 89.38 329 SER A CA 1
ATOM 2658 C C . SER A 1 329 ? 3.547 6.184 9.718 1.00 89.38 329 SER A C 1
ATOM 2660 O O . SER A 1 329 ? 2.785 5.579 10.465 1.00 89.38 329 SER A O 1
ATOM 2662 N N . TRP A 1 330 ? 4.193 7.284 10.119 1.00 91.50 330 TRP A N 1
ATOM 2663 C CA . TRP A 1 330 ? 3.999 7.885 11.440 1.00 91.50 330 TRP A CA 1
ATOM 2664 C C . TRP A 1 330 ? 2.614 8.527 11.566 1.00 91.50 330 TRP A C 1
ATOM 2666 O O . TRP A 1 330 ? 1.866 8.237 12.494 1.00 91.50 330 TRP A O 1
ATOM 2676 N N . GLU A 1 331 ? 2.240 9.357 10.601 1.00 92.31 331 GLU A N 1
ATOM 2677 C CA . GLU A 1 331 ? 0.927 9.985 10.507 1.00 92.31 331 GLU A CA 1
ATOM 2678 C C . GLU A 1 331 ? -0.162 8.916 10.358 1.00 92.31 331 GLU A C 1
ATOM 2680 O O . GLU A 1 331 ? -1.242 9.036 10.935 1.00 92.31 331 GLU A O 1
ATOM 2685 N N . TYR A 1 332 ? 0.134 7.835 9.627 1.00 92.44 332 TYR A N 1
ATOM 2686 C CA . TYR A 1 332 ? -0.752 6.678 9.537 1.00 92.44 332 TYR A CA 1
ATOM 2687 C C . TYR A 1 332 ? -0.919 5.977 10.894 1.00 92.44 332 TYR A C 1
ATOM 2689 O O . TYR A 1 332 ? -2.046 5.701 11.300 1.00 92.44 332 TYR A O 1
ATOM 2697 N N . TYR A 1 333 ? 0.169 5.758 11.641 1.00 91.75 333 TYR A N 1
ATOM 2698 C CA . TYR A 1 333 ? 0.117 5.241 13.013 1.00 91.75 333 TYR A CA 1
ATOM 2699 C C . TYR A 1 333 ? -0.748 6.131 13.919 1.00 91.75 333 TYR A C 1
ATOM 2701 O O . TYR A 1 333 ? -1.610 5.622 14.636 1.00 91.75 333 TYR A O 1
ATOM 2709 N N . GLN A 1 334 ? -0.568 7.455 13.860 1.00 92.38 334 GLN A N 1
ATOM 2710 C CA . GLN A 1 334 ? -1.363 8.407 14.639 1.00 92.38 334 GLN A CA 1
ATOM 2711 C C . GLN A 1 334 ? -2.856 8.313 14.306 1.00 92.38 334 GLN A C 1
ATOM 2713 O O . GLN A 1 334 ? -3.677 8.254 15.221 1.00 92.38 334 GLN A O 1
ATOM 2718 N N . LEU A 1 335 ? -3.196 8.235 13.015 1.00 94.25 335 LEU A N 1
ATOM 2719 C CA . LEU A 1 335 ? -4.572 8.082 12.548 1.00 94.25 335 LEU A CA 1
ATOM 2720 C C . LEU A 1 335 ? -5.205 6.783 13.066 1.00 94.25 335 LEU A C 1
ATOM 2722 O O . LEU A 1 335 ? -6.308 6.811 13.611 1.00 94.25 335 LEU A O 1
ATOM 2726 N N . VAL A 1 336 ? -4.512 5.646 12.931 1.00 92.12 336 VAL A N 1
ATOM 2727 C CA . VAL A 1 336 ? -5.011 4.351 13.429 1.00 92.12 336 VAL A CA 1
ATOM 2728 C C . VAL A 1 336 ? -5.201 4.406 14.942 1.00 92.12 336 VAL A C 1
ATOM 2730 O O . VAL A 1 336 ? -6.226 3.947 15.444 1.00 92.12 336 VAL A O 1
ATOM 2733 N N . ARG A 1 337 ? -4.264 5.020 15.675 1.00 89.12 337 ARG A N 1
ATOM 2734 C CA . ARG A 1 337 ? -4.364 5.170 17.130 1.00 89.12 337 ARG A CA 1
ATOM 2735 C C . ARG A 1 337 ? -5.563 6.023 17.537 1.00 89.12 337 ARG A C 1
ATOM 2737 O O . ARG A 1 337 ? -6.271 5.659 18.470 1.00 89.12 337 ARG A O 1
ATOM 2744 N N . GLU A 1 338 ? -5.816 7.130 16.842 1.00 91.38 338 GLU A N 1
ATOM 2745 C CA . GLU A 1 338 ? -6.977 7.988 17.096 1.00 91.38 338 GLU A CA 1
ATOM 2746 C C . GLU A 1 338 ? -8.295 7.229 16.886 1.00 91.38 338 GLU A C 1
ATOM 2748 O O . GLU A 1 338 ? -9.160 7.235 17.766 1.00 91.38 338 GLU A O 1
ATOM 2753 N N . VAL A 1 339 ? -8.432 6.536 15.749 1.00 91.56 339 VAL A N 1
ATOM 2754 C CA . VAL A 1 339 ? -9.611 5.713 15.430 1.00 91.56 339 VAL A CA 1
ATOM 2755 C C . VAL A 1 339 ? -9.785 4.600 16.460 1.00 91.56 339 VAL A C 1
ATOM 2757 O O . VAL A 1 339 ? -10.895 4.366 16.942 1.00 91.56 339 VAL A O 1
ATOM 2760 N N . HIS A 1 340 ? -8.692 3.953 16.863 1.00 88.00 340 HIS A N 1
ATOM 2761 C CA . HIS A 1 340 ? -8.715 2.938 17.906 1.00 88.00 340 HIS A CA 1
ATOM 2762 C C . HIS A 1 340 ? -9.228 3.513 19.235 1.00 88.00 340 HIS A C 1
ATOM 2764 O O . HIS A 1 340 ? -10.163 2.969 19.816 1.00 88.00 340 HIS A O 1
ATOM 2770 N N . THR A 1 341 ? -8.678 4.634 19.715 1.00 87.06 341 THR A N 1
ATOM 2771 C CA . THR A 1 341 ? -9.122 5.279 20.964 1.00 87.06 341 THR A CA 1
ATOM 2772 C C . THR A 1 341 ? -10.601 5.666 20.918 1.00 87.06 341 THR A C 1
ATOM 2774 O O . THR A 1 341 ? -11.334 5.394 21.868 1.00 87.06 341 THR A O 1
ATOM 2777 N N . LYS A 1 342 ? -11.071 6.254 19.811 1.00 89.38 342 LYS A N 1
ATOM 2778 C CA . LYS A 1 342 ? -12.493 6.588 19.633 1.00 89.38 342 LYS A CA 1
ATOM 2779 C C . LYS A 1 342 ? -13.379 5.338 19.639 1.00 89.38 342 LYS A C 1
ATOM 2781 O O . LYS A 1 342 ? -14.435 5.354 20.267 1.00 89.38 342 LYS A O 1
ATOM 2786 N N . THR A 1 343 ? -12.926 4.249 19.018 1.00 86.62 343 THR A N 1
ATOM 2787 C CA . THR A 1 343 ? -13.628 2.955 19.028 1.00 86.62 343 THR A CA 1
ATOM 2788 C C . THR A 1 343 ? -13.768 2.411 20.451 1.00 86.62 343 THR A C 1
ATOM 2790 O O . THR A 1 343 ? -14.874 2.059 20.856 1.00 86.62 343 THR A O 1
ATOM 2793 N N . GLN A 1 344 ? -12.695 2.427 21.250 1.00 82.62 344 GLN A N 1
ATOM 2794 C CA . GLN A 1 344 ? -12.756 1.991 22.652 1.00 82.62 344 GLN A CA 1
ATOM 2795 C C . GLN A 1 344 ? -13.707 2.853 23.490 1.00 82.62 344 GLN A C 1
ATOM 2797 O O . GLN A 1 344 ? -14.487 2.324 24.279 1.00 82.62 344 GLN A O 1
ATOM 2802 N N . ASN A 1 345 ? -13.711 4.172 23.280 1.00 84.44 345 ASN A N 1
ATOM 2803 C CA . ASN A 1 345 ? -14.633 5.069 23.979 1.00 84.44 345 ASN A CA 1
ATOM 2804 C C . ASN A 1 345 ? -16.102 4.747 23.662 1.00 84.44 345 ASN A C 1
ATOM 2806 O O . ASN A 1 345 ? -16.920 4.697 24.579 1.00 84.44 345 ASN A O 1
ATOM 2810 N N . ILE A 1 346 ? -16.437 4.488 22.391 1.00 83.31 346 ILE A N 1
ATOM 2811 C CA . ILE A 1 346 ? -17.792 4.076 21.987 1.00 83.31 346 ILE A CA 1
ATOM 2812 C C . ILE A 1 346 ? -18.180 2.768 22.685 1.00 83.31 346 ILE A C 1
ATOM 2814 O O . ILE A 1 346 ? -19.257 2.680 23.277 1.00 83.31 346 ILE A O 1
ATOM 2818 N N . LEU A 1 347 ? -17.300 1.763 22.653 1.00 79.75 347 LEU A N 1
ATOM 2819 C CA . LEU A 1 347 ? -17.553 0.477 23.304 1.00 79.75 347 LEU A CA 1
ATOM 2820 C C . LEU A 1 347 ? -17.781 0.650 24.811 1.00 79.75 347 LEU A C 1
ATOM 2822 O O . LEU A 1 347 ? -18.744 0.102 25.347 1.00 79.75 347 LEU A O 1
ATOM 2826 N N . GLN A 1 348 ? -16.971 1.471 25.482 1.00 79.25 348 GLN A N 1
ATOM 2827 C CA . GLN A 1 348 ? -17.105 1.733 26.914 1.00 79.25 348 GLN A CA 1
ATOM 2828 C C . GLN A 1 348 ? -18.422 2.440 27.266 1.00 79.25 348 GLN A C 1
ATOM 2830 O O . GLN A 1 348 ? -19.078 2.061 28.240 1.00 79.25 348 GLN A O 1
ATOM 2835 N N . ILE A 1 349 ? -18.834 3.443 26.481 1.00 78.56 349 ILE A N 1
ATOM 2836 C CA . ILE A 1 349 ? -20.119 4.138 26.665 1.00 78.56 349 ILE A CA 1
ATOM 2837 C C . ILE A 1 349 ? -21.273 3.138 26.553 1.00 78.56 349 ILE A C 1
ATOM 2839 O O . ILE A 1 349 ? -22.155 3.102 27.411 1.00 78.56 349 ILE A O 1
ATOM 2843 N N . LEU A 1 350 ? -21.240 2.268 25.545 1.00 71.44 350 LEU A N 1
ATOM 2844 C CA . LEU A 1 350 ? -22.297 1.285 25.321 1.00 71.44 350 LEU A CA 1
ATOM 2845 C C . LEU A 1 350 ? -22.343 0.212 26.417 1.00 71.44 350 LEU A C 1
ATOM 2847 O O . LEU A 1 350 ? -23.433 -0.160 26.857 1.00 71.44 350 LEU A O 1
ATOM 2851 N N . VAL A 1 351 ? -21.188 -0.240 26.915 1.00 71.44 351 VAL A N 1
ATOM 2852 C CA . VAL A 1 351 ? -21.105 -1.130 28.086 1.00 71.44 351 VAL A CA 1
ATOM 2853 C C . VAL A 1 351 ? -21.726 -0.469 29.320 1.00 71.44 351 VAL A C 1
ATOM 2855 O O . VAL A 1 351 ? -22.520 -1.103 30.020 1.00 71.44 351 VAL A O 1
ATOM 2858 N N . ASN A 1 352 ? -21.414 0.804 29.577 1.00 73.31 352 ASN A N 1
ATOM 2859 C CA . ASN A 1 352 ? -21.964 1.548 30.712 1.00 73.31 352 ASN A CA 1
ATOM 2860 C C . ASN A 1 352 ? -23.487 1.701 30.594 1.00 73.31 352 ASN A C 1
ATOM 2862 O O . ASN A 1 352 ? -24.207 1.379 31.540 1.00 73.31 352 ASN A O 1
ATOM 2866 N N . ASN A 1 353 ? -23.989 2.071 29.413 1.00 70.94 353 ASN A N 1
ATOM 2867 C CA . ASN A 1 353 ? -25.423 2.188 29.143 1.00 70.94 353 ASN A CA 1
ATOM 2868 C C . ASN A 1 353 ? -26.160 0.856 29.380 1.00 70.94 353 ASN A C 1
ATOM 2870 O O . ASN A 1 353 ? -27.242 0.826 29.970 1.00 70.94 353 ASN A O 1
ATOM 2874 N N . LEU A 1 354 ? -25.576 -0.272 28.961 1.00 64.81 354 LEU A N 1
ATOM 2875 C CA . LEU A 1 354 ? -26.147 -1.601 29.210 1.00 64.81 354 LEU A CA 1
ATOM 2876 C C . LEU A 1 354 ? -26.140 -1.975 30.695 1.00 64.81 354 LEU A C 1
ATOM 2878 O O . LEU A 1 354 ? -27.110 -2.567 31.177 1.00 64.81 354 LEU A O 1
ATOM 2882 N N . ARG A 1 355 ? -25.082 -1.613 31.429 1.00 64.94 355 ARG A N 1
ATOM 2883 C CA . ARG A 1 355 ? -25.001 -1.819 32.880 1.00 64.94 355 ARG A CA 1
ATOM 2884 C C . ARG A 1 355 ? -26.093 -1.032 33.603 1.00 64.94 355 ARG A C 1
ATOM 2886 O O . ARG A 1 355 ? -26.840 -1.622 34.380 1.00 64.94 355 ARG A O 1
ATOM 2893 N N . GLU A 1 356 ? -26.249 0.252 33.289 1.00 67.81 356 GLU A N 1
ATOM 2894 C CA . GLU A 1 356 ? -27.288 1.110 33.869 1.00 67.81 356 GLU A CA 1
ATOM 2895 C C . GLU A 1 356 ? -28.700 0.581 33.582 1.00 67.81 356 GLU A C 1
ATOM 2897 O O . GLU A 1 356 ? -29.536 0.508 34.485 1.00 67.81 356 GLU A O 1
ATOM 2902 N N . LEU A 1 357 ? -28.966 0.140 32.348 1.00 62.72 357 LEU A N 1
ATOM 2903 C CA . LEU A 1 357 ? -30.241 -0.485 31.979 1.00 62.72 357 LEU A CA 1
ATOM 2904 C C . LEU A 1 357 ? -30.488 -1.790 32.750 1.00 62.72 357 LEU A C 1
ATOM 2906 O O . LEU A 1 357 ? -31.614 -2.063 33.175 1.00 62.72 357 LEU A O 1
ATOM 2910 N N . GLY A 1 358 ? -29.443 -2.590 32.960 1.00 59.78 358 GLY A N 1
ATOM 2911 C CA . GLY A 1 358 ? -29.494 -3.796 33.779 1.00 59.78 358 GLY A CA 1
ATOM 2912 C C . GLY A 1 358 ? -29.809 -3.510 35.249 1.00 59.78 358 GLY A C 1
ATOM 2913 O O . GLY A 1 358 ? -30.666 -4.172 35.836 1.00 59.78 358 GLY A O 1
ATOM 2914 N N . GLU A 1 359 ? -29.187 -2.486 35.830 1.00 65.06 359 GLU A N 1
ATOM 2915 C CA . GLU A 1 359 ? -29.439 -2.048 37.207 1.00 65.06 359 GLU A CA 1
ATOM 2916 C C . GLU A 1 359 ? -30.845 -1.463 37.386 1.00 65.06 359 GLU A C 1
ATOM 2918 O O . GLU A 1 359 ? -31.526 -1.763 38.371 1.00 65.06 359 GLU A O 1
ATOM 2923 N N . GLN A 1 360 ? -31.319 -0.668 36.422 1.00 59.56 360 GLN A N 1
ATOM 2924 C CA . GLN A 1 360 ? -32.694 -0.163 36.399 1.00 59.56 360 GLN A CA 1
ATOM 2925 C C . GLN A 1 360 ? -33.703 -1.311 36.319 1.00 59.56 360 GLN A C 1
ATOM 2927 O O . GLN A 1 360 ? -34.706 -1.293 37.033 1.00 59.56 360 GLN A O 1
ATOM 2932 N N . ARG A 1 361 ? -33.417 -2.350 35.523 1.00 53.72 361 ARG A N 1
ATOM 2933 C CA . ARG A 1 361 ? -34.246 -3.559 35.445 1.00 53.72 361 ARG A CA 1
ATOM 2934 C C . ARG A 1 361 ? -34.219 -4.362 36.745 1.00 53.72 361 ARG A C 1
ATOM 2936 O O . ARG A 1 361 ? -35.268 -4.830 37.172 1.00 53.72 361 ARG A O 1
ATOM 2943 N N . GLY A 1 362 ? -33.067 -4.488 37.404 1.00 51.75 362 GLY A N 1
ATOM 2944 C CA . GLY A 1 362 ? -32.954 -5.130 38.719 1.00 51.75 362 GLY A CA 1
ATOM 2945 C C . GLY A 1 362 ? -33.747 -4.393 39.804 1.00 51.75 362 GLY A C 1
ATOM 2946 O O . GLY A 1 362 ? -34.410 -5.022 40.629 1.00 51.75 362 GLY A O 1
ATOM 2947 N N . LYS A 1 363 ? -33.753 -3.054 39.765 1.00 56.06 363 LYS A N 1
ATOM 2948 C CA . LYS A 1 363 ? -34.578 -2.209 40.646 1.00 56.06 363 LYS A CA 1
ATOM 2949 C C . LYS A 1 363 ? -36.071 -2.323 40.315 1.00 56.06 363 LYS A C 1
ATOM 2951 O O . LYS A 1 363 ? -36.866 -2.481 41.236 1.00 56.06 363 LYS A O 1
ATOM 2956 N N . GLN A 1 364 ? -36.444 -2.333 39.030 1.00 52.38 364 GLN A N 1
ATOM 2957 C CA . GLN A 1 364 ? -37.832 -2.509 38.585 1.00 52.38 364 GLN A CA 1
ATOM 2958 C C . GLN A 1 364 ? -38.392 -3.901 38.882 1.00 52.38 364 GLN A C 1
ATOM 2960 O O . GLN A 1 364 ? -39.545 -4.004 39.272 1.00 52.38 364 GLN A O 1
ATOM 2965 N N . LEU A 1 365 ? -37.595 -4.964 38.748 1.00 48.03 365 LEU A N 1
ATOM 2966 C CA . LEU A 1 365 ? -38.005 -6.328 39.099 1.00 48.03 365 LEU A CA 1
ATOM 2967 C C . LEU A 1 365 ? -38.179 -6.495 40.613 1.00 48.03 365 LEU A C 1
ATOM 2969 O O . LEU A 1 365 ? -39.092 -7.190 41.052 1.00 48.03 365 LEU A O 1
ATOM 2973 N N . LYS A 1 366 ? -37.353 -5.813 41.419 1.00 50.16 366 LYS A N 1
ATOM 2974 C CA . LYS A 1 366 ? -37.526 -5.747 42.879 1.00 50.16 366 LYS A CA 1
ATOM 2975 C C . LYS A 1 366 ? -38.760 -4.936 43.285 1.00 50.16 366 LYS A C 1
ATOM 2977 O O . LYS A 1 366 ? -39.411 -5.312 44.252 1.00 50.16 366 LYS A O 1
ATOM 2982 N N . SER A 1 367 ? -39.124 -3.882 42.548 1.00 45.00 367 SER A N 1
ATOM 2983 C CA . SER A 1 367 ? -40.360 -3.125 42.798 1.00 45.00 367 SER A CA 1
ATOM 2984 C C . SER A 1 367 ? -41.617 -3.812 42.243 1.00 45.00 367 SER A C 1
ATOM 2986 O O . SER A 1 367 ? -42.663 -3.758 42.875 1.00 45.00 367 SER A O 1
ATOM 2988 N N . SER A 1 368 ? -41.537 -4.524 41.114 1.00 40.66 368 SER A N 1
ATOM 2989 C CA . SER A 1 368 ? -42.668 -5.266 40.528 1.00 40.66 368 SER A CA 1
ATOM 2990 C C . SER A 1 368 ? -42.929 -6.618 41.203 1.00 40.66 368 SER A C 1
ATOM 2992 O O . SER A 1 368 ? -43.993 -7.200 41.027 1.00 40.66 368 SER A O 1
ATOM 2994 N N . ALA A 1 369 ? -41.972 -7.138 41.980 1.00 41.28 369 ALA A N 1
ATOM 2995 C CA . ALA A 1 369 ? -42.214 -8.240 42.913 1.00 41.28 369 ALA A CA 1
ATOM 2996 C C . ALA A 1 369 ? -43.043 -7.799 44.139 1.00 41.28 369 ALA A C 1
ATOM 2998 O O . ALA A 1 369 ? -43.606 -8.647 44.826 1.00 41.28 369 ALA A O 1
ATOM 2999 N N . LEU A 1 370 ? -43.134 -6.487 44.394 1.00 42.16 370 LEU A N 1
ATOM 3000 C CA . LEU A 1 370 ? -43.991 -5.883 45.422 1.00 42.16 370 LEU A CA 1
ATOM 3001 C C . LEU A 1 370 ? -45.337 -5.398 44.859 1.00 42.16 370 LEU A C 1
ATOM 3003 O O . LEU A 1 370 ? -46.326 -5.404 45.584 1.00 42.16 370 LEU A O 1
ATOM 3007 N N . GLU A 1 371 ? -45.411 -5.061 43.570 1.00 40.41 371 GLU A N 1
ATOM 3008 C CA . GLU A 1 371 ? -46.656 -4.681 42.894 1.00 40.41 371 GLU A CA 1
ATOM 3009 C C . GLU A 1 371 ? -46.757 -5.395 41.540 1.00 40.41 371 GLU A C 1
ATOM 3011 O O . GLU A 1 371 ? -46.090 -5.049 40.562 1.00 40.41 371 GLU A O 1
ATOM 3016 N N . GLY A 1 372 ? -47.573 -6.448 41.489 1.00 37.09 372 GLY A N 1
ATOM 3017 C CA . GLY A 1 372 ? -47.673 -7.314 40.322 1.00 37.09 372 GLY A CA 1
ATOM 3018 C C . GLY A 1 372 ? -48.390 -6.652 39.151 1.00 37.09 372 GLY A C 1
ATOM 3019 O O . GLY A 1 372 ? -49.602 -6.791 39.058 1.00 37.09 372 GLY A O 1
ATOM 3020 N N . HIS A 1 373 ? -47.665 -6.025 38.217 1.00 33.22 373 HIS A N 1
ATOM 3021 C CA . HIS A 1 373 ? -48.180 -5.625 36.898 1.00 33.22 373 HIS A CA 1
ATOM 3022 C C . HIS A 1 373 ? -47.188 -5.893 35.744 1.00 33.22 373 HIS A C 1
ATOM 3024 O O . HIS A 1 373 ? -45.969 -5.851 35.889 1.00 33.22 373 HIS A O 1
ATOM 3030 N N . SER A 1 374 ? -47.774 -6.233 34.591 1.00 34.16 374 SER A N 1
ATOM 3031 C CA . SER A 1 374 ? -47.197 -6.914 33.422 1.00 34.16 374 SER A CA 1
ATOM 3032 C C . SER A 1 374 ? -46.261 -6.061 32.543 1.00 34.16 374 SER A C 1
ATOM 3034 O O . SER A 1 374 ? -46.542 -4.906 32.231 1.00 34.16 374 SER A O 1
ATOM 3036 N N . SER A 1 375 ? -45.187 -6.696 32.056 1.00 36.84 375 SER A N 1
ATOM 3037 C CA . SER A 1 375 ? -44.152 -6.169 31.154 1.00 36.84 375 SER A CA 1
ATOM 3038 C C . SER A 1 375 ? -44.552 -6.263 29.668 1.00 36.84 375 SER A C 1
ATOM 3040 O O . SER A 1 375 ? -44.363 -7.304 29.040 1.00 36.84 375 SER A O 1
ATOM 3042 N N . THR A 1 376 ? -45.000 -5.154 29.069 1.00 34.25 376 THR A N 1
ATOM 3043 C CA . THR A 1 376 ? -45.231 -5.025 27.607 1.00 34.25 376 THR A CA 1
ATOM 3044 C C . THR A 1 376 ? -44.435 -3.897 26.927 1.00 34.25 376 THR A C 1
ATOM 3046 O O . THR A 1 376 ? -44.481 -3.759 25.708 1.00 34.25 376 THR A O 1
ATOM 3049 N N . ASN A 1 377 ? -43.628 -3.120 27.660 1.00 38.28 377 ASN A N 1
ATOM 3050 C CA . ASN A 1 377 ? -42.981 -1.906 27.124 1.00 38.28 377 ASN A CA 1
ATOM 3051 C C . ASN A 1 377 ? -41.581 -2.092 26.496 1.00 38.28 377 ASN A C 1
ATOM 3053 O O . ASN A 1 377 ? -41.043 -1.147 25.920 1.00 38.28 377 ASN A O 1
ATOM 3057 N N . PHE A 1 378 ? -40.978 -3.284 26.569 1.00 34.62 378 PHE A N 1
ATOM 3058 C CA . PHE A 1 378 ? -39.578 -3.490 26.160 1.00 34.62 378 PHE A CA 1
ATOM 3059 C C . PHE A 1 378 ? -39.379 -3.576 24.634 1.00 34.62 378 PHE A C 1
ATOM 3061 O O . PHE A 1 378 ? -38.457 -2.970 24.094 1.00 34.62 378 PHE A O 1
ATOM 3068 N N . HIS A 1 379 ? -40.276 -4.255 23.911 1.00 32.53 379 HIS A N 1
ATOM 3069 C CA . HIS A 1 379 ? -40.167 -4.403 22.451 1.00 32.53 379 HIS A CA 1
ATOM 3070 C C . HIS A 1 379 ? -40.398 -3.090 21.685 1.00 32.53 379 HIS A C 1
ATOM 3072 O O . HIS A 1 379 ? -39.789 -2.870 20.640 1.00 32.53 379 HIS A O 1
ATOM 3078 N N . ASN A 1 380 ? -41.214 -2.180 22.222 1.00 31.66 380 ASN A N 1
ATOM 3079 C CA . ASN A 1 380 ? -41.575 -0.945 21.523 1.00 31.66 380 ASN A CA 1
ATOM 3080 C C . ASN A 1 380 ? -40.490 0.139 21.580 1.00 31.66 380 ASN A C 1
ATOM 3082 O O . ASN A 1 380 ? -40.459 0.993 20.700 1.00 31.66 380 ASN A O 1
ATOM 3086 N N . ARG A 1 381 ? -39.578 0.113 22.564 1.00 32.53 381 ARG A N 1
ATOM 3087 C CA . ARG A 1 381 ? -38.488 1.104 22.671 1.00 32.53 381 ARG A CA 1
ATOM 3088 C C . ARG A 1 381 ? -37.300 0.796 21.756 1.00 32.53 381 ARG A C 1
ATOM 3090 O O . ARG A 1 381 ? -36.685 1.725 21.251 1.00 32.53 381 ARG A O 1
ATOM 3097 N N . ILE A 1 382 ? -37.020 -0.484 21.500 1.00 32.12 382 ILE A N 1
ATOM 3098 C CA . ILE A 1 382 ? -35.958 -0.910 20.573 1.00 32.12 382 ILE A CA 1
ATOM 3099 C C . ILE A 1 382 ? -36.418 -0.750 19.114 1.00 32.12 382 ILE A C 1
ATOM 3101 O O . ILE A 1 382 ? -35.648 -0.277 18.285 1.00 32.12 382 ILE A O 1
ATOM 3105 N N . LYS A 1 383 ? -37.697 -1.031 18.810 1.00 31.48 383 LYS A N 1
ATOM 3106 C CA . LYS A 1 383 ? -38.268 -0.831 17.464 1.00 31.48 383 LYS A CA 1
ATOM 3107 C C . LYS A 1 383 ? -38.355 0.639 17.039 1.00 31.48 383 LYS A C 1
ATOM 3109 O O . LYS A 1 383 ? -38.070 0.956 15.888 1.00 31.48 383 LYS A O 1
ATOM 3114 N N . LYS A 1 384 ? -38.688 1.555 17.957 1.00 34.31 384 LYS A N 1
ATOM 3115 C CA . LYS A 1 384 ? -38.869 2.983 17.626 1.00 34.31 384 LYS A CA 1
ATOM 3116 C C . LYS A 1 384 ? -37.591 3.702 17.175 1.00 34.31 384 LYS A C 1
ATOM 3118 O O . LYS A 1 384 ? -37.694 4.743 16.543 1.00 34.31 384 LYS A O 1
ATOM 3123 N N . ASN A 1 385 ? -36.417 3.138 17.462 1.00 34.47 385 ASN A N 1
ATOM 3124 C CA . ASN A 1 385 ? -35.122 3.665 17.016 1.00 34.47 385 ASN A CA 1
ATOM 3125 C C . ASN A 1 385 ? -34.610 2.994 15.723 1.00 34.47 385 ASN A C 1
ATOM 3127 O O . ASN A 1 385 ? -33.489 3.270 15.306 1.00 34.47 385 ASN A O 1
ATOM 3131 N N . SER A 1 386 ? -35.395 2.095 15.112 1.00 30.66 386 SER A N 1
ATOM 3132 C CA . SER A 1 386 ? -35.032 1.356 13.887 1.00 30.66 386 SER A CA 1
ATOM 3133 C C . SER A 1 386 ? -35.801 1.793 12.633 1.00 30.66 386 SER A C 1
ATOM 3135 O O . SER A 1 386 ? -35.488 1.339 11.537 1.00 30.66 386 SER A O 1
ATOM 3137 N N . GLU A 1 387 ? -36.780 2.689 12.768 1.00 30.31 387 GLU A N 1
ATOM 3138 C CA . GLU A 1 387 ? -37.596 3.169 11.649 1.00 30.31 387 GLU A CA 1
ATOM 3139 C C . GLU A 1 387 ? -37.138 4.574 11.222 1.00 30.31 387 GLU A C 1
ATOM 3141 O O . GLU A 1 387 ? -37.218 5.541 11.980 1.00 30.31 387 GLU A O 1
ATOM 3146 N N . LEU A 1 388 ? -36.613 4.668 9.997 1.00 37.03 388 LEU A N 1
ATOM 3147 C CA . LEU A 1 388 ? -36.231 5.922 9.343 1.00 37.03 388 LEU A CA 1
ATOM 3148 C C . LEU A 1 388 ? -37.473 6.762 8.995 1.00 37.03 388 LEU A C 1
ATOM 3150 O O . LEU A 1 388 ? -38.460 6.211 8.508 1.00 37.03 388 LEU A O 1
ATOM 3154 N N . PRO A 1 389 ? -37.404 8.101 9.100 1.00 37.31 389 PRO A N 1
ATOM 3155 C CA . PRO A 1 389 ? -38.351 8.978 8.426 1.00 37.31 389 PRO A CA 1
ATOM 3156 C C . PRO A 1 389 ? -38.151 8.889 6.903 1.00 37.31 389 PRO A C 1
ATOM 3158 O O . PRO A 1 389 ? -37.068 9.192 6.395 1.00 37.31 389 PRO A O 1
ATOM 3161 N N . GLU A 1 390 ? -39.202 8.541 6.155 1.00 35.78 390 GLU A N 1
ATOM 3162 C CA . GLU A 1 390 ? -39.219 8.504 4.676 1.00 35.78 390 GLU A CA 1
ATOM 3163 C C . GLU A 1 390 ? -38.744 9.824 4.029 1.00 35.78 390 GLU A C 1
ATOM 3165 O O . GLU A 1 390 ? -38.233 9.842 2.909 1.00 35.78 390 GLU A O 1
ATOM 3170 N N . SER A 1 391 ? -38.819 10.942 4.761 1.00 34.44 391 SER A N 1
ATOM 3171 C CA . SER A 1 391 ? -38.347 12.260 4.324 1.00 34.44 391 SER A CA 1
ATOM 3172 C C . SER A 1 391 ? -36.840 12.346 4.080 1.00 34.44 391 SER A C 1
ATOM 3174 O O . SER A 1 391 ? -36.393 13.251 3.373 1.00 34.44 391 SER A O 1
ATOM 3176 N N . SER A 1 392 ? -36.049 11.439 4.658 1.00 36.75 392 SER A N 1
ATOM 3177 C CA . SER A 1 392 ? -34.595 11.476 4.532 1.00 36.75 392 SER A CA 1
ATOM 3178 C C . SER A 1 392 ? -34.128 10.949 3.181 1.00 36.75 392 SER A C 1
ATOM 3180 O O . SER A 1 392 ? -33.151 11.471 2.677 1.00 36.75 392 SER A O 1
ATOM 3182 N N . GLN A 1 393 ? -34.821 10.004 2.532 1.00 36.88 393 GLN A N 1
ATOM 3183 C CA . GLN A 1 393 ? -34.377 9.408 1.256 1.00 36.88 393 GLN A CA 1
ATOM 3184 C C . GLN A 1 393 ? -34.509 10.341 0.036 1.00 36.88 393 GLN A C 1
ATOM 3186 O O . GLN A 1 393 ? -33.752 10.192 -0.921 1.00 36.88 393 GLN A O 1
ATOM 3191 N N . SER A 1 394 ? -35.410 11.332 0.058 1.00 33.47 394 SER A N 1
ATOM 3192 C CA . SER A 1 394 ? -35.664 12.194 -1.115 1.00 33.47 394 SER A CA 1
ATOM 3193 C C . SER A 1 394 ? -34.713 13.390 -1.267 1.00 33.47 394 SER A C 1
ATOM 3195 O O . SER A 1 394 ? -34.660 13.985 -2.336 1.00 33.47 394 SER A O 1
ATOM 3197 N N . LYS A 1 395 ? -33.923 13.737 -0.238 1.00 41.31 395 LYS A N 1
ATOM 3198 C CA . LYS A 1 395 ? -33.019 14.909 -0.263 1.00 41.31 395 LYS A CA 1
ATOM 3199 C C . LYS A 1 395 ? -31.611 14.639 -0.821 1.00 41.31 395 LYS A C 1
ATOM 3201 O O . LYS A 1 395 ? -30.806 15.563 -0.898 1.00 41.31 395 LYS A O 1
ATOM 3206 N N . TRP A 1 396 ? -31.283 13.403 -1.208 1.00 42.00 396 TRP A N 1
ATOM 3207 C CA . TRP A 1 396 ? -29.906 13.008 -1.567 1.00 42.00 396 TRP A CA 1
ATOM 3208 C C . TRP A 1 396 ? -29.513 13.267 -3.033 1.00 42.00 396 TRP A C 1
ATOM 3210 O O . TRP A 1 396 ? -28.344 13.111 -3.388 1.00 42.00 396 TRP A O 1
ATOM 3220 N N . THR A 1 397 ? -30.452 13.652 -3.901 1.00 40.91 397 THR A N 1
ATOM 3221 C CA . THR A 1 397 ? -30.259 13.655 -5.363 1.00 40.91 397 THR A CA 1
ATOM 3222 C C . THR A 1 397 ? -29.754 14.961 -5.974 1.00 40.91 397 THR A C 1
ATOM 3224 O O . THR A 1 397 ? -29.325 14.953 -7.131 1.00 40.91 397 THR A O 1
ATOM 3227 N N . ASP A 1 398 ? -29.761 16.079 -5.248 1.00 38.28 398 ASP A N 1
ATOM 3228 C CA . ASP A 1 398 ? -29.926 17.355 -5.958 1.00 38.28 398 ASP A CA 1
ATOM 3229 C C . ASP A 1 398 ? -28.648 18.099 -6.360 1.00 38.28 398 ASP A C 1
ATOM 3231 O O . ASP A 1 398 ? -28.730 19.043 -7.145 1.00 38.28 398 ASP A O 1
ATOM 3235 N N . HIS A 1 399 ? -27.444 17.672 -5.966 1.00 42.75 399 HIS A N 1
ATOM 3236 C CA . HIS A 1 399 ? -26.222 18.433 -6.279 1.00 42.75 399 HIS A CA 1
ATOM 3237 C C . HIS A 1 399 ? -25.067 17.583 -6.818 1.00 42.75 399 HIS A C 1
ATOM 3239 O O . HIS A 1 399 ? -24.110 17.295 -6.109 1.00 42.75 399 HIS A O 1
ATOM 3245 N N . PHE A 1 400 ? -25.099 17.245 -8.116 1.00 37.38 400 PHE A N 1
ATOM 3246 C CA . PHE A 1 400 ? -23.930 16.669 -8.803 1.00 37.38 400 PHE A CA 1
ATOM 3247 C C . PHE A 1 400 ? -23.798 17.128 -10.262 1.00 37.38 400 PHE A C 1
ATOM 3249 O O . PHE A 1 400 ? -24.614 16.771 -11.105 1.00 37.38 400 PHE A O 1
ATOM 3256 N N . THR A 1 401 ? -22.726 17.842 -10.599 1.00 35.12 401 THR A N 1
ATOM 3257 C CA . THR A 1 401 ? -22.377 18.318 -11.956 1.00 35.12 401 THR A CA 1
ATOM 3258 C C . THR A 1 401 ? -21.535 17.315 -12.771 1.00 35.12 401 THR A C 1
ATOM 3260 O O . THR A 1 401 ? -20.738 1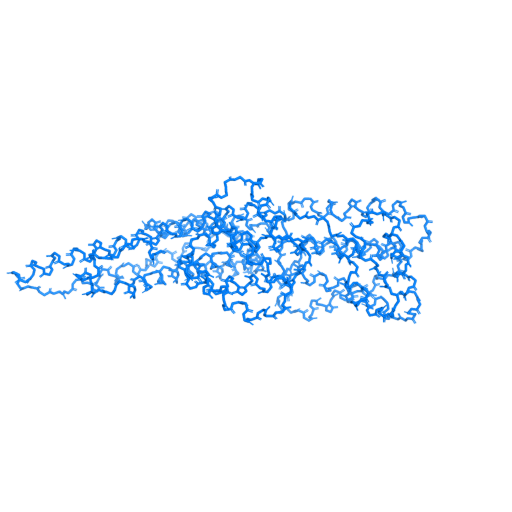7.709 -13.616 1.00 35.12 401 THR A O 1
ATOM 3263 N N . GLN A 1 402 ? -21.677 16.005 -12.534 1.00 49.84 402 GLN A N 1
ATOM 3264 C CA . GLN A 1 402 ? -20.846 14.955 -13.156 1.00 49.84 402 GLN A CA 1
ATOM 3265 C C . GLN A 1 402 ? -21.656 13.969 -14.008 1.00 49.84 402 GLN A C 1
ATOM 3267 O O . GLN A 1 402 ? -22.888 13.957 -13.958 1.00 49.84 402 GLN A O 1
ATOM 3272 N N . THR A 1 403 ? -20.956 13.156 -14.812 1.00 51.69 403 THR A N 1
ATOM 3273 C CA . THR A 1 403 ? -21.569 12.230 -15.775 1.00 51.69 403 THR A CA 1
ATOM 3274 C C . THR A 1 403 ? -22.508 11.220 -15.088 1.00 51.69 403 THR A C 1
ATOM 3276 O O . THR A 1 403 ? -22.305 10.896 -13.914 1.00 51.69 403 THR A O 1
ATOM 3279 N N . PRO A 1 404 ? -23.524 10.671 -15.785 1.00 53.34 404 PRO A N 1
ATOM 3280 C CA . PRO A 1 404 ? -24.499 9.751 -15.185 1.00 53.34 404 PRO A CA 1
ATOM 3281 C C . PRO A 1 404 ? -23.879 8.536 -14.476 1.00 53.34 404 PRO A C 1
ATOM 3283 O O . PRO A 1 404 ? -24.368 8.123 -13.428 1.00 53.34 404 PRO A O 1
ATOM 3286 N N . LYS A 1 405 ? -22.761 8.008 -14.996 1.00 52.59 405 LYS A N 1
ATOM 3287 C CA . LYS A 1 405 ? -22.031 6.885 -14.382 1.00 52.59 405 LYS A CA 1
ATOM 3288 C C . LYS A 1 405 ? -21.337 7.266 -13.073 1.00 52.59 405 LYS A C 1
ATOM 3290 O O . LYS A 1 405 ? -21.284 6.449 -12.159 1.00 52.59 405 LYS A O 1
ATOM 3295 N N . ASP A 1 406 ? -20.833 8.492 -12.966 1.00 50.59 406 ASP A N 1
ATOM 3296 C CA . ASP A 1 406 ? -20.178 8.973 -11.744 1.00 50.59 406 ASP A CA 1
ATOM 3297 C C . ASP A 1 406 ? -21.215 9.254 -10.645 1.00 50.59 406 ASP A C 1
ATOM 3299 O O . ASP A 1 406 ? -20.965 8.982 -9.471 1.00 50.59 406 ASP A O 1
ATOM 3303 N N . ARG A 1 407 ? -22.413 9.730 -11.026 1.00 57.53 407 ARG A N 1
ATOM 3304 C CA . ARG A 1 407 ? -23.565 9.833 -10.114 1.00 57.53 407 ARG A CA 1
ATOM 3305 C C . ARG A 1 407 ? -23.979 8.463 -9.576 1.00 57.53 407 ARG A C 1
ATOM 3307 O O . ARG A 1 407 ? -24.134 8.317 -8.370 1.00 57.53 407 ARG A O 1
ATOM 3314 N N . GLU A 1 408 ? -24.121 7.461 -10.442 1.00 59.38 408 GLU A N 1
ATOM 3315 C CA . GLU A 1 408 ? -24.537 6.113 -10.035 1.00 59.38 408 GLU A CA 1
ATOM 3316 C C . GLU A 1 408 ? -23.545 5.465 -9.052 1.00 59.38 408 GLU A C 1
ATOM 3318 O O . GLU A 1 408 ? -23.957 4.903 -8.038 1.00 59.38 408 GLU A O 1
ATOM 3323 N N . MET A 1 409 ? -22.234 5.580 -9.303 1.00 56.72 409 MET A N 1
ATOM 3324 C CA . MET A 1 409 ? -21.212 5.047 -8.390 1.00 56.72 409 MET A CA 1
ATOM 3325 C C . MET A 1 409 ? -21.206 5.768 -7.042 1.00 56.72 409 MET A C 1
ATOM 3327 O O . MET A 1 409 ? -21.086 5.113 -6.009 1.00 56.72 409 MET A O 1
ATOM 3331 N N . LYS A 1 410 ? -21.386 7.095 -7.034 1.00 58.38 410 LYS A N 1
ATOM 3332 C CA . LYS A 1 410 ? -21.500 7.865 -5.789 1.00 58.38 410 LYS A CA 1
ATOM 3333 C C . LYS A 1 410 ? -22.711 7.435 -4.972 1.00 58.38 410 LYS A C 1
ATOM 3335 O O . LYS A 1 410 ? -22.549 7.149 -3.794 1.00 58.38 410 LYS A O 1
ATOM 3340 N N . VAL A 1 411 ? -23.883 7.296 -5.588 1.00 63.69 411 VAL A N 1
ATOM 3341 C CA . VAL A 1 411 ? -25.093 6.828 -4.889 1.00 63.69 411 VAL A CA 1
ATOM 3342 C C . VAL A 1 411 ? -24.894 5.419 -4.314 1.00 63.69 411 VAL A C 1
ATOM 3344 O O . VAL A 1 411 ? -25.245 5.173 -3.162 1.00 63.69 411 VAL A O 1
ATOM 3347 N N . LYS A 1 412 ? -24.259 4.502 -5.059 1.00 63.12 412 LYS A N 1
ATOM 3348 C CA . LYS A 1 412 ? -23.928 3.157 -4.549 1.00 63.12 412 LYS A CA 1
ATOM 3349 C C . LYS A 1 412 ? -22.967 3.206 -3.363 1.00 63.12 412 LYS A C 1
ATOM 3351 O O . LYS A 1 412 ? -23.199 2.528 -2.370 1.00 63.12 412 LYS A O 1
ATOM 3356 N N . ALA A 1 413 ? -21.922 4.023 -3.436 1.00 60.12 413 ALA A N 1
ATOM 3357 C CA . ALA A 1 413 ? -20.961 4.181 -2.349 1.00 60.12 413 ALA A CA 1
ATOM 3358 C C . ALA A 1 413 ? -21.591 4.766 -1.080 1.00 60.12 413 ALA A C 1
ATOM 3360 O O . ALA A 1 413 ? -21.289 4.317 0.023 1.00 60.12 413 ALA A O 1
ATOM 3361 N N . GLN A 1 414 ? -22.503 5.727 -1.242 1.00 64.94 414 GLN A N 1
ATOM 3362 C CA . GLN A 1 414 ? -23.276 6.302 -0.143 1.00 64.94 414 GLN A CA 1
ATOM 3363 C C . GLN A 1 414 ? -24.174 5.249 0.519 1.00 64.94 414 GLN A C 1
ATOM 3365 O O . GLN A 1 414 ? -24.185 5.142 1.743 1.00 64.94 414 GLN A O 1
ATOM 3370 N N . ALA A 1 415 ? -24.868 4.427 -0.276 1.00 66.94 415 ALA A N 1
ATOM 3371 C CA . ALA A 1 415 ? -25.688 3.330 0.239 1.00 66.94 415 ALA A CA 1
ATOM 3372 C C . ALA A 1 415 ? -24.849 2.266 0.972 1.00 66.94 415 ALA A C 1
ATOM 3374 O O . ALA A 1 415 ? -25.248 1.798 2.038 1.00 66.94 415 ALA A O 1
ATOM 3375 N N . ILE A 1 416 ? -23.667 1.925 0.443 1.00 69.12 416 ILE A N 1
ATOM 3376 C CA . ILE A 1 416 ? -22.726 0.994 1.085 1.00 69.12 416 ILE A CA 1
ATOM 3377 C C . ILE A 1 416 ? -22.244 1.551 2.428 1.00 69.12 416 ILE A C 1
ATOM 3379 O O . ILE A 1 416 ? -22.259 0.821 3.414 1.00 69.12 416 ILE A O 1
ATOM 3383 N N . LEU A 1 417 ? -21.851 2.827 2.493 1.00 67.44 417 LEU A N 1
ATOM 3384 C CA . LEU A 1 417 ? -21.398 3.446 3.742 1.00 67.44 417 LEU A CA 1
ATOM 3385 C C . LEU A 1 417 ? -22.503 3.459 4.796 1.00 67.44 417 LEU A C 1
ATOM 3387 O O . LEU A 1 417 ? -22.269 3.088 5.941 1.00 67.44 417 LEU A O 1
ATOM 3391 N N . PHE A 1 418 ? -23.718 3.837 4.402 1.00 66.88 418 PHE A N 1
ATOM 3392 C CA . PHE A 1 418 ? -24.859 3.827 5.308 1.00 66.88 418 PHE A CA 1
ATOM 3393 C C . PHE A 1 418 ? -25.133 2.416 5.849 1.00 66.88 418 PHE A C 1
ATOM 3395 O O . PHE A 1 418 ? -25.268 2.230 7.057 1.00 66.88 418 PHE A O 1
ATOM 3402 N N . SER A 1 419 ? -25.121 1.408 4.971 1.00 69.62 419 SER A N 1
ATOM 3403 C CA . SER A 1 419 ? -25.267 0.003 5.362 1.00 69.62 419 SER A CA 1
ATOM 3404 C C . SER A 1 419 ? -24.138 -0.475 6.277 1.00 69.62 419 SER A C 1
ATOM 3406 O O . SER A 1 419 ? -24.410 -1.222 7.212 1.00 69.62 419 SER A O 1
ATOM 3408 N N . LYS A 1 420 ? -22.891 -0.044 6.048 1.00 70.81 420 LYS A N 1
ATOM 3409 C CA . LYS A 1 420 ? -21.747 -0.371 6.911 1.00 70.81 420 LYS A CA 1
ATOM 3410 C C . LYS A 1 420 ? -21.887 0.251 8.294 1.00 70.81 420 LYS A C 1
ATOM 3412 O O . LYS A 1 420 ? -21.758 -0.466 9.277 1.00 70.81 420 LYS A O 1
ATOM 3417 N N . ILE A 1 421 ? -22.240 1.535 8.381 1.00 69.62 421 ILE A N 1
ATOM 3418 C CA . ILE A 1 421 ? -22.490 2.216 9.661 1.00 69.62 421 ILE A CA 1
ATOM 3419 C C . ILE A 1 421 ? -23.596 1.494 10.441 1.00 69.62 421 ILE A C 1
ATOM 3421 O O . ILE A 1 421 ? -23.442 1.232 11.633 1.00 69.62 421 ILE A O 1
ATOM 3425 N N . GLN A 1 422 ? -24.689 1.110 9.773 1.00 69.19 422 GLN A N 1
ATOM 3426 C CA . GLN A 1 422 ? -25.754 0.326 10.401 1.00 69.19 422 GLN A CA 1
ATOM 3427 C C . GLN A 1 422 ? -25.272 -1.057 10.851 1.00 69.19 422 GLN A C 1
ATOM 3429 O O . GLN A 1 422 ? -25.507 -1.430 11.997 1.00 69.19 422 GLN A O 1
ATOM 3434 N N . SER A 1 423 ? -24.548 -1.784 9.998 1.00 70.94 423 SER A N 1
ATOM 3435 C CA . SER A 1 423 ? -24.013 -3.110 10.317 1.00 70.94 423 SER A CA 1
ATOM 3436 C C . SER A 1 423 ? -23.024 -3.073 11.481 1.00 70.94 423 SER A C 1
ATOM 3438 O O . SER A 1 423 ? -23.043 -3.973 12.315 1.00 70.94 423 SER A O 1
ATOM 3440 N N . VAL A 1 424 ? -22.172 -2.049 11.560 1.00 70.44 424 VAL A N 1
ATOM 3441 C CA . VAL A 1 424 ? -21.249 -1.835 12.681 1.00 70.44 424 VAL A CA 1
ATOM 3442 C C . VAL A 1 424 ? -22.038 -1.552 13.956 1.00 70.44 424 VAL A C 1
ATOM 3444 O O . VAL A 1 424 ? -21.790 -2.181 14.981 1.00 70.44 424 VAL A O 1
ATOM 3447 N N . ASN A 1 425 ? -23.045 -0.680 13.891 1.00 67.62 425 ASN A N 1
ATOM 3448 C CA . ASN A 1 425 ? -23.926 -0.404 15.025 1.00 67.62 425 ASN A CA 1
ATOM 3449 C C . ASN A 1 425 ? -24.661 -1.661 15.522 1.00 67.62 425 ASN A C 1
ATOM 3451 O O . ASN A 1 425 ? -24.776 -1.880 16.729 1.00 67.62 425 ASN A O 1
ATOM 3455 N N . GLU A 1 426 ? -25.151 -2.503 14.614 1.00 69.75 426 GLU A N 1
ATOM 3456 C CA . GLU A 1 426 ? -25.795 -3.775 14.950 1.00 69.75 426 GLU A CA 1
ATOM 3457 C C . GLU A 1 426 ? -24.807 -4.788 15.525 1.00 69.75 426 GLU A C 1
ATOM 3459 O O . GLU A 1 426 ? -25.112 -5.409 16.544 1.00 69.75 426 GLU A O 1
ATOM 3464 N N . TYR A 1 427 ? -23.617 -4.912 14.930 1.00 69.50 427 TYR A N 1
ATOM 3465 C CA . TYR A 1 427 ? -22.543 -5.768 15.429 1.00 69.50 427 TYR A CA 1
ATOM 3466 C C . TYR A 1 427 ? -22.174 -5.401 16.865 1.00 69.50 427 TYR A C 1
ATOM 3468 O O . TYR A 1 427 ? -22.172 -6.269 17.736 1.00 69.50 427 TYR A O 1
ATOM 3476 N N . ILE A 1 428 ? -21.943 -4.113 17.137 1.00 65.50 428 ILE A N 1
ATOM 3477 C CA . ILE A 1 428 ? -21.603 -3.641 18.480 1.00 65.50 428 ILE A CA 1
ATOM 3478 C C . ILE A 1 428 ? -22.722 -4.000 19.468 1.00 65.50 428 ILE A C 1
ATOM 3480 O O . ILE A 1 428 ? -22.457 -4.562 20.530 1.00 65.50 428 ILE A O 1
ATOM 3484 N N . ARG A 1 429 ? -23.990 -3.739 19.119 1.00 66.00 429 ARG A N 1
ATOM 3485 C CA . ARG A 1 429 ? -25.132 -4.069 19.991 1.00 66.00 429 ARG A CA 1
ATOM 3486 C C . ARG A 1 429 ? -25.271 -5.575 20.225 1.00 66.00 429 ARG A C 1
ATOM 3488 O O . ARG A 1 429 ? -25.529 -5.983 21.355 1.00 66.00 429 ARG A O 1
ATOM 3495 N N . GLY A 1 430 ? -25.116 -6.389 19.183 1.00 64.38 430 GLY A N 1
ATOM 3496 C CA . GLY A 1 430 ? -25.230 -7.845 19.253 1.00 64.38 430 GLY A CA 1
ATOM 3497 C C . GLY A 1 430 ? -24.106 -8.480 20.068 1.00 64.38 430 GLY A C 1
ATOM 3498 O O . GLY A 1 430 ? -24.378 -9.291 20.954 1.00 64.3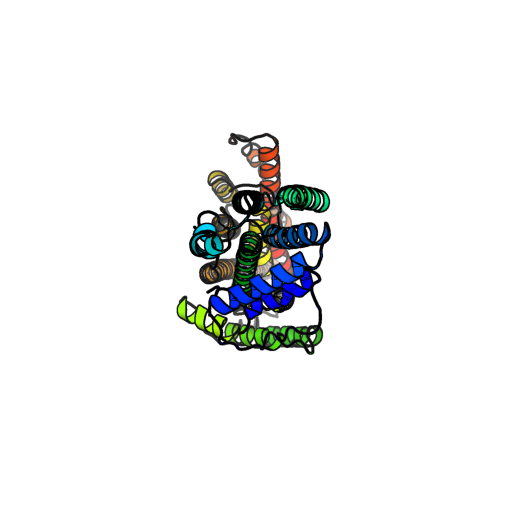8 430 GLY A O 1
ATOM 3499 N N . HIS A 1 431 ? -22.861 -8.060 19.830 1.00 63.34 431 HIS A N 1
ATOM 3500 C CA . HIS A 1 431 ? -21.694 -8.524 20.577 1.00 63.34 431 HIS A CA 1
ATOM 3501 C C . HIS A 1 431 ? -21.845 -8.208 22.071 1.00 63.34 431 HIS A C 1
ATOM 3503 O O . HIS A 1 431 ? -21.729 -9.092 22.915 1.00 63.34 431 HIS A O 1
ATOM 3509 N N . LEU A 1 432 ? -22.248 -6.980 22.411 1.00 60.28 432 LEU A N 1
ATOM 3510 C CA . LEU A 1 432 ? -22.470 -6.592 23.803 1.00 60.28 432 LEU A CA 1
ATOM 3511 C C . LEU A 1 432 ? -23.617 -7.363 24.482 1.00 60.28 432 LEU A C 1
ATOM 3513 O O . LEU A 1 432 ? -23.527 -7.662 25.672 1.00 60.28 432 LEU A O 1
ATOM 3517 N N . GLN A 1 433 ? -24.678 -7.726 23.753 1.00 58.50 433 GLN A N 1
ATOM 3518 C CA . GLN A 1 433 ? -25.769 -8.555 24.287 1.00 58.50 433 GLN A CA 1
ATOM 3519 C C . GLN A 1 433 ? -25.346 -10.004 24.563 1.00 58.50 433 GLN A C 1
ATOM 3521 O O . GLN A 1 433 ? -25.872 -10.619 25.490 1.00 58.50 433 GLN A O 1
ATOM 3526 N N . GLN A 1 434 ? -24.410 -10.552 23.784 1.00 58.81 434 GLN A N 1
ATOM 3527 C CA . GLN A 1 434 ? -23.856 -11.889 24.019 1.00 58.81 434 GLN A CA 1
ATOM 3528 C C . GLN A 1 434 ? -22.892 -11.898 25.210 1.00 58.81 434 GLN A C 1
ATOM 3530 O O . GLN A 1 434 ? -22.935 -12.819 26.026 1.00 58.81 434 GLN A O 1
ATOM 3535 N N . THR A 1 435 ? -22.078 -10.850 25.350 1.00 51.44 435 THR A N 1
ATOM 3536 C CA . THR A 1 435 ? -21.122 -10.701 26.458 1.00 51.44 435 THR A CA 1
ATOM 3537 C C . THR A 1 435 ? -21.824 -10.369 27.783 1.00 51.44 435 THR A C 1
ATOM 3539 O O . THR A 1 435 ? -21.417 -10.849 28.843 1.00 51.44 435 THR A O 1
ATOM 3542 N N . PHE A 1 436 ? -22.937 -9.626 27.735 1.00 46.91 436 PHE A N 1
ATOM 3543 C CA . PHE A 1 436 ? -23.761 -9.263 28.894 1.00 46.91 436 PHE A CA 1
ATOM 3544 C C . PHE A 1 436 ? -25.228 -9.690 28.705 1.00 46.91 436 PHE A C 1
ATOM 3546 O O . PHE A 1 436 ? -26.105 -8.842 28.504 1.00 46.91 436 PHE A O 1
ATOM 3553 N N . PRO A 1 437 ? -25.543 -10.998 28.792 1.00 47.50 437 PRO A N 1
ATOM 3554 C CA . PRO A 1 437 ? -26.894 -11.474 28.553 1.00 47.50 437 PRO A CA 1
ATOM 3555 C C . PRO A 1 437 ? -27.867 -10.922 29.608 1.00 47.50 437 PRO A C 1
ATOM 3557 O O . PRO A 1 437 ? -27.559 -10.922 30.811 1.00 47.50 437 PRO A O 1
ATOM 3560 N N . PRO A 1 438 ? -29.064 -10.475 29.189 1.00 40.66 438 PRO A N 1
ATOM 3561 C CA . PRO A 1 438 ? -30.045 -9.851 30.066 1.00 40.66 438 PRO A CA 1
ATOM 3562 C C . PRO A 1 438 ? -30.646 -10.884 31.034 1.00 40.66 438 PRO A C 1
ATOM 3564 O O . PRO A 1 438 ? -31.687 -11.477 30.765 1.00 40.66 438 PRO A O 1
ATOM 3567 N N . GLY A 1 439 ? -29.976 -11.093 32.170 1.00 41.78 439 GLY A N 1
ATOM 3568 C CA . GLY A 1 439 ? -30.376 -12.043 33.217 1.00 41.78 439 GLY A CA 1
ATOM 3569 C C . GLY A 1 439 ? -29.252 -12.500 34.158 1.00 41.78 439 GLY A C 1
ATOM 3570 O O . GLY A 1 439 ? -29.552 -12.985 35.242 1.00 41.78 439 GLY A O 1
ATOM 3571 N N . ASN A 1 440 ? -27.974 -12.303 33.803 1.00 42.00 440 ASN A N 1
ATOM 3572 C CA . ASN A 1 440 ? -26.821 -12.761 34.609 1.00 42.00 440 ASN A CA 1
ATOM 3573 C C . ASN A 1 440 ? -26.087 -11.654 35.396 1.00 42.00 440 ASN A C 1
ATOM 3575 O O . ASN A 1 440 ? -25.049 -11.910 36.014 1.00 42.00 440 ASN A O 1
ATOM 3579 N N . LEU A 1 441 ? -26.625 -10.432 35.417 1.00 44.28 441 LEU A N 1
ATOM 3580 C CA . LEU A 1 441 ? -25.986 -9.267 36.050 1.00 44.28 441 LEU A CA 1
ATOM 3581 C C . LEU A 1 441 ? -25.982 -9.298 37.593 1.00 44.28 441 LEU A C 1
ATOM 3583 O O . LEU A 1 441 ? -25.238 -8.537 38.206 1.00 44.28 441 LEU A O 1
ATOM 3587 N N . ASP A 1 442 ? -26.730 -10.209 38.227 1.00 41.94 442 ASP A N 1
ATOM 3588 C CA . ASP A 1 442 ? -26.781 -10.327 39.697 1.00 41.94 442 ASP A CA 1
ATOM 3589 C C . ASP A 1 442 ? -25.662 -11.204 40.300 1.00 41.94 442 ASP A C 1
ATOM 3591 O O . ASP A 1 442 ? -25.471 -11.185 41.515 1.00 41.94 442 ASP A O 1
ATOM 3595 N N . LYS A 1 443 ? -24.903 -11.971 39.493 1.00 39.22 443 LYS A N 1
ATOM 3596 C CA . LYS A 1 443 ? -23.833 -12.858 40.012 1.00 39.22 443 LYS A CA 1
ATOM 3597 C C . LYS A 1 443 ? -22.419 -12.559 39.514 1.00 39.22 443 LYS A C 1
ATOM 3599 O O . LYS A 1 443 ? -21.484 -12.777 40.273 1.00 39.22 443 LYS A O 1
ATOM 3604 N N . LYS A 1 444 ? -22.233 -12.044 38.293 1.00 37.66 444 LYS A N 1
ATOM 3605 C CA . LYS A 1 444 ? -20.888 -11.689 37.782 1.00 37.66 444 LYS A CA 1
ATOM 3606 C C . LYS A 1 444 ? -20.404 -10.293 38.198 1.00 37.66 444 LYS A C 1
ATOM 3608 O O . LYS A 1 444 ? -19.225 -10.000 38.056 1.00 37.66 444 LYS A O 1
ATOM 3613 N N . SER A 1 445 ? -21.283 -9.449 38.743 1.00 38.59 445 SER A N 1
ATOM 3614 C CA . SER A 1 445 ? -20.997 -8.039 39.053 1.00 38.59 445 SER A CA 1
ATOM 3615 C C . SER A 1 445 ? -20.167 -7.798 40.319 1.00 38.59 445 SER A C 1
ATOM 3617 O O . SER A 1 445 ? -19.898 -6.641 40.634 1.00 38.59 445 SER A O 1
ATOM 3619 N N . ARG A 1 446 ? -19.751 -8.846 41.045 1.00 37.44 446 ARG A N 1
ATOM 3620 C CA . ARG A 1 446 ? -18.925 -8.686 42.254 1.00 37.44 446 ARG A CA 1
ATOM 3621 C C . ARG A 1 446 ? -17.426 -8.917 42.069 1.00 37.44 446 ARG A C 1
ATOM 3623 O O . ARG A 1 446 ? -16.688 -8.313 42.830 1.00 37.44 446 ARG A O 1
ATOM 3630 N N . ASP A 1 447 ? -16.978 -9.670 41.059 1.00 32.25 447 ASP A N 1
ATOM 3631 C CA . ASP A 1 447 ? -15.588 -10.174 41.049 1.00 32.25 447 ASP A CA 1
ATOM 3632 C C . ASP A 1 447 ? -14.833 -10.082 39.706 1.00 32.25 447 ASP A C 1
ATOM 3634 O O . ASP A 1 447 ? -13.806 -10.734 39.548 1.00 32.25 447 ASP A O 1
ATOM 3638 N N . THR A 1 448 ? -15.273 -9.292 38.719 1.00 33.75 448 THR A N 1
ATOM 3639 C CA . THR A 1 448 ? -14.459 -9.092 37.495 1.00 33.75 448 THR A CA 1
ATOM 3640 C C . THR A 1 448 ? -13.723 -7.757 37.534 1.00 33.75 448 THR A C 1
ATOM 3642 O O . THR A 1 448 ? -14.313 -6.696 37.326 1.00 33.75 448 THR A O 1
ATOM 3645 N N . ASN A 1 449 ? -12.422 -7.834 37.831 1.00 31.81 449 ASN A N 1
ATOM 3646 C CA . ASN A 1 449 ? -11.469 -6.750 37.630 1.00 31.81 449 ASN A CA 1
ATOM 3647 C C . ASN A 1 449 ? -11.440 -6.352 36.150 1.00 31.81 449 ASN A C 1
ATOM 3649 O O . ASN A 1 449 ? -11.428 -7.199 35.261 1.00 31.81 449 ASN A O 1
ATOM 3653 N N . LEU A 1 450 ? -11.361 -5.045 35.918 1.00 34.88 450 LEU A N 1
ATOM 3654 C CA . LEU A 1 450 ? -11.196 -4.372 34.625 1.00 34.88 450 LEU A CA 1
ATOM 3655 C C . LEU A 1 450 ? -9.888 -4.724 33.876 1.00 34.88 450 LEU A C 1
ATOM 3657 O O . LEU A 1 450 ? -9.595 -4.089 32.876 1.00 34.88 450 LEU A O 1
ATOM 3661 N N . GLU A 1 451 ? -9.102 -5.695 34.348 1.00 27.20 451 GLU A N 1
ATOM 3662 C CA . GLU A 1 451 ? -7.816 -6.100 33.752 1.00 27.20 451 GLU A CA 1
ATOM 3663 C C . GLU A 1 451 ? -7.940 -7.264 32.743 1.00 27.20 451 GLU A C 1
ATOM 3665 O O . GLU A 1 451 ? -6.960 -7.594 32.083 1.00 27.20 451 GLU A O 1
ATOM 3670 N N . GLU A 1 452 ? -9.123 -7.882 32.600 1.00 29.11 452 GLU A N 1
ATOM 3671 C CA . GLU A 1 452 ? -9.415 -8.930 31.593 1.00 29.11 452 GLU A CA 1
ATOM 3672 C C . GLU A 1 452 ? -10.283 -8.441 30.404 1.00 29.11 452 GLU A C 1
ATOM 3674 O O . GLU A 1 452 ? -10.768 -9.257 29.621 1.00 29.11 452 GLU A O 1
ATOM 3679 N N . ILE A 1 453 ? -10.483 -7.123 30.261 1.00 32.50 453 ILE A N 1
ATOM 3680 C CA . ILE A 1 453 ? -11.051 -6.449 29.069 1.00 32.50 453 ILE A CA 1
ATOM 3681 C C . ILE A 1 453 ? -9.898 -5.741 28.358 1.00 32.50 453 ILE A C 1
ATOM 3683 O O . ILE A 1 453 ? -9.803 -5.835 27.110 1.00 32.50 453 ILE A O 1
#

Radius of gyration: 27.73 Å; chains: 1; bounding box: 78×41×78 Å

Foldseek 3Di:
DQDQDDPCLLCVCVCVLLVNDDPPDPPPPPVDDPDPVVVLVVLVVVLVSLVVPPDLSSLLSLLSLLLVLLVLVLVQFAEQPVDCLCCVQQVVQLVVCVVVQVVVVDDPLQVQLLVQVVVVLVVCNVCVLSLVCVVPVPVVSVVSSVSSSVRDDDDSSNSSNSSSSSSSSLSQLLQVVLLLLLLLLLLLQPDAPVLLVVLLVVLCVVQPPPPLSQLVVQSSCLSNPDDDDPDPVVVCVSNCVSPPDSSPCVVVVSSVSSLVSCCVPDLVVLLVLLLVLLRVCSNLLQADDDPVLLVLQCVQDPDPLLNLSSVLSNVSNVCQRSHHYGNCSVVSSVSSNVSSVSSNVSLVVVLVVVLVVLVVVVVVVVVCVVPPDDDDPPVVVVVVVVDGDPVSVPPPQDDDPDDPVNSVSNVVSSVVVVVSSVVSVVVSVVVSCVVPPNPCCVPPVPDDDPSVD

Organism: NCBI:txid200324